Protein 5BTO (pdb70)

Solvent-accessible surface area: 36472 Å² total; per-residue (Å²): 232,133,112,118,50,52,178,51,69,98,58,2,3,43,41,2,43,21,140,84,69,80,144,84,115,14,137,24,32,6,0,2,0,15,36,64,114,24,114,76,25,50,60,53,148,79,0,41,71,112,36,7,38,28,54,116,99,121,65,45,0,47,41,36,48,102,112,34,76,87,7,50,68,121,142,38,30,49,42,0,83,9,0,0,65,4,0,18,58,28,0,88,95,120,43,133,22,91,79,2,103,10,26,0,0,0,22,26,38,9,0,10,88,0,0,4,5,5,20,16,26,124,70,47,4,14,1,0,0,0,2,30,50,25,2,0,0,0,7,10,0,75,97,37,13,69,67,71,97,127,114,77,45,95,108,66,110,142,79,45,82,120,123,116,52,44,52,70,100,68,30,72,0,1,21,67,36,0,43,47,51,0,23,39,86,61,53,169,94,93,38,164,140,10,28,7,46,98,42,13,13,0,0,0,56,24,15,23,20,167,8,97,2,0,1,1,4,56,5,23,2,0,100,53,136,82,128,31,3,17,31,0,5,8,8,49,25,6,66,38,80,101,58,104,41,38,38,44,68,13,10,65,92,10,1,67,3,9,0,40,1,61,14,0,12,4,108,54,0,3,3,0,12,18,19,84,57,5,61,20,133,83,58,88,109,23,101,10,134,66,0,40,109,88,3,136,109,32,98,61,64,80,24,26,31,56,4,52,10,72,4,0,37,46,0,3,9,2,0,0,83,8,0,34,120,46,3,70,70,132,50,66,76,67,0,23,14,0,24,1,52,34,104,83,125,52,0,17,3,77,36,5,135,53,132,53,18,46,80,0,20,100,28,29,2,1,18,76,127,1,39,133,40,12,135,84,85,160,98,90,18,59,52,153,27,111,82,174,28,126,31,35,5,0,2,0,12,38,63,101,23,108,67,32,50,65,52,67,19,0,42,33,83,34,9,29,28,38,72,17,46,122,74,97,42,92,11,72,30,44,0,48,41,34,50,107,110,29,65,74,6,51,64,97,135,33,32,40,32,0,79,8,0,0,63,4,0,20,56,28,0,90,96,119,42,144,22,96,84,3,94,7,22,0,0,0,21,18,37,9,0,11,96,0,0,7,4,24,46,29,40,120,62,47,5,19,1,0,0,0,2,29,50,21,2,0,0,0,3,10,12,52,104,47,25,62,60,65,79,134,116,90,49,82,120,81,98,160,74,57,71,110,127,132,43,58,64,46,52,64,34,76,0,0,19,69,5,0,47,24,12,0,12,5,48,4,57,156,56,12,19,13,135,104,59,18,76,110,27,36,148,136,79,6,23,9,34,93,40,8,11,0,0,0,56,29,38,40,80,174,10,79,3,0,2,0,3,64,2,28,0,0,103,64,119,36,16,125,108,51,134,85,11,6,21,25,0,0,8,5,55,25,5,78,33,60,124,56,130,39,62,61,79,79,11,30,119,96,5,2,80,4,10,0,40,0,90,17,0,16,2,118,53,0,2,6,0,16,22,28,81,59,4,60,0,104,76,32,85,72,25,98,10,126,58,0,40,126,80,18,179,100,177,39,69,16,79,32,0,50,98,2,3,9,11,0,1,84,25,0,30,115,52,2,65,70,127,50,70,75,70,0,26,18,0,23,1,53,39,102,87,117,56,0,13,4,78,88,8,119,55,119,55,17,52,108,4,22,104,29,17,1,1,17,57,122,1,39,105,38,14,129,81,91

B-factor: mean 31.32, std 12.81, range [10.34, 83.29]

Foldseek 3Di:
DDDPDDPQKDFDDLQFFADADDFKAKDFQAKKKQDPVLRIGQDRVCLQAFQFKEFADLDFLLPLVVQEAEDDVLSVFDALVSVLVNQLVSCVPPVVLAHDPFAEEEALLLLLCLLLCLQVLQDKHKWKWAADPLHIYIGHDSVVVVVVVVVVLVVDVVPDDPVVNVVVSSQVSSQQSCLVVGIDSHPPVPRCHTYDSIWMKTWIWIAADVGIYIYIYTFSHFHHDESNLARTEAEEEAADDPDLVRVVVVLSVLLSVLSSCSVNVRFKYKYFHAYPSRDGDDIDMDGSVCSQVVQVPDPDWGVHIRDHSSRSSRSSSSVVVVVVVPHDNPDLQWMWMWIQDSVVRITMIGIDDRVVSCVCCDPRNNDPVSVVSNVVD/DDFDDLQFFADKDFQAKKKFDPVRHIGQDRVCLQQFQFWEFADDPVQLAQPQFLLPQVVLEAEDDVLSVFDAQAVVLVNQLCSCVPPVVLDHDPFAEEEALLLLLCLLLCVVPLQDKHKWKWAADPLHIYIGHDSVVVVVVVVVVLVVCVVVDDPVVNVLVSSLVSSQQLCLQLRTFRDPPVPDDPCRNPCSSVDHTYDRIWMKTWMWDADDPGIYIYIYTFRHFHHDQDPVRGPRQARTEAEEEDADDDDPVSVLVVLSVLSSVLSSCVVSVRFKYKYFHAHSSRGGNDMDMDTSVCSQVVRPVRDDSVRSSRSSNSVVVCCVVPHDNPDLQWMWMFIQDSVVRITDIGTDDSVVSVVCCDPRNHDPVSVVSSVVD

Nearest PDB structures (foldseek):
  5bto-assembly1_A  TM=1.003E+00  e=3.105E-80  Scheffersomyces stipitis CBS 6054
  8yfq-assembly1_S  TM=8.710E-01  e=1.818E-34  Komagataella phaffii
  6wui-assembly1_A  TM=8.558E-01  e=8.814E-24  Schizosaccharomyces pombe
  6dkn-assembly2_B  TM=8.044E-01  e=2.115E-21  Arabidopsis thaliana
  6dkn-assembly1_A  TM=8.034E-01  e=6.257E-21  Arabidopsis thaliana

InterPro domains:
  IPR013961 RAI1-like [PF08652] (17-387)
  IPR039039 RAI1-like family [PTHR12395] (15-391)

Structure (mmCIF, N/CA/C/O backbone):
data_5BTO
#
_entry.id   5BTO
#
_cell.length_a   52.913
_cell.length_b   104.515
_cell.length_c   78.705
_cell.angle_alpha   90.00
_cell.angle_beta   98.10
_cell.angle_gamma   90.00
#
_symmetry.space_group_name_H-M   'P 1 21 1'
#
loop_
_entity.id
_entity.type
_entity.pdbx_description
1 polymer SsRai1
2 water water
#
loop_
_atom_site.group_PDB
_atom_site.id
_atom_site.type_symbol
_atom_site.label_atom_id
_atom_site.label_alt_id
_atom_site.label_comp_id
_atom_site.label_asym_id
_atom_site.label_entity_id
_atom_site.label_seq_id
_atom_site.pdbx_PDB_ins_code
_atom_site.Cartn_x
_atom_site.Cartn_y
_atom_site.Cartn_z
_atom_site.occupancy
_atom_site.B_iso_or_equiv
_atom_site.auth_seq_id
_atom_site.auth_comp_id
_atom_site.auth_asym_id
_atom_site.auth_atom_id
_atom_site.pdbx_PDB_model_num
ATOM 1 N N . LEU A 1 1 ? -38.981 47.482 46.865 1.00 24.67 -6 LEU A N 1
ATOM 2 C CA . LEU A 1 1 ? -39.634 46.242 46.434 1.00 21.33 -6 LEU A CA 1
ATOM 3 C C . LEU A 1 1 ? -38.695 45.272 45.734 1.00 23.63 -6 LEU A C 1
ATOM 4 O O . LEU A 1 1 ? -39.139 44.267 45.168 1.00 22.01 -6 LEU A O 1
ATOM 9 N N . VAL A 1 2 ? -37.403 45.565 45.769 1.00 26.52 -5 VAL A N 1
ATOM 10 C CA . VAL A 1 2 ? -36.416 44.564 45.380 1.00 29.29 -5 VAL A CA 1
ATOM 11 C C . VAL A 1 2 ? -35.558 44.185 46.585 1.00 27.62 -5 VAL A C 1
ATOM 12 O O . VAL A 1 2 ? -35.213 45.038 47.402 1.00 29.39 -5 VAL A O 1
ATOM 16 N N . PRO A 1 3 ? -35.235 42.892 46.713 1.00 26.49 -4 PRO A N 1
ATOM 17 C CA . PRO A 1 3 ? -34.428 42.412 47.836 1.00 27.52 -4 PRO A CA 1
ATOM 18 C C . PRO A 1 3 ? -33.075 43.103 47.845 1.00 31.02 -4 PRO A C 1
ATOM 19 O O . PRO A 1 3 ? -32.527 43.384 46.775 1.00 32.51 -4 PRO A O 1
ATOM 23 N N . ALA A 1 4 ? -32.549 43.376 49.036 1.00 32.62 -3 ALA A N 1
ATOM 24 C CA . ALA A 1 4 ? -31.254 44.037 49.171 1.00 33.73 -3 ALA A CA 1
ATOM 25 C C . ALA A 1 4 ? -30.148 43.115 48.677 1.00 34.26 -3 ALA A C 1
ATOM 26 O O . ALA A 1 4 ? -29.090 43.563 48.222 1.00 35.01 -3 ALA A O 1
ATOM 28 N N . GLY A 1 5 ? -30.406 41.817 48.765 1.00 33.00 -2 GLY A N 1
ATOM 29 C CA . GLY A 1 5 ? -29.469 40.815 48.299 1.00 33.21 -2 GLY A CA 1
ATOM 30 C C . GLY A 1 5 ? -30.248 39.557 47.990 1.00 31.91 -2 GLY A C 1
ATOM 31 O O . GLY A 1 5 ? -31.358 39.371 48.504 1.00 33.52 -2 GLY A O 1
ATOM 32 N N . SER A 1 6 ? -29.690 38.703 47.139 1.00 28.88 -1 SER A N 1
ATOM 33 C CA . SER A 1 6 ? -30.333 37.435 46.814 1.00 26.19 -1 SER A CA 1
ATOM 34 C C . SER A 1 6 ? -30.293 36.488 48.006 1.00 25.11 -1 SER A C 1
ATOM 35 O O . SER A 1 6 ? -29.301 36.439 48.729 1.00 24.26 -1 SER A O 1
ATOM 38 N N . HIS A 1 7 ? -31.368 35.728 48.202 1.00 23.78 0 HIS A N 1
ATOM 39 C CA . HIS A 1 7 ? -31.420 34.755 49.291 1.00 22.25 0 HIS A CA 1
ATOM 40 C C . HIS A 1 7 ? -30.521 33.566 49.002 1.00 22.41 0 HIS A C 1
ATOM 41 O O . HIS A 1 7 ? -30.303 32.697 49.860 1.00 24.32 0 HIS A O 1
ATOM 48 N N . MET A 1 8 ? -29.988 33.530 47.790 1.00 20.72 1 MET A N 1
ATOM 49 C CA . MET A 1 8 ? -29.069 32.458 47.433 1.00 23.72 1 MET A CA 1
ATOM 50 C C . MET A 1 8 ? -27.621 32.898 47.451 1.00 23.11 1 MET A C 1
ATOM 51 O O . MET A 1 8 ? -26.781 32.226 46.868 1.00 22.82 1 MET A O 1
ATOM 56 N N . MET A 1 9 ? -27.337 34.004 48.146 1.00 22.67 2 MET A N 1
ATOM 57 C CA . MET A 1 9 ? -25.975 34.558 48.234 1.00 24.03 2 MET A CA 1
ATOM 58 C C . MET A 1 9 ? -25.559 34.886 49.679 1.00 23.66 2 MET A C 1
ATOM 59 O O . MET A 1 9 ? -26.384 35.347 50.474 1.00 27.04 2 MET A O 1
ATOM 64 N N . LYS A 1 10 ? -24.292 34.620 50.011 1.00 20.59 3 LYS A N 1
ATOM 65 C CA . LYS A 1 10 ? -23.680 34.946 51.309 1.00 20.60 3 LYS A CA 1
ATOM 66 C C . LYS A 1 10 ? -22.481 35.880 51.100 1.00 20.45 3 LYS A C 1
ATOM 67 O O . LYS A 1 10 ? -21.844 35.835 50.065 1.00 18.93 3 LYS A O 1
ATOM 73 N N . THR A 1 11 ? -22.157 36.698 52.095 1.00 19.63 4 THR A N 1
ATOM 74 C CA . THR A 1 11 ? -21.095 37.700 51.947 1.00 19.95 4 THR A CA 1
ATOM 75 C C . THR A 1 11 ? -20.011 37.522 52.995 1.00 18.99 4 THR A C 1
ATOM 76 O O . THR A 1 11 ? -20.295 37.265 54.158 1.00 20.58 4 THR A O 1
ATOM 80 N N . LEU A 1 12 ? -18.753 37.643 52.566 1.00 17.26 5 LEU A N 1
ATOM 81 C CA . LEU A 1 12 ? -17.621 37.615 53.478 1.00 16.18 5 LEU A CA 1
ATOM 82 C C . LEU A 1 12 ? -17.014 39.014 53.559 1.00 16.20 5 LEU A C 1
ATOM 83 O O . LEU A 1 12 ? -16.713 39.613 52.533 1.00 16.89 5 LEU A O 1
ATOM 88 N N . SER A 1 13 ? -16.853 39.534 54.774 1.00 15.78 6 SER A N 1
ATOM 89 C CA . SER A 1 13 ? -16.219 40.840 54.973 1.00 16.58 6 SER A CA 1
ATOM 90 C C . SER A 1 13 ? -14.800 40.849 54.429 1.00 16.81 6 SER A C 1
ATOM 91 O O . SER A 1 13 ? -14.037 39.923 54.686 1.00 16.52 6 SER A O 1
ATOM 94 N N . LEU A 1 14 ? -14.443 41.908 53.712 1.00 15.33 7 LEU A N 1
ATOM 95 C CA . LEU A 1 14 ? -13.062 42.059 53.249 1.00 16.80 7 LEU A CA 1
ATOM 96 C C . LEU A 1 14 ? -12.104 42.192 54.429 1.00 17.69 7 LEU A C 1
ATOM 97 O O . LEU A 1 14 ? -10.886 42.043 54.272 1.00 17.75 7 LEU A O 1
ATOM 102 N N . GLN A 1 15 ? -12.650 42.510 55.602 1.00 17.38 8 GLN A N 1
ATOM 103 C CA . GLN A 1 15 ? -11.852 42.659 56.814 1.00 15.62 8 GLN A CA 1
ATOM 104 C C . GLN A 1 15 ? -11.588 41.331 57.527 1.00 15.93 8 GLN A C 1
ATOM 105 O O . GLN A 1 15 ? -10.911 41.307 58.543 1.00 18.42 8 GLN A O 1
ATOM 111 N N . SER A 1 16 ? -12.129 40.233 57.006 1.00 16.66 9 SER A N 1
ATOM 112 C CA . SER A 1 16 ? -12.031 38.954 57.716 1.00 16.08 9 SER A CA 1
ATOM 113 C C . SER A 1 16 ? -10.574 38.489 57.752 1.00 16.14 9 SER A C 1
ATOM 114 O O . SER A 1 16 ? -9.872 38.581 56.751 1.00 16.34 9 SER A O 1
ATOM 117 N N . ARG A 1 17 ? -10.126 37.995 58.904 1.00 15.11 10 ARG A N 1
ATOM 118 C CA . ARG A 1 17 ? -8.732 37.571 59.057 1.00 16.52 10 ARG A CA 1
ATOM 119 C C . ARG A 1 17 ? -8.649 36.315 59.907 1.00 18.35 10 ARG A C 1
ATOM 120 O O . ARG A 1 17 ? -9.190 36.275 61.020 1.00 22.41 10 ARG A O 1
ATOM 128 N N . ALA A 1 18 ? -7.971 35.292 59.392 1.00 16.08 11 ALA A N 1
ATOM 129 C CA . ALA A 1 18 ? -7.693 34.106 60.187 1.00 20.04 11 ALA A CA 1
ATOM 130 C C . ALA A 1 18 ? -6.512 34.363 61.117 1.00 23.51 11 ALA A C 1
ATOM 131 O O . ALA A 1 18 ? -5.703 35.267 60.884 1.00 25.82 11 ALA A O 1
ATOM 133 N N . LYS A 1 19 ? -6.417 33.579 62.181 1.00 27.20 12 LYS A N 1
ATOM 134 C CA . LYS A 1 19 ? -5.232 33.624 63.022 1.00 31.24 12 LYS A CA 1
ATOM 135 C C . LYS A 1 19 ? -4.069 33.070 62.203 1.00 28.70 12 LYS A C 1
ATOM 136 O O . LYS A 1 19 ? -4.265 32.205 61.348 1.00 28.32 12 LYS A O 1
ATOM 142 N N . THR A 1 20 ? -2.865 33.574 62.442 1.00 27.99 13 THR A N 1
ATOM 143 C CA . THR A 1 20 ? -1.697 33.038 61.758 1.00 31.90 13 THR A CA 1
ATOM 144 C C . THR A 1 20 ? -1.488 31.602 62.214 1.00 32.08 13 THR A C 1
ATOM 145 O O . THR A 1 20 ? -1.541 31.311 63.404 1.00 33.26 13 THR A O 1
ATOM 149 N N . THR A 1 21 ? -1.276 30.703 61.260 1.00 32.81 14 THR A N 1
ATOM 150 C CA . THR A 1 21 ? -1.119 29.290 61.572 1.00 36.43 14 THR A CA 1
ATOM 151 C C . THR A 1 21 ? 0.212 28.770 61.051 1.00 37.11 14 THR A C 1
ATOM 152 O O . THR A 1 21 ? 0.847 29.406 60.216 1.00 37.63 14 THR A O 1
ATOM 156 N N . ALA A 1 22 ? 0.614 27.605 61.549 1.00 41.18 15 ALA A N 1
ATOM 157 C CA . ALA A 1 22 ? 1.878 26.979 61.183 1.00 45.00 15 ALA A CA 1
ATOM 158 C C . ALA A 1 22 ? 2.088 26.909 59.671 1.00 44.50 15 ALA A C 1
ATOM 159 O O . ALA A 1 22 ? 1.173 26.568 58.924 1.00 45.43 15 ALA A O 1
ATOM 161 N N . LEU A 1 23 ? 3.301 27.230 59.230 1.00 42.24 16 LEU A N 1
ATOM 162 C CA . LEU A 1 23 ? 3.650 27.118 57.818 1.00 43.20 16 LEU A CA 1
ATOM 163 C C . LEU A 1 23 ? 3.541 25.671 57.343 1.00 41.86 16 LEU A C 1
ATOM 164 O O . LEU A 1 23 ? 4.078 24.754 57.974 1.00 41.07 16 LEU A O 1
ATOM 169 N N . LYS A 1 24 ? 2.838 25.478 56.231 1.00 38.45 17 LYS A N 1
ATOM 170 C CA . LYS A 1 24 ? 2.722 24.167 55.604 1.00 38.10 17 LYS A CA 1
ATOM 171 C C . LYS A 1 24 ? 3.819 24.020 54.561 1.00 38.00 17 LYS A C 1
ATOM 172 O O . LYS A 1 24 ? 4.091 24.955 53.815 1.00 40.97 17 LYS A O 1
ATOM 178 N N . GLN A 1 25 ? 4.446 22.851 54.500 1.00 35.18 18 GLN A N 1
ATOM 179 C CA . GLN A 1 25 ? 5.467 22.605 53.485 1.00 34.92 18 GLN A CA 1
ATOM 180 C C . GLN A 1 25 ? 4.879 21.876 52.286 1.00 29.35 18 GLN A C 1
ATOM 181 O O . GLN A 1 25 ? 4.504 20.708 52.385 1.00 31.51 18 GLN A O 1
ATOM 187 N N . PRO A 1 26 ? 4.804 22.563 51.141 1.00 22.78 19 PRO A N 1
ATOM 188 C CA . PRO A 1 26 ? 4.252 21.926 49.943 1.00 19.46 19 PRO A CA 1
ATOM 189 C C . PRO A 1 26 ? 5.145 20.786 49.454 1.00 17.50 19 PRO A C 1
ATOM 190 O O . PRO A 1 26 ? 6.372 20.773 49.684 1.00 18.46 19 PRO A O 1
ATOM 194 N N . LYS A 1 27 ? 4.525 19.840 48.759 1.00 18.51 20 LYS A N 1
ATOM 195 C CA . LYS A 1 27 ? 5.245 18.707 48.193 1.00 19.96 20 LYS A CA 1
ATOM 196 C C . LYS A 1 27 ? 4.655 18.343 46.834 1.00 17.07 20 LYS A C 1
ATOM 197 O O . LYS A 1 27 ? 3.440 18.175 46.705 1.00 17.25 20 LYS A O 1
ATOM 203 N N . GLU A 1 28 ? 5.500 18.233 45.814 1.00 16.86 21 GLU A N 1
ATOM 204 C CA . GLU A 1 28 ? 5.009 17.814 44.506 1.00 17.57 21 GLU A CA 1
ATOM 205 C C . GLU A 1 28 ? 4.601 16.347 44.547 1.00 16.30 21 GLU A C 1
ATOM 206 O O . GLU A 1 28 ? 5.340 15.497 45.089 1.00 19.23 21 GLU A O 1
ATOM 212 N N . ILE A 1 29 ? 3.456 16.035 43.952 1.00 15.17 22 ILE A N 1
ATOM 213 C CA . ILE A 1 29 ? 3.049 14.629 43.840 1.00 16.76 22 ILE A CA 1
ATOM 214 C C . ILE A 1 29 ? 2.991 14.122 42.397 1.00 17.84 22 ILE A C 1
ATOM 215 O O . ILE A 1 29 ? 3.140 12.927 42.155 1.00 19.32 22 ILE A O 1
ATOM 220 N N . PHE A 1 30 ? 2.776 15.024 41.442 1.00 17.16 23 PHE A N 1
ATOM 221 C CA . PHE A 1 30 ? 2.872 14.666 40.023 1.00 16.27 23 PHE A CA 1
ATOM 222 C C . PHE A 1 30 ? 3.042 15.910 39.164 1.00 16.41 23 PHE A C 1
ATOM 223 O O . PHE A 1 30 ? 2.923 17.025 39.659 1.00 16.46 23 PHE A O 1
ATOM 231 N N . ALA A 1 31 ? 3.328 15.718 37.883 1.00 16.18 24 ALA A N 1
ATOM 232 C CA . ALA A 1 31 ? 3.443 16.840 36.967 1.00 17.92 24 ALA A CA 1
ATOM 233 C C . ALA A 1 31 ? 2.812 16.473 35.644 1.00 17.91 24 ALA A C 1
ATOM 234 O O . ALA A 1 31 ? 2.579 15.301 35.365 1.00 19.32 24 ALA A O 1
ATOM 236 N N . PHE A 1 32 ? 2.494 17.482 34.842 1.00 18.25 25 PHE A N 1
ATOM 237 C CA . PHE A 1 32 ? 2.133 17.254 33.450 1.00 17.92 25 PHE A CA 1
ATOM 238 C C . PHE A 1 32 ? 2.611 18.430 32.613 1.00 18.19 25 PHE A C 1
ATOM 239 O O . PHE A 1 32 ? 3.111 19.412 33.161 1.00 18.57 25 PHE A O 1
ATOM 247 N N . ALA A 1 33 ? 2.512 18.322 31.295 1.00 18.16 26 ALA A N 1
ATOM 248 C CA . ALA A 1 33 ? 3.010 19.396 30.447 1.00 18.08 26 ALA A CA 1
ATOM 249 C C . ALA A 1 33 ? 2.136 19.615 29.224 1.00 20.29 26 ALA A C 1
ATOM 250 O O . ALA A 1 33 ? 1.344 18.757 28.849 1.00 22.95 26 ALA A O 1
ATOM 252 N N . ARG A 1 34 ? 2.266 20.789 28.621 1.00 22.71 27 ARG A N 1
ATOM 253 C CA . ARG A 1 34 ? 1.700 21.033 27.305 1.00 23.42 27 ARG A CA 1
ATOM 254 C C . ARG A 1 34 ? 2.891 21.210 26.364 1.00 24.12 27 ARG A C 1
ATOM 255 O O . ARG A 1 34 ? 3.813 21.964 26.672 1.00 23.69 27 ARG A O 1
ATOM 263 N N . ASP A 1 35 ? 2.899 20.493 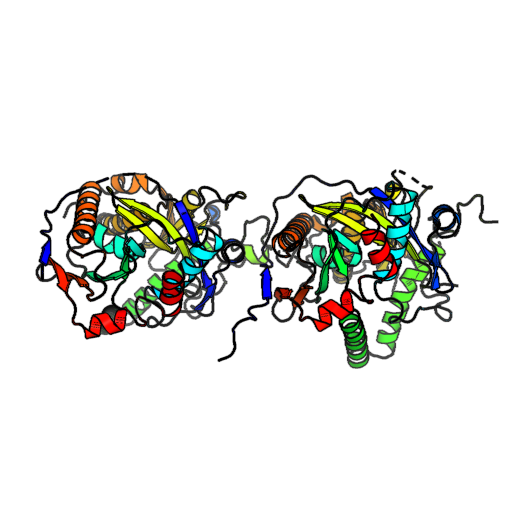25.244 1.00 27.53 28 ASP A N 1
ATOM 264 C CA . ASP A 1 35 ? 4.054 20.549 24.350 1.00 32.13 28 ASP A CA 1
ATOM 265 C C . ASP A 1 35 ? 3.946 21.669 23.322 1.00 35.42 28 ASP A C 1
ATOM 266 O O . ASP A 1 35 ? 2.994 22.453 23.339 1.00 34.54 28 ASP A O 1
ATOM 271 N N . ILE A 1 36 ? 4.941 21.740 22.444 1.00 38.03 29 ILE A N 1
ATOM 272 C CA . ILE A 1 36 ? 5.033 22.798 21.447 1.00 41.41 29 ILE A CA 1
ATOM 273 C C . ILE A 1 36 ? 3.842 22.779 20.495 1.00 44.09 29 ILE A C 1
ATOM 274 O O . ILE A 1 36 ? 3.447 23.818 19.966 1.00 45.35 29 ILE A O 1
ATOM 279 N N . ASP A 1 37 ? 3.274 21.595 20.283 1.00 44.98 30 ASP A N 1
ATOM 280 C CA . ASP A 1 37 ? 2.115 21.447 19.412 1.00 47.16 30 ASP A CA 1
ATOM 281 C C . ASP A 1 37 ? 0.802 21.664 20.162 1.00 45.76 30 ASP A C 1
ATOM 282 O O . ASP A 1 37 ? -0.273 21.589 19.575 1.00 46.97 30 ASP A O 1
ATOM 287 N N . GLY A 1 38 ? 0.897 21.939 21.458 1.00 43.55 31 GLY A N 1
ATOM 288 C CA . GLY A 1 38 ? -0.278 22.222 22.264 1.00 39.59 31 GLY A CA 1
ATOM 289 C C . GLY A 1 38 ? -0.947 20.975 22.810 1.00 37.79 31 GLY A C 1
ATOM 290 O O . GLY A 1 38 ? -2.047 21.038 23.361 1.00 36.98 31 GLY A O 1
ATOM 291 N N . GLU A 1 39 ? -0.282 19.836 22.654 1.00 37.35 32 GLU A N 1
ATOM 292 C CA . GLU A 1 39 ? -0.795 18.571 23.170 1.00 36.52 32 GLU A CA 1
ATOM 293 C C . GLU A 1 39 ? -0.329 18.349 24.608 1.00 32.92 32 GLU A C 1
ATOM 294 O O . GLU A 1 39 ? 0.753 18.793 24.995 1.00 32.99 32 GLU A O 1
ATOM 300 N N . PHE A 1 40 ? -1.142 17.658 25.400 1.00 28.55 33 PHE A N 1
ATOM 301 C CA . PHE A 1 40 ? -0.790 17.404 26.794 1.00 25.28 33 PHE A CA 1
ATOM 302 C C . PHE A 1 40 ? 0.006 16.115 26.982 1.00 25.69 33 PHE A C 1
ATOM 303 O O . PHE A 1 40 ? -0.235 15.116 26.293 1.00 28.03 33 PHE A O 1
ATOM 311 N N . VAL A 1 41 ? 0.965 16.165 27.907 1.00 25.10 34 VAL A N 1
ATOM 312 C CA . VAL A 1 41 ? 1.844 15.038 28.212 1.00 24.30 34 VAL A CA 1
ATOM 313 C C . VAL A 1 41 ? 1.663 14.653 29.676 1.00 22.36 34 VAL A C 1
ATOM 314 O O . VAL A 1 41 ? 1.750 15.510 30.555 1.00 21.61 34 VAL A O 1
ATOM 318 N N . TYR A 1 42 ? 1.416 13.369 29.938 1.00 21.92 35 TYR A N 1
ATOM 319 C CA . TYR A 1 42 ? 1.050 12.911 31.284 1.00 20.50 35 TYR A CA 1
ATOM 320 C C . TYR A 1 42 ? 2.008 11.903 31.914 1.00 21.37 35 TYR A C 1
ATOM 321 O O . TYR A 1 42 ? 2.000 11.722 33.134 1.00 20.64 35 TYR A O 1
ATOM 330 N N . ASP A 1 43 ? 2.820 11.241 31.086 1.00 21.26 36 ASP A N 1
ATOM 331 C CA . ASP A 1 43 ? 3.774 10.255 31.585 1.00 23.14 36 ASP A CA 1
ATOM 332 C C . ASP A 1 43 ? 4.868 10.951 32.371 1.00 22.57 36 ASP A C 1
ATOM 333 O O . ASP A 1 43 ? 5.495 11.886 31.867 1.00 24.17 36 ASP A O 1
ATOM 338 N N . GLN A 1 44 ? 5.096 10.505 33.606 1.00 22.19 37 GLN A N 1
ATOM 339 C CA . GLN A 1 44 ? 6.004 11.220 34.500 1.00 22.40 37 GLN A CA 1
ATOM 340 C C . GLN A 1 44 ? 7.439 11.239 33.985 1.00 24.61 37 GLN A C 1
ATOM 341 O O . GLN A 1 44 ? 8.118 12.265 34.062 1.00 25.55 37 GLN A O 1
ATOM 347 N N . LYS A 1 45 ? 7.905 10.109 33.468 1.00 26.67 38 LYS A N 1
ATOM 348 C CA . LYS A 1 45 ? 9.273 10.054 32.976 1.00 28.64 38 LYS A CA 1
ATOM 349 C C . LYS A 1 45 ? 9.475 10.997 31.798 1.00 30.05 38 LYS A C 1
ATOM 350 O O . LYS A 1 45 ? 10.438 11.766 31.767 1.00 30.12 38 LYS A O 1
ATOM 356 N N . ILE A 1 46 ? 8.563 10.938 30.832 1.00 30.05 39 ILE A N 1
ATOM 357 C CA . ILE A 1 46 ? 8.622 11.805 29.661 1.00 30.28 39 ILE A CA 1
ATOM 358 C C . ILE A 1 46 ? 8.521 13.290 30.025 1.00 28.66 39 ILE A C 1
ATOM 359 O O . ILE A 1 46 ? 9.268 14.117 29.498 1.00 29.94 39 ILE A O 1
ATOM 364 N N . VAL A 1 47 ? 7.597 13.633 30.920 1.00 25.87 40 VAL A N 1
ATOM 365 C CA . VAL A 1 47 ? 7.462 15.017 31.345 1.00 23.42 40 VAL A CA 1
ATOM 366 C C . VAL A 1 47 ? 8.766 15.530 31.945 1.00 22.50 40 VAL A C 1
ATOM 367 O O . VAL A 1 47 ? 9.230 16.619 31.607 1.00 23.89 40 VAL A O 1
ATOM 371 N N . LYS A 1 48 ? 9.351 14.740 32.836 1.00 21.84 41 LYS A N 1
ATOM 372 C CA . LYS A 1 48 ? 10.581 15.128 33.517 1.00 25.65 41 LYS A CA 1
ATOM 373 C C . LYS A 1 48 ? 11.794 15.153 32.582 1.00 28.59 41 LYS A C 1
ATOM 374 O O . LYS A 1 48 ? 12.661 16.013 32.718 1.00 29.73 41 LYS A O 1
ATOM 380 N N . ASP A 1 49 ? 11.844 14.221 31.633 1.00 28.23 42 ASP A N 1
ATOM 381 C CA . ASP A 1 49 ? 13.003 14.099 30.740 1.00 27.80 42 ASP A CA 1
ATOM 382 C C . ASP A 1 49 ? 12.983 15.060 29.553 1.00 27.72 42 ASP A C 1
ATOM 383 O O . ASP A 1 49 ? 14.040 15.395 29.003 1.00 28.83 42 ASP A O 1
ATOM 388 N N . GLU A 1 50 ? 11.796 15.493 29.144 1.00 27.10 43 GLU A N 1
ATOM 389 C CA . GLU A 1 50 ? 11.659 16.182 27.864 1.00 28.66 43 GLU A CA 1
ATOM 390 C C . GLU A 1 50 ? 10.975 17.537 27.937 1.00 26.17 43 GLU A C 1
ATOM 391 O O . GLU A 1 50 ? 11.037 18.316 26.984 1.00 30.14 43 GLU A O 1
ATOM 397 N N . ASN A 1 51 ? 10.310 17.817 29.052 1.00 23.59 44 ASN A N 1
ATOM 398 C CA . ASN A 1 51 ? 9.475 19.012 29.123 1.00 22.61 44 ASN A CA 1
ATOM 399 C C . ASN A 1 51 ? 9.855 19.999 30.225 1.00 23.19 44 ASN A C 1
ATOM 400 O O . ASN A 1 51 ? 9.043 20.849 30.602 1.00 25.45 44 ASN A O 1
ATOM 405 N N . VAL A 1 52 ? 11.086 19.890 30.719 1.00 22.09 45 VAL A N 1
ATOM 406 C CA . VAL A 1 52 ? 11.599 20.724 31.803 1.00 24.34 45 VAL A CA 1
ATOM 407 C C . VAL A 1 52 ? 12.781 21.553 31.305 1.00 23.40 45 VAL A C 1
ATOM 408 O O . VAL A 1 52 ? 13.694 21.007 30.686 1.00 26.33 45 VAL A O 1
ATOM 412 N N . SER A 1 53 ?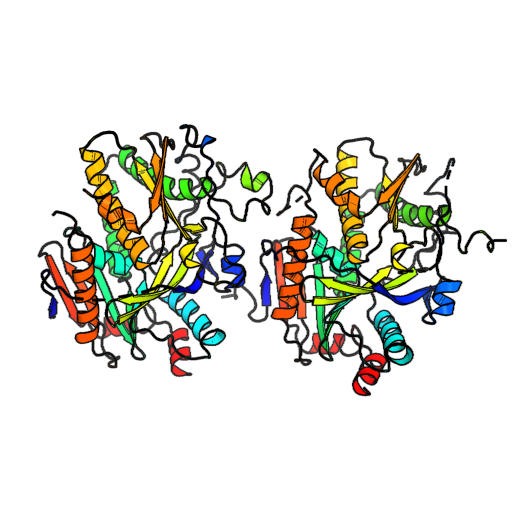 12.770 22.855 31.576 1.00 22.21 46 SER A N 1
ATOM 413 C CA . SER A 1 53 ? 13.899 23.736 31.243 1.00 21.95 46 SER A CA 1
ATOM 414 C C . SER A 1 53 ? 14.865 23.909 32.418 1.00 19.91 46 SER A C 1
ATOM 415 O O . SER A 1 53 ? 14.477 23.757 33.582 1.00 19.05 46 SER A O 1
ATOM 418 N N . TYR A 1 54 ? 16.117 24.245 32.106 1.00 19.40 47 TYR A N 1
ATOM 419 C CA . TYR A 1 54 ? 17.168 24.432 33.114 1.00 20.45 47 TYR A CA 1
ATOM 420 C C . TYR A 1 54 ? 17.813 25.810 33.009 1.00 20.46 47 TYR A C 1
ATOM 421 O O . TYR A 1 54 ? 18.265 26.209 31.936 1.00 24.19 47 TYR A O 1
ATOM 430 N N . TYR A 1 55 ? 17.879 26.527 34.126 1.00 18.94 48 TYR A N 1
ATOM 431 C CA . TYR A 1 55 ? 18.429 27.882 34.129 1.00 17.07 48 TYR A CA 1
ATOM 432 C C . TYR A 1 55 ? 19.855 27.919 33.601 1.00 19.18 48 TYR A C 1
ATOM 433 O O . TYR A 1 55 ? 20.676 27.079 33.951 1.00 22.34 48 TYR A O 1
ATOM 442 N N . TYR A 1 56 ? 20.154 28.905 32.767 1.00 21.35 49 TYR A N 1
ATOM 443 C CA . TYR A 1 56 ? 21.528 29.117 32.345 1.00 25.09 49 TYR A CA 1
ATOM 444 C C . TYR A 1 56 ? 21.718 30.531 31.816 1.00 26.43 49 TYR A C 1
ATOM 445 O O . TYR A 1 56 ? 21.276 30.851 30.715 1.00 29.23 49 TYR A O 1
ATOM 454 N N . LEU A 1 57 ? 22.374 31.374 32.609 1.00 27.98 50 LEU A N 1
ATOM 455 C CA . LEU A 1 57 ? 22.637 32.749 32.191 1.00 30.14 50 LEU A CA 1
ATOM 456 C C . LEU A 1 57 ? 23.857 33.335 32.896 1.00 30.77 50 LEU A C 1
ATOM 457 O O . LEU A 1 57 ? 23.794 33.724 34.064 1.00 29.20 50 LEU A O 1
ATOM 462 N N . SER A 1 65 ? 23.712 44.441 23.497 1.00 48.78 58 SER A N 1
ATOM 463 C CA . SER A 1 65 ? 23.816 43.277 24.374 1.00 47.38 58 SER A CA 1
ATOM 464 C C . SER A 1 65 ? 22.713 42.261 24.092 1.00 43.35 58 SER A C 1
ATOM 465 O O . SER A 1 65 ? 22.624 41.725 22.989 1.00 44.25 58 SER A O 1
ATOM 468 N N . ILE A 1 66 ? 21.883 41.987 25.095 1.00 38.68 59 ILE A N 1
ATOM 469 C CA . ILE A 1 66 ? 20.769 41.059 24.930 1.00 36.73 59 ILE A CA 1
ATOM 470 C C . ILE A 1 66 ? 19.452 41.804 24.743 1.00 35.46 59 ILE A C 1
ATOM 471 O O . ILE A 1 66 ? 18.989 42.508 25.640 1.00 34.19 59 ILE A O 1
ATOM 476 N N . ASP A 1 67 ? 18.854 41.626 23.572 1.00 34.91 60 ASP A N 1
ATOM 477 C CA . ASP A 1 67 ? 17.663 42.369 23.173 1.00 34.26 60 ASP A CA 1
ATOM 478 C C . ASP A 1 67 ? 16.430 41.490 23.363 1.00 33.43 60 ASP A C 1
ATOM 479 O O . ASP A 1 67 ? 16.221 40.526 22.625 1.00 34.81 60 ASP A O 1
ATOM 484 N N . LEU A 1 68 ? 15.613 41.825 24.356 1.00 31.21 61 LEU A N 1
ATOM 485 C CA . LEU A 1 68 ? 14.471 40.983 24.709 1.00 32.13 61 LEU A CA 1
ATOM 486 C C . LEU A 1 68 ? 13.252 41.167 23.809 1.00 35.07 61 LEU A C 1
ATOM 487 O O . LEU A 1 68 ? 12.259 40.467 23.968 1.00 35.19 61 LEU A O 1
ATOM 492 N N . GLN A 1 69 ? 13.310 42.104 22.870 1.00 37.57 62 GLN A N 1
ATOM 493 C CA . GLN A 1 69 ? 12.247 42.183 21.874 1.00 39.91 62 GLN A CA 1
ATOM 494 C C . GLN A 1 69 ? 12.695 41.563 20.553 1.00 41.63 62 GLN A C 1
ATOM 495 O O . GLN A 1 69 ? 11.947 41.560 19.577 1.00 42.39 62 GLN A O 1
ATOM 501 N N . ALA A 1 70 ? 13.913 41.028 20.529 1.00 42.32 63 ALA A N 1
ATOM 502 C CA . ALA A 1 70 ? 14.444 40.421 19.311 1.00 43.00 63 ALA A CA 1
ATOM 503 C C . ALA A 1 70 ? 13.724 39.115 18.985 1.00 43.58 63 ALA A C 1
ATOM 504 O O . ALA A 1 70 ? 13.428 38.314 19.875 1.00 40.75 63 ALA A O 1
ATOM 506 N N . GLY A 1 71 ? 13.448 38.904 17.703 1.00 46.35 64 GLY A N 1
ATOM 507 C CA . GLY A 1 71 ? 12.740 37.716 17.267 1.00 46.49 64 GLY A CA 1
ATOM 508 C C . GLY A 1 71 ? 11.240 37.825 17.462 1.00 45.96 64 GLY A C 1
ATOM 509 O O . GLY A 1 71 ? 10.506 36.862 17.245 1.00 47.02 64 GLY A O 1
ATOM 510 N N . TYR A 1 72 ? 10.779 39.003 17.868 1.00 45.23 65 TYR A N 1
ATOM 511 C CA . TYR A 1 72 ? 9.364 39.207 18.158 1.00 45.08 65 TYR A CA 1
ATOM 512 C C . TYR A 1 72 ? 8.468 38.797 16.995 1.00 49.27 65 TYR A C 1
ATOM 513 O O . TYR A 1 72 ? 7.365 38.285 17.196 1.00 48.25 65 TYR A O 1
ATOM 522 N N . ALA A 1 73 ? 8.960 39.020 15.782 1.00 52.58 66 ALA A N 1
ATOM 523 C CA . ALA A 1 73 ? 8.200 38.765 14.564 1.00 55.53 66 ALA A CA 1
ATOM 524 C C . ALA A 1 73 ? 7.706 37.325 14.449 1.00 56.87 66 ALA A C 1
ATOM 525 O O . ALA A 1 73 ? 6.699 37.059 13.790 1.00 57.87 66 ALA A O 1
ATOM 527 N N . LYS A 1 74 ? 8.415 36.399 15.088 1.00 55.30 67 LYS A N 1
ATOM 528 C CA . LYS A 1 74 ? 8.115 34.981 14.932 1.00 53.84 67 LYS A CA 1
ATOM 529 C C . LYS A 1 74 ? 7.451 34.384 16.168 1.00 51.48 67 LYS A C 1
ATOM 530 O O . LYS A 1 74 ? 7.271 33.170 16.248 1.00 51.69 67 LYS A O 1
ATOM 536 N N . PHE A 1 75 ? 7.091 35.230 17.129 1.00 48.45 68 PHE A N 1
ATOM 537 C CA . PHE A 1 75 ? 6.467 34.747 18.360 1.00 46.05 68 PHE A CA 1
ATOM 538 C C . PHE A 1 75 ? 5.295 33.833 18.032 1.00 46.44 68 PHE A C 1
ATOM 539 O O . PHE A 1 75 ? 4.349 34.240 17.358 1.00 47.56 68 PHE A O 1
ATOM 547 N N . LYS A 1 76 ? 5.373 32.590 18.493 1.00 46.47 69 LYS A N 1
ATOM 548 C CA . LYS A 1 76 ? 4.285 31.639 18.302 1.00 46.52 69 LYS A CA 1
ATOM 549 C C . LYS A 1 76 ? 3.366 31.684 19.515 1.00 47.49 69 LYS A C 1
ATOM 550 O O . LYS A 1 76 ? 3.618 31.033 20.530 1.00 47.10 69 LYS A O 1
ATOM 556 N N . LYS A 1 77 ? 2.304 32.473 19.398 1.00 48.16 70 LYS A N 1
ATOM 557 C CA . LYS A 1 77 ? 1.428 32.781 20.520 1.00 49.92 70 LYS A CA 1
ATOM 558 C C . LYS A 1 77 ? 0.136 31.983 20.429 1.00 50.91 70 LYS A C 1
ATOM 559 O O . LYS A 1 77 ? -0.599 32.078 19.450 1.00 53.31 70 LYS A O 1
ATOM 565 N N . ILE A 1 78 ? -0.131 31.188 21.455 1.00 49.80 71 ILE A N 1
ATOM 566 C CA . ILE A 1 78 ? -1.336 30.376 21.499 1.00 49.89 71 ILE A CA 1
ATOM 567 C C . ILE A 1 78 ? -2.555 31.279 21.688 1.00 49.57 71 ILE A C 1
ATOM 568 O O . ILE A 1 78 ? -2.517 32.215 22.488 1.00 48.07 71 ILE A O 1
ATOM 573 N N . PRO A 1 79 ? -3.637 31.013 20.937 1.00 51.25 72 PRO A N 1
ATOM 574 C CA . PRO A 1 79 ? -4.854 31.831 21.026 1.00 52.45 72 PRO A CA 1
ATOM 575 C C . PRO A 1 79 ? -5.395 31.845 22.452 1.00 54.05 72 PRO A C 1
ATOM 576 O O . PRO A 1 79 ? -5.598 30.784 23.040 1.00 54.07 72 PRO A O 1
ATOM 580 N N . GLU A 1 80 ? -5.623 33.035 22.998 1.00 55.70 73 GLU A N 1
ATOM 581 C CA . GLU A 1 80 ? -5.961 33.178 24.413 1.00 57.16 73 GLU A CA 1
ATOM 582 C C . GLU A 1 80 ? -7.226 32.412 24.815 1.00 56.92 73 GLU A C 1
ATOM 583 O O . GLU A 1 80 ? -7.422 32.099 25.990 1.00 56.89 73 GLU A O 1
ATOM 589 N N . GLU A 1 81 ? -8.074 32.103 23.839 1.00 57.34 74 GLU A N 1
ATOM 590 C CA . GLU A 1 81 ? -9.270 31.308 24.096 1.00 57.87 74 GLU A CA 1
ATOM 591 C C . GLU A 1 81 ? -8.960 29.813 24.059 1.00 56.68 74 GLU A C 1
ATOM 592 O O . GLU A 1 81 ? -9.841 28.974 24.249 1.00 56.45 74 GLU A O 1
ATOM 598 N N . LYS A 1 82 ? -7.695 29.494 23.809 1.00 55.15 75 LYS A N 1
ATOM 599 C CA . LYS A 1 82 ? -7.217 28.123 23.884 1.00 54.36 75 LYS A CA 1
ATOM 600 C C . LYS A 1 82 ? -6.239 28.009 25.049 1.00 51.77 75 LYS A C 1
ATOM 601 O O . LYS A 1 82 ? -5.496 27.034 25.164 1.00 52.36 75 LYS A O 1
ATOM 607 N N . ASN A 1 83 ? -6.252 29.014 25.920 1.00 48.68 76 ASN A N 1
ATOM 608 C CA . ASN A 1 83 ? -5.260 29.104 26.983 1.00 45.38 76 ASN A CA 1
ATOM 609 C C . ASN A 1 83 ? -5.868 29.407 28.353 1.00 43.57 76 ASN A C 1
ATOM 610 O O . ASN A 1 83 ? -5.167 29.828 29.275 1.00 42.50 76 ASN A O 1
ATOM 615 N N . MET A 1 84 ? -7.175 29.194 28.480 1.00 46.08 77 MET A N 1
ATOM 616 C CA . MET A 1 84 ? -7.841 29.347 29.768 1.00 46.76 77 MET A CA 1
ATOM 617 C C . MET A 1 84 ? -7.556 28.138 30.657 1.00 43.70 77 MET A C 1
ATOM 618 O O . MET A 1 84 ? -7.450 27.011 30.166 1.00 45.13 77 MET A O 1
ATOM 623 N N . SER A 1 85 ? -7.418 28.383 31.959 1.00 40.69 78 SER A N 1
ATOM 624 C CA . SER A 1 85 ? -7.176 27.316 32.925 1.00 39.39 78 SER A CA 1
ATOM 625 C C . SER A 1 85 ? -8.193 26.205 32.742 1.00 38.62 78 SER A C 1
ATOM 626 O O . SER A 1 85 ? -9.401 26.455 32.710 1.00 37.23 78 SER A O 1
ATOM 629 N N . ASP A 1 86 ? -7.695 24.977 32.655 1.00 37.58 79 ASP A N 1
ATOM 630 C CA . ASP A 1 86 ? -8.497 23.842 32.234 1.00 35.92 79 ASP A CA 1
ATOM 631 C C . ASP A 1 86 ? -8.516 22.738 33.290 1.00 30.32 79 ASP A C 1
ATOM 632 O O . ASP A 1 86 ? -7.510 22.063 33.518 1.00 30.21 79 ASP A O 1
ATOM 637 N N . MET A 1 87 ? -9.663 22.544 33.931 1.00 26.97 80 MET A N 1
ATOM 638 C CA . MET A 1 87 ? -9.769 21.504 34.938 1.00 25.29 80 MET A CA 1
ATOM 639 C C . MET A 1 87 ? -9.654 20.114 34.296 1.00 24.73 80 MET A C 1
ATOM 640 O O . MET A 1 87 ? -9.262 19.157 34.954 1.00 25.65 80 MET A O 1
ATOM 645 N N . LYS A 1 88 ? -9.977 20.012 33.008 1.00 24.97 81 LYS A N 1
ATOM 646 C CA . LYS A 1 88 ? -9.993 18.720 32.326 1.00 26.94 81 LYS A CA 1
ATOM 647 C C . LYS A 1 88 ? -8.621 18.050 32.333 1.00 25.39 81 LYS A C 1
ATOM 648 O O . LYS A 1 88 ? -8.490 16.868 32.676 1.00 25.78 81 LYS A O 1
ATOM 654 N N . CYS A 1 89 ? -7.596 18.797 31.939 1.00 24.20 82 CYS A N 1
ATOM 655 C CA . CYS A 1 89 ? -6.247 18.236 31.916 1.00 24.03 82 CYS A CA 1
ATOM 656 C C . CYS A 1 89 ? -5.738 17.933 33.329 1.00 21.47 82 CYS A C 1
ATOM 657 O O . CYS A 1 89 ? -5.091 16.910 33.554 1.00 21.46 82 CYS A O 1
ATOM 660 N N . LEU A 1 90 ? -6.034 18.814 34.278 1.00 19.64 83 LEU A N 1
ATOM 661 C CA . LEU A 1 90 ? -5.693 18.557 35.672 1.00 17.66 83 LEU A CA 1
ATOM 662 C C . LEU A 1 90 ? -6.335 17.248 36.148 1.00 19.31 83 LEU A C 1
ATOM 663 O O . LEU A 1 90 ? -5.680 16.416 36.783 1.00 19.98 83 LEU A O 1
ATOM 668 N N . LEU A 1 91 ? -7.614 17.061 35.847 1.00 19.88 84 LEU A N 1
ATOM 669 C CA . LEU A 1 91 ? -8.285 15.829 36.263 1.00 19.54 84 LEU A CA 1
ATOM 670 C C . LEU A 1 91 ? -7.730 14.603 35.555 1.00 21.66 84 LEU A C 1
ATOM 671 O O . LEU A 1 91 ? -7.678 13.521 36.135 1.00 21.80 84 LEU A O 1
ATOM 676 N N . THR A 1 92 ? -7.329 14.764 34.301 1.00 21.31 85 THR A N 1
ATOM 677 C CA . THR A 1 92 ? -6.702 13.653 33.585 1.00 22.49 85 THR A CA 1
ATOM 678 C C . THR A 1 92 ? -5.410 13.237 34.296 1.00 22.63 85 THR A C 1
ATOM 679 O O . THR A 1 92 ? -5.170 12.054 34.537 1.00 22.19 85 THR A O 1
ATOM 683 N N . ALA A 1 93 ? -4.594 14.218 34.664 1.00 20.61 86 ALA A N 1
ATOM 684 C CA . ALA A 1 93 ? -3.342 13.930 35.354 1.00 20.22 86 ALA A CA 1
ATOM 685 C C . ALA A 1 93 ? -3.596 13.356 36.749 1.00 20.76 86 ALA A C 1
ATOM 686 O O . ALA A 1 93 ? -2.892 12.458 37.192 1.00 21.67 86 ALA A O 1
ATOM 688 N N . LEU A 1 94 ? -4.606 13.882 37.443 1.00 21.48 87 LEU A N 1
ATOM 689 C CA . LEU A 1 94 ? -4.922 13.423 38.795 1.00 21.20 87 LEU A CA 1
ATOM 690 C C . LEU A 1 94 ? -5.409 11.976 38.790 1.00 21.68 87 LEU A C 1
ATOM 691 O O . LEU A 1 94 ? -5.056 11.179 39.664 1.00 22.64 87 LEU A O 1
ATOM 696 N N . THR A 1 95 ? -6.217 11.639 37.797 1.00 21.19 88 THR A N 1
ATOM 697 C CA . THR A 1 95 ? -6.722 10.276 37.668 1.00 23.32 88 THR A CA 1
ATOM 698 C C . THR A 1 95 ? -5.551 9.303 37.529 1.00 23.13 88 THR A C 1
ATOM 699 O O . THR A 1 95 ? -5.513 8.260 38.179 1.00 22.92 88 THR A O 1
ATOM 703 N N . LYS A 1 96 ? -4.602 9.665 36.683 1.00 22.27 89 LYS A N 1
ATOM 704 C CA . LYS A 1 96 ? -3.433 8.815 36.453 1.00 20.88 89 LYS A CA 1
ATOM 705 C C . LYS A 1 96 ? -2.651 8.641 37.746 1.00 21.43 89 LYS A C 1
ATOM 706 O O . LYS A 1 96 ? -2.216 7.540 38.088 1.00 23.02 89 LYS A O 1
ATOM 712 N N . TYR A 1 97 ? -2.469 9.736 38.476 1.00 20.72 90 TYR A N 1
ATOM 713 C CA . TYR A 1 97 ? -1.790 9.662 39.761 1.00 22.54 90 TYR A CA 1
ATOM 714 C C . TYR A 1 97 ? -2.511 8.744 40.761 1.00 22.25 90 TYR A C 1
ATOM 715 O O . TYR A 1 97 ? -1.881 7.911 41.426 1.00 23.08 90 TYR A O 1
ATOM 724 N N . GLU A 1 98 ? -3.828 8.884 40.872 1.00 22.28 91 GLU A N 1
ATOM 725 C CA . GLU A 1 98 ? -4.567 8.090 41.839 1.00 21.86 91 GLU A CA 1
ATOM 726 C C . GLU A 1 98 ? -4.481 6.600 41.512 1.00 22.93 91 GLU A C 1
ATOM 727 O O . GLU A 1 98 ? -4.268 5.771 42.396 1.00 23.55 91 GLU A O 1
ATOM 733 N N . GLN A 1 99 ? -4.612 6.285 40.231 1.00 23.29 92 GLN A N 1
ATOM 734 C CA . GLN A 1 99 ? -4.507 4.899 39.749 1.00 24.26 92 GLN A CA 1
ATOM 735 C C . GLN A 1 99 ? -3.124 4.283 39.958 1.00 26.01 92 GLN A C 1
ATOM 736 O O . GLN A 1 99 ? -3.003 3.113 40.335 1.00 26.32 92 GLN A O 1
ATOM 742 N N . GLU A 1 100 ? -2.081 5.061 39.689 1.00 25.14 93 GLU A N 1
ATOM 743 C CA . GLU A 1 100 ? -0.735 4.487 39.588 1.00 26.49 93 GLU A CA 1
ATOM 744 C C . GLU A 1 100 ? 0.163 4.679 40.807 1.00 27.74 93 GLU A C 1
ATOM 745 O O . GLU A 1 100 ? 1.098 3.895 41.023 1.00 28.38 93 GLU A O 1
ATOM 751 N N . HIS A 1 101 ? -0.118 5.703 41.607 1.00 27.03 94 HIS A N 1
ATOM 752 C CA . HIS A 1 101 ? 0.758 6.022 42.723 1.00 28.03 94 HIS A CA 1
ATOM 753 C C . HIS A 1 101 ? 0.048 6.174 44.060 1.00 28.96 94 HIS A C 1
ATOM 754 O O . HIS A 1 101 ? 0.698 6.239 45.104 1.00 33.76 94 HIS A O 1
ATOM 761 N N . ASN A 1 102 ? -1.277 6.225 44.050 1.00 27.35 95 ASN A N 1
ATOM 762 C CA . ASN A 1 102 ? -1.977 6.372 45.311 1.00 28.05 95 ASN A CA 1
ATOM 763 C C . ASN A 1 102 ? -2.800 5.144 45.662 1.00 29.30 95 ASN A C 1
ATOM 764 O O . ASN A 1 102 ? -3.785 5.240 46.380 1.00 31.44 95 ASN A O 1
ATOM 769 N N . ASN A 1 103 ? -2.391 3.992 45.141 1.00 31.29 96 ASN A N 1
ATOM 770 C CA . ASN A 1 103 ? -3.031 2.723 45.465 1.00 31.94 96 ASN A CA 1
ATOM 771 C C . ASN A 1 103 ? -4.522 2.705 45.155 1.00 30.05 96 ASN A C 1
ATOM 772 O O . ASN A 1 103 ? -5.304 2.038 45.841 1.00 29.67 96 ASN A O 1
ATOM 777 N N . GLY A 1 104 ? -4.905 3.435 44.112 1.00 29.03 97 GLY A N 1
ATOM 778 C CA . GLY A 1 104 ? -6.273 3.435 43.629 1.00 28.98 97 GLY A CA 1
ATOM 779 C C . GLY A 1 104 ? -7.246 4.150 44.543 1.00 29.39 97 GLY A C 1
ATOM 780 O O . GLY A 1 104 ? -8.446 3.889 44.502 1.00 29.73 97 GLY A O 1
ATOM 781 N N . GLU A 1 105 ? -6.730 5.049 45.375 1.00 29.60 98 GLU A N 1
ATOM 782 C CA . GLU A 1 105 ? -7.585 5.859 46.236 1.00 31.97 98 GLU A CA 1
ATOM 783 C C . GLU A 1 105 ? -7.511 7.329 45.819 1.00 31.16 98 GLU A C 1
ATOM 784 O O . GLU A 1 105 ? -6.534 7.769 45.203 1.00 29.43 98 GLU A O 1
ATOM 790 N N . LYS A 1 106 ? -8.550 8.085 46.150 1.00 28.45 99 LYS A N 1
ATOM 791 C CA . LYS A 1 106 ? -8.577 9.507 45.819 1.00 25.89 99 LYS A CA 1
ATOM 792 C C . LYS A 1 106 ? -7.518 10.249 46.623 1.00 24.88 99 LYS A C 1
ATOM 793 O O . LYS A 1 106 ? -7.206 9.862 47.749 1.00 25.18 99 LYS A O 1
ATOM 799 N N . VAL A 1 107 ? -6.966 11.312 46.040 1.00 23.71 100 VAL A N 1
ATOM 800 C CA . VAL A 1 107 ? -5.965 12.119 46.722 1.00 24.48 100 VAL A CA 1
ATOM 801 C C . VAL A 1 107 ? -6.567 12.699 48.001 1.00 24.69 100 VAL A C 1
ATOM 802 O O . VAL A 1 107 ? -7.744 13.090 48.034 1.00 23.64 100 VAL A O 1
ATOM 806 N N . ASN A 1 108 ? -5.754 12.758 49.051 1.00 23.73 101 ASN A N 1
ATOM 807 C CA . ASN A 1 108 ? -6.233 13.159 50.364 1.00 23.85 101 ASN A CA 1
ATOM 808 C C . ASN A 1 108 ? -6.171 14.666 50.576 1.00 20.66 101 ASN A C 1
ATOM 809 O O . ASN A 1 108 ? -5.327 15.155 51.319 1.00 23.56 101 ASN A O 1
ATOM 814 N N . VAL A 1 109 ? -7.070 15.389 49.911 1.00 20.18 102 VAL A N 1
ATOM 815 C CA . VAL A 1 109 ? -7.192 16.840 50.083 1.00 17.41 102 VAL A CA 1
ATOM 816 C C . VAL A 1 109 ? -8.651 17.265 50.134 1.00 17.74 102 VAL A C 1
ATOM 817 O O . VAL A 1 109 ? -9.551 16.487 49.792 1.00 19.52 102 VAL A O 1
ATOM 821 N N . ASP A 1 110 ? -8.871 18.508 50.561 1.00 17.46 103 ASP A N 1
ATOM 822 C CA . ASP A 1 110 ? -10.207 19.086 50.633 1.00 17.76 103 ASP A CA 1
ATOM 823 C C . ASP A 1 110 ? -10.544 19.882 49.383 1.00 16.83 103 ASP A C 1
ATOM 824 O O . ASP A 1 110 ? -11.710 19.971 48.992 1.00 17.49 103 ASP A O 1
ATOM 829 N N . ILE A 1 111 ? -9.523 20.485 48.773 1.00 15.68 104 ILE A N 1
ATOM 830 C CA . ILE A 1 111 ? -9.726 21.381 47.639 1.00 14.51 104 ILE A CA 1
ATOM 831 C C . ILE A 1 111 ? -8.745 21.058 46.512 1.00 14.00 104 ILE A C 1
ATOM 832 O O . ILE A 1 111 ? -7.576 20.797 46.765 1.00 15.51 104 ILE A O 1
ATOM 837 N N . ILE A 1 112 ? -9.235 21.081 45.277 1.00 14.41 105 ILE A N 1
ATOM 838 C CA . ILE A 1 112 ? -8.409 20.814 44.096 1.00 15.20 105 ILE A CA 1
ATOM 839 C C . ILE A 1 112 ? -8.553 22.009 43.155 1.00 15.36 105 ILE A C 1
ATOM 840 O O . ILE A 1 112 ? -9.660 22.336 42.742 1.00 15.70 105 ILE A O 1
ATOM 845 N N . THR A 1 113 ? -7.446 22.680 42.827 1.00 13.47 106 THR A N 1
ATOM 846 C CA . THR A 1 113 ? -7.551 23.897 42.040 1.00 12.84 106 THR A CA 1
ATOM 847 C C . THR A 1 113 ? -6.215 24.296 41.439 1.00 12.82 106 THR A C 1
ATOM 848 O O . THR A 1 113 ? -5.243 23.536 41.513 1.00 14.59 106 THR A O 1
ATOM 852 N N . TYR A 1 114 ? -6.181 25.473 40.825 1.00 14.32 107 TYR A N 1
ATOM 853 C CA . TYR A 1 114 ? -4.960 26.012 40.226 1.00 13.12 107 TYR A CA 1
ATOM 854 C C . TYR A 1 114 ? -4.348 27.121 41.086 1.00 13.21 107 TYR A C 1
ATOM 855 O O . TYR A 1 114 ? -5.049 27.951 41.670 1.00 13.91 107 TYR A O 1
ATOM 864 N N . ARG A 1 115 ? -3.018 27.167 41.105 1.00 14.28 108 ARG A N 1
ATOM 865 C CA . ARG A 1 115 ? -2.284 28.163 41.871 1.00 17.34 108 ARG A CA 1
ATOM 866 C C . ARG A 1 115 ? -2.684 29.582 41.528 1.00 16.00 108 ARG A C 1
ATOM 867 O O . ARG A 1 115 ? -2.783 30.421 42.411 1.00 16.94 108 ARG A O 1
ATOM 875 N N . GLY A 1 116 ? -2.889 29.853 40.240 1.00 14.64 109 GLY A N 1
ATOM 876 C CA . GLY A 1 116 ? -3.181 31.206 39.799 1.00 15.94 109 GLY A CA 1
ATOM 877 C C . GLY A 1 116 ? -4.481 31.719 40.397 1.00 15.11 109 GLY A C 1
ATOM 878 O O . GLY A 1 116 ? -4.614 32.905 40.687 1.00 15.54 109 GLY A O 1
ATOM 879 N N . LEU A 1 117 ? -5.438 30.821 40.592 1.00 14.07 110 LEU A N 1
ATOM 880 C CA . LEU A 1 117 ? -6.723 31.234 41.139 1.00 13.55 110 LEU A CA 1
ATOM 881 C C . LEU A 1 117 ? -6.570 31.570 42.621 1.00 13.72 110 LEU A C 1
ATOM 882 O O . LEU A 1 117 ? -7.192 32.509 43.123 1.00 14.55 110 LEU A O 1
ATOM 887 N N . MET A 1 118 ? -5.743 30.803 43.325 1.00 13.10 111 MET A N 1
ATOM 888 C CA . MET A 1 118 ? -5.509 31.061 44.741 1.00 11.65 111 MET A CA 1
ATOM 889 C C . MET A 1 118 ? -4.675 32.327 44.931 1.00 12.40 111 MET A C 1
ATOM 890 O O . MET A 1 118 ? -4.879 33.079 45.876 1.00 13.82 111 MET A O 1
ATOM 895 N N . THR A 1 119 ? -3.742 32.561 44.011 1.00 13.05 112 THR A N 1
ATOM 896 C CA . THR A 1 119 ? -2.992 33.810 44.019 1.00 13.31 112 THR A CA 1
ATOM 897 C C . THR A 1 119 ? -3.905 35.037 43.918 1.00 14.79 112 THR A C 1
ATOM 898 O O . THR A 1 119 ? -3.681 36.057 44.585 1.00 15.39 112 THR A O 1
ATOM 902 N N . LYS A 1 120 ? -4.934 34.952 43.086 1.00 13.26 113 LYS A N 1
ATOM 903 C CA . LYS A 1 120 ? -5.896 36.050 42.988 1.00 15.64 113 LYS A CA 1
ATOM 904 C C . LYS A 1 120 ? -6.568 36.328 44.335 1.00 13.86 113 LYS A C 1
ATOM 905 O O . LYS A 1 120 ? -6.818 37.483 44.682 1.00 17.02 113 LYS A O 1
ATOM 911 N N . LEU A 1 121 ? -6.877 35.273 45.091 1.00 13.65 114 LEU A N 1
ATOM 912 C CA . LEU A 1 121 ? -7.483 35.454 46.404 1.00 13.58 114 LEU A CA 1
ATOM 913 C C . LEU A 1 121 ? -6.476 36.028 47.406 1.00 13.88 114 LEU A C 1
ATOM 914 O O . LEU A 1 121 ? -6.787 36.961 48.166 1.00 15.46 114 LEU A O 1
ATOM 919 N N . LEU A 1 122 ? -5.251 35.503 47.382 1.00 12.33 115 LEU A N 1
ATOM 920 C CA . LEU A 1 122 ? -4.235 35.923 48.328 1.00 13.11 115 LEU A CA 1
ATOM 921 C C . LEU A 1 122 ? -3.853 37.393 48.120 1.00 14.40 115 LEU A C 1
ATOM 922 O O . LEU A 1 122 ? -3.606 38.120 49.081 1.00 16.07 115 LEU A O 1
ATOM 927 N N . ALA A 1 123 ? -3.837 37.826 46.865 1.00 13.41 116 ALA A N 1
ATOM 928 C CA . ALA A 1 123 ? -3.358 39.167 46.527 1.00 13.50 116 ALA A CA 1
ATOM 929 C C . ALA A 1 123 ? -4.468 40.206 46.551 1.00 13.85 116 ALA A C 1
ATOM 930 O O . ALA A 1 123 ? -4.208 41.399 46.403 1.00 15.95 116 ALA A O 1
ATOM 932 N N . LEU A 1 124 ? -5.704 39.748 46.740 1.00 14.17 117 LEU A N 1
ATOM 933 C CA . LEU A 1 124 ? -6.887 40.619 46.653 1.00 13.23 117 LEU A CA 1
ATOM 934 C C . LEU A 1 124 ? -6.866 41.905 47.504 1.00 14.31 117 LEU A C 1
ATOM 935 O O . LEU A 1 124 ? -7.242 42.965 47.013 1.00 15.42 117 LEU A O 1
ATOM 940 N N . PRO A 1 125 ? -6.434 41.822 48.774 1.00 14.66 118 PRO A N 1
ATOM 941 C CA . PRO A 1 125 ? -6.491 43.026 49.618 1.00 16.22 118 PRO A CA 1
ATOM 942 C C . PRO A 1 125 ? -5.736 44.220 49.031 1.00 16.22 118 PRO A C 1
ATOM 943 O O . PRO A 1 125 ? -6.045 45.368 49.382 1.00 19.20 118 PRO A O 1
ATOM 947 N N . TYR A 1 126 ? -4.752 43.954 48.172 1.00 16.23 119 TYR A N 1
ATOM 948 C CA . TYR A 1 126 ? -3.907 45.025 47.633 1.00 16.64 119 TYR A CA 1
ATOM 949 C C . TYR A 1 126 ? -4.135 45.203 46.136 1.00 17.09 119 TYR A C 1
ATOM 950 O O . TYR A 1 126 ? -3.381 45.899 45.446 1.00 17.96 119 TYR A O 1
ATOM 959 N N . ASN A 1 127 ? -5.219 44.602 45.660 1.00 16.19 120 ASN A N 1
ATOM 960 C CA . ASN A 1 127 ? -5.617 44.681 44.261 1.00 16.72 120 ASN A CA 1
ATOM 961 C C . ASN A 1 127 ? -7.128 44.820 44.141 1.00 17.07 120 ASN A C 1
ATOM 962 O O . ASN A 1 127 ? -7.792 44.021 43.474 1.00 19.08 120 ASN A O 1
ATOM 967 N N . LEU A 1 128 ? -7.666 45.849 44.783 1.00 17.72 121 LEU A N 1
ATOM 968 C CA . LEU A 1 128 ? -9.116 45.946 44.954 1.00 17.60 121 LEU A CA 1
ATOM 969 C C . LEU A 1 128 ? -9.873 46.343 43.688 1.00 19.42 121 LEU A C 1
ATOM 970 O O . LEU A 1 128 ? -11.102 46.382 43.683 1.00 21.74 121 LEU A O 1
ATOM 975 N N . ASN A 1 129 ? -9.150 46.638 42.615 1.00 19.11 122 ASN A N 1
ATOM 976 C CA . ASN A 1 129 ? -9.798 46.975 41.354 1.00 24.33 122 ASN A CA 1
ATOM 977 C C . ASN A 1 129 ? -9.922 45.782 40.414 1.00 23.79 122 ASN A C 1
ATOM 978 O O . ASN A 1 129 ? -10.518 45.901 39.346 1.00 26.02 122 ASN A O 1
ATOM 983 N N . ASP A 1 130 ? -9.360 44.640 40.812 1.00 22.33 123 ASP A N 1
ATOM 984 C CA . ASP A 1 130 ? -9.362 43.449 39.965 1.00 23.14 123 ASP A CA 1
ATOM 985 C C . ASP A 1 130 ? -10.500 42.512 40.353 1.00 20.51 123 ASP A C 1
ATOM 986 O O . ASP A 1 130 ? -10.579 42.075 41.500 1.00 20.72 123 ASP A O 1
ATOM 991 N N . PRO A 1 131 ? -11.388 42.204 39.400 1.00 21.84 124 PRO A N 1
ATOM 992 C CA . PRO A 1 131 ? -12.477 41.262 39.684 1.00 20.89 124 PRO A CA 1
ATOM 993 C C . PRO A 1 131 ? -11.979 39.833 39.855 1.00 20.24 124 PRO A C 1
ATOM 994 O O . PRO A 1 131 ? -10.932 39.463 39.316 1.00 21.96 124 PRO A O 1
ATOM 998 N N . VAL A 1 132 ? -12.722 39.046 40.626 1.00 16.84 125 VAL A N 1
ATOM 999 C CA . VAL A 1 132 ? -12.464 37.618 40.765 1.00 17.36 125 VAL A CA 1
ATOM 1000 C C . VAL A 1 132 ? -13.778 36.879 40.584 1.00 17.81 125 VAL A C 1
ATOM 1001 O O . VAL A 1 132 ? -14.798 37.253 41.168 1.00 19.29 125 VAL A O 1
ATOM 1005 N N . ASP A 1 133 ? -13.770 35.840 39.758 1.00 17.27 126 ASP A N 1
ATOM 1006 C CA . ASP A 1 133 ? -14.948 34.986 39.616 1.00 18.15 126 ASP A CA 1
ATOM 1007 C C . ASP A 1 133 ? -14.526 33.526 39.528 1.00 18.19 126 ASP A C 1
ATOM 1008 O O . ASP A 1 133 ? -13.803 33.135 38.610 1.00 21.48 126 ASP A O 1
ATOM 1013 N N . LEU A 1 134 ? -14.961 32.731 40.499 1.00 15.84 127 LEU A N 1
ATOM 1014 C CA . LEU A 1 134 ? -14.591 31.324 40.546 1.00 14.93 127 LEU A CA 1
ATOM 1015 C C . LEU A 1 134 ? -15.810 30.436 40.662 1.00 15.47 127 LEU A C 1
ATOM 1016 O O . LEU A 1 134 ? -16.766 30.769 41.361 1.00 18.51 127 LEU A O 1
ATOM 1021 N N . ASN A 1 135 ? -15.778 29.304 39.967 1.00 15.75 128 ASN A N 1
ATOM 1022 C CA . ASN A 1 135 ? -16.808 28.282 40.127 1.00 15.96 128 ASN A CA 1
ATOM 1023 C C . ASN A 1 135 ? -16.308 27.259 41.133 1.00 18.06 128 ASN A C 1
ATOM 1024 O O . ASN A 1 135 ? -15.137 26.878 41.102 1.00 18.79 128 ASN A O 1
ATOM 1029 N N . VAL A 1 136 ? -17.184 26.827 42.033 1.00 17.33 129 VAL A N 1
ATOM 1030 C CA . VAL A 1 136 ? -16.809 25.870 43.056 1.00 18.40 129 VAL A CA 1
ATOM 1031 C C . VAL A 1 136 ? -17.870 24.799 43.140 1.00 19.83 129 VAL A C 1
ATOM 1032 O O . VAL A 1 136 ? -19.061 25.095 43.146 1.00 20.64 129 VAL A O 1
ATOM 1036 N N . LEU A 1 137 ? -17.461 23.543 43.218 1.00 18.76 130 LEU A N 1
ATOM 1037 C CA . LEU A 1 137 ? -18.476 22.524 43.453 1.00 21.52 130 LEU A CA 1
ATOM 1038 C C . LEU A 1 137 ? -17.938 21.359 44.251 1.00 21.12 130 LEU A C 1
ATOM 1039 O O . LEU A 1 137 ? -16.738 21.038 44.194 1.00 21.29 130 LEU A O 1
ATOM 1044 N N . ALA A 1 138 ? -18.839 20.742 45.006 1.00 18.15 131 ALA A N 1
ATOM 1045 C CA . ALA A 1 138 ? -18.498 19.606 45.837 1.00 18.25 131 ALA A CA 1
ATOM 1046 C C . ALA A 1 138 ? -18.721 18.324 45.062 1.00 17.18 131 ALA A C 1
ATOM 1047 O O . ALA A 1 138 ? -19.762 18.135 44.431 1.00 19.27 131 ALA A O 1
ATOM 1049 N N . TYR A 1 139 ? -17.734 17.443 45.112 1.00 18.00 132 TYR A N 1
ATOM 1050 C CA . TYR A 1 139 ? -17.854 16.139 44.499 1.00 21.04 132 TYR A CA 1
ATOM 1051 C C . TYR A 1 139 ? -16.925 15.176 45.226 1.00 21.48 132 TYR A C 1
ATOM 1052 O O . TYR A 1 139 ? -15.782 15.516 45.538 1.00 21.57 132 TYR A O 1
ATOM 1061 N N . ASP A 1 140 ? -17.427 13.982 45.521 1.00 21.82 133 ASP A N 1
ATOM 1062 C CA . ASP A 1 140 ? -16.643 12.979 46.230 1.00 24.13 133 ASP A CA 1
ATOM 1063 C C . ASP A 1 140 ? -15.957 13.551 47.471 1.00 23.80 133 ASP A C 1
ATOM 1064 O O . ASP A 1 140 ? -14.805 13.236 47.752 1.00 24.54 133 ASP A O 1
ATOM 1069 N N . GLY A 1 141 ? -16.672 14.391 48.213 1.00 22.49 134 GLY A N 1
ATOM 1070 C CA . GLY A 1 141 ? -16.164 14.920 49.465 1.00 22.16 134 GLY A CA 1
ATOM 1071 C C . GLY A 1 141 ? -15.081 15.976 49.318 1.00 21.10 134 GLY A C 1
ATOM 1072 O O . GLY A 1 141 ? -14.389 16.288 50.282 1.00 22.87 134 GLY A O 1
ATOM 1073 N N . GLN A 1 142 ? -14.950 16.530 48.118 1.00 19.43 135 GLN A N 1
ATOM 1074 C CA . GLN A 1 142 ? -13.883 17.491 47.820 1.00 18.42 135 GLN A CA 1
ATOM 1075 C C . GLN A 1 142 ? -14.435 18.692 47.061 1.00 18.31 135 GLN A C 1
ATOM 1076 O O . GLN A 1 142 ? -15.449 18.580 46.367 1.00 19.14 135 GLN A O 1
ATOM 1082 N N . LEU A 1 143 ? -13.789 19.848 47.206 1.00 17.66 136 LEU A N 1
ATOM 1083 C CA . LEU A 1 143 ? -14.182 21.024 46.432 1.00 17.53 136 LEU A CA 1
ATOM 1084 C C . LEU A 1 143 ? -13.275 21.211 45.223 1.00 17.72 136 LEU A C 1
ATOM 1085 O O . LEU A 1 143 ? -12.057 21.188 45.347 1.00 19.12 136 LEU A O 1
ATOM 1090 N N . PHE A 1 144 ? -13.882 21.392 44.058 1.00 15.26 137 PHE A N 1
ATOM 1091 C CA . PHE A 1 144 ? -13.147 21.664 42.827 1.00 16.28 137 PHE A CA 1
ATOM 1092 C C . PHE A 1 144 ? -13.387 23.114 42.442 1.00 15.47 137 PHE A C 1
ATOM 1093 O O . PHE A 1 144 ? -14.536 23.567 42.405 1.00 16.41 137 PHE A O 1
ATOM 1101 N N . ILE A 1 145 ? -12.307 23.858 42.203 1.00 13.25 138 ILE A N 1
ATOM 1102 C CA . ILE A 1 145 ? -12.420 25.299 41.952 1.00 14.27 138 ILE A CA 1
ATOM 1103 C C . ILE A 1 145 ? -11.726 25.673 40.652 1.00 16.86 138 ILE A C 1
ATOM 1104 O O . ILE A 1 145 ? -10.543 25.356 40.465 1.00 16.76 138 ILE A O 1
ATOM 1109 N N . ASN A 1 146 ? -12.452 26.330 39.749 1.00 17.58 139 ASN A N 1
ATOM 1110 C CA . ASN A 1 146 ? -11.842 26.860 38.529 1.00 18.54 139 ASN A CA 1
ATOM 1111 C C . ASN A 1 146 ? -12.418 28.214 38.177 1.00 18.36 139 ASN A C 1
ATOM 1112 O O . ASN A 1 146 ? -13.460 28.606 38.696 1.00 18.22 139 ASN A O 1
ATOM 1117 N N . SER A 1 147 ? -11.745 28.928 37.286 1.00 17.75 140 SER A N 1
ATOM 1118 C CA . SER A 1 147 ? -12.335 30.122 36.698 1.00 20.73 140 SER A CA 1
ATOM 1119 C C . SER A 1 147 ? -13.487 29.713 35.787 1.00 21.52 140 SER A C 1
ATOM 1120 O O . SER A 1 147 ? -13.590 28.554 35.368 1.00 22.04 140 SER A O 1
ATOM 1123 N N . ASP A 1 148 ? -14.355 30.668 35.475 1.00 23.27 141 ASP A N 1
ATOM 1124 C CA . ASP A 1 148 ? -15.470 30.395 34.585 1.00 25.30 141 ASP A CA 1
ATOM 1125 C C . ASP A 1 148 ? -15.119 30.739 33.139 1.00 28.76 141 ASP A C 1
ATOM 1126 O O . ASP A 1 148 ? -14.741 31.870 32.830 1.00 28.96 141 ASP A O 1
ATOM 1131 N N . GLU A 1 149 ? -15.260 29.757 32.256 1.00 30.72 142 GLU A N 1
ATOM 1132 C CA . GLU A 1 149 ? -14.844 29.904 30.865 1.00 35.37 142 GLU A CA 1
ATOM 1133 C C . GLU A 1 149 ? -15.466 31.117 30.176 1.00 36.24 142 GLU A C 1
ATOM 1134 O O . GLU A 1 149 ? -14.761 31.933 29.581 1.00 36.61 142 GLU A O 1
ATOM 1140 N N . GLU A 1 150 ? -16.785 31.235 30.261 1.00 36.12 143 GLU A N 1
ATOM 1141 C CA . GLU A 1 150 ? -17.491 32.311 29.572 1.00 38.73 143 GLU A CA 1
ATOM 1142 C C . GLU A 1 150 ? -17.089 33.678 30.132 1.00 34.86 143 GLU A C 1
ATOM 1143 O O . GLU A 1 150 ? -16.800 34.605 29.378 1.00 36.16 143 GLU A O 1
ATOM 1149 N N . ILE A 1 151 ? -17.052 33.795 31.455 1.00 30.09 144 ILE A N 1
ATOM 1150 C CA . ILE A 1 151 ? -16.693 35.061 32.085 1.00 29.02 144 ILE A CA 1
ATOM 1151 C C . ILE A 1 151 ? -15.273 35.467 31.707 1.00 30.01 144 ILE A C 1
ATOM 1152 O O . ILE A 1 151 ? -15.015 36.631 31.386 1.00 29.92 144 ILE A O 1
ATOM 1157 N N . GLU A 1 152 ? -14.360 34.500 31.717 1.00 29.56 145 GLU A N 1
ATOM 1158 C CA . GLU A 1 152 ? -12.973 34.768 31.336 1.00 31.32 145 GLU A CA 1
ATOM 1159 C C . GLU A 1 152 ? -12.859 35.235 29.894 1.00 37.33 145 GLU A C 1
ATOM 1160 O O . GLU A 1 152 ? -12.097 36.154 29.593 1.00 38.46 145 GLU A O 1
ATOM 1166 N N . LEU A 1 153 ? -13.609 34.592 29.005 1.00 40.02 146 LEU A N 1
ATOM 1167 C CA . LEU A 1 153 ? -13.592 34.955 27.592 1.00 42.28 146 LEU A CA 1
ATOM 1168 C C . LEU A 1 153 ? -14.069 36.386 27.403 1.00 41.96 146 LEU A C 1
ATOM 1169 O O . LEU A 1 153 ? -13.430 37.183 26.718 1.00 41.74 146 LEU A O 1
ATOM 1174 N N . ALA A 1 154 ? -15.198 36.706 28.023 1.00 40.88 147 ALA A N 1
ATOM 1175 C CA . ALA A 1 154 ? -15.782 38.032 27.898 1.00 41.59 147 ALA A CA 1
ATOM 1176 C C . ALA A 1 154 ? -14.873 39.095 28.501 1.00 41.82 147 ALA A C 1
ATOM 1177 O O . ALA A 1 154 ? -14.790 40.214 27.994 1.00 42.63 147 ALA A O 1
ATOM 1179 N N . ARG A 1 155 ? -14.186 38.733 29.580 1.00 41.10 148 ARG A N 1
ATOM 1180 C CA . ARG A 1 155 ? -13.381 39.683 30.337 1.00 42.42 148 ARG A CA 1
ATOM 1181 C C . ARG A 1 155 ? -12.124 40.123 29.585 1.00 45.98 148 ARG A C 1
ATOM 1182 O O . ARG A 1 155 ? -11.799 41.310 29.549 1.00 46.26 148 ARG A O 1
ATOM 1190 N N . ARG A 1 156 ? -11.422 39.172 28.980 1.00 48.76 149 ARG A N 1
ATOM 1191 C CA . ARG A 1 156 ? -10.205 39.503 28.244 1.00 52.19 149 ARG A CA 1
ATOM 1192 C C . ARG A 1 156 ? -10.514 40.347 27.008 1.00 53.01 149 ARG A C 1
ATOM 1193 O O . ARG A 1 156 ? -9.784 41.286 26.688 1.00 52.28 149 ARG A O 1
ATOM 1201 N N . LYS A 1 157 ? -11.601 40.012 26.320 1.00 53.62 150 LYS A N 1
ATOM 1202 C CA . LYS A 1 157 ? -12.030 40.776 25.156 1.00 56.18 150 LYS A CA 1
ATOM 1203 C C . LYS A 1 157 ? -12.458 42.178 25.572 1.00 55.54 150 LYS A C 1
ATOM 1204 O O . LYS A 1 157 ? -12.123 43.163 24.911 1.00 54.87 150 LYS A O 1
ATOM 1210 N N . GLU A 1 158 ? -13.201 42.260 26.673 1.00 55.17 151 GLU A N 1
ATOM 1211 C CA . GLU A 1 158 ? -13.600 43.543 27.237 1.00 56.26 151 GLU A CA 1
ATOM 1212 C C . GLU A 1 158 ? -12.368 44.403 27.502 1.00 56.40 151 GLU A C 1
ATOM 1213 O O . GLU A 1 158 ? -12.326 45.573 27.128 1.00 54.95 151 GLU A O 1
ATOM 1219 N N . GLU A 1 159 ? -11.363 43.813 28.143 1.00 57.02 152 GLU A N 1
ATOM 1220 C CA . GLU A 1 159 ? -10.131 44.531 28.453 1.00 59.11 152 GLU A CA 1
ATOM 1221 C C . GLU A 1 159 ? -9.362 44.946 27.198 1.00 59.87 152 GLU A C 1
ATOM 1222 O O . GLU A 1 159 ? -8.772 46.027 27.154 1.00 59.95 152 GLU A O 1
ATOM 1228 N N . ASP A 1 160 ? -9.372 44.093 26.180 1.00 61.11 153 ASP A N 1
ATOM 1229 C CA . ASP A 1 160 ? -8.663 44.397 24.943 1.00 63.00 153 ASP A CA 1
ATOM 1230 C C . ASP A 1 160 ? -9.323 45.556 24.202 1.00 63.08 153 ASP A C 1
ATOM 1231 O O . ASP A 1 160 ? -8.640 46.455 23.709 1.00 63.48 153 ASP A O 1
ATOM 1236 N N . GLU A 1 161 ? -10.650 45.528 24.118 1.00 61.76 154 GLU A N 1
ATOM 1237 C CA . GLU A 1 161 ? -11.389 46.630 23.520 1.00 61.82 154 GLU A CA 1
ATOM 1238 C C . GLU A 1 161 ? -11.070 47.909 24.277 1.00 61.47 154 GLU A C 1
ATOM 1239 O O . GLU A 1 161 ? -10.872 48.966 23.681 1.00 61.86 154 GLU A O 1
ATOM 1245 N N . HIS A 1 162 ? -11.021 47.800 25.600 1.00 61.20 155 HIS A N 1
ATOM 1246 C CA . HIS A 1 162 ? -10.730 48.943 26.451 1.00 63.16 155 HIS A CA 1
ATOM 1247 C C . HIS A 1 162 ? -9.361 49.521 26.119 1.00 64.68 155 HIS A C 1
ATOM 1248 O O . HIS A 1 162 ? -9.150 50.731 26.209 1.00 64.65 155 HIS A O 1
ATOM 1255 N N . LYS A 1 163 ? -8.434 48.651 25.731 1.00 65.76 156 LYS A N 1
ATOM 1256 C CA . LYS A 1 163 ? -7.086 49.079 25.373 1.00 66.31 156 LYS A CA 1
ATOM 1257 C C . LYS A 1 163 ? -7.050 49.796 24.027 1.00 66.11 156 LYS A C 1
ATOM 1258 O O . LYS A 1 163 ? -6.504 50.892 23.921 1.00 65.21 156 LYS A O 1
ATOM 1264 N N . GLN A 1 164 ? -7.626 49.176 23.002 1.00 66.91 157 GLN A N 1
ATOM 1265 C CA . GLN A 1 164 ? -7.723 49.813 21.696 1.00 67.68 157 GLN A CA 1
ATOM 1266 C C . GLN A 1 164 ? -8.340 51.189 21.874 1.00 66.07 157 GLN A C 1
ATOM 1267 O O . GLN A 1 164 ? -7.880 52.179 21.306 1.00 65.28 157 GLN A O 1
ATOM 1273 N N . GLN A 1 165 ? -9.388 51.230 22.684 1.00 65.61 158 GLN A N 1
ATOM 1274 C CA . GLN A 1 165 ? -10.163 52.438 22.906 1.00 65.84 158 GLN A CA 1
ATOM 1275 C C . GLN A 1 165 ? -9.368 53.512 23.648 1.00 63.66 158 GLN A C 1
ATOM 1276 O O . GLN A 1 165 ? -9.674 54.698 23.540 1.00 63.44 158 GLN A O 1
ATOM 1282 N N . SER A 1 166 ? -8.343 53.104 24.392 1.00 62.89 159 SER A N 1
ATOM 1283 C CA . SER A 1 166 ? -7.608 54.043 25.239 1.00 62.87 159 SER A CA 1
ATOM 1284 C C . SER A 1 166 ? -6.136 54.207 24.863 1.00 62.36 159 SER A C 1
ATOM 1285 O O . SER A 1 166 ? -5.458 55.095 25.379 1.00 63.04 159 SER A O 1
ATOM 1288 N N . MET A 1 167 ? -5.639 53.356 23.973 1.00 60.46 160 MET A N 1
ATOM 1289 C CA . MET A 1 167 ? -4.227 53.388 23.612 1.00 58.08 160 MET A CA 1
ATOM 1290 C C . MET A 1 167 ? -3.978 53.749 22.158 1.00 57.48 160 MET A C 1
ATOM 1291 O O . MET A 1 167 ? -4.776 53.428 21.278 1.00 55.77 160 MET A O 1
ATOM 1296 N N . THR A 1 168 ? -2.850 54.404 21.915 1.00 58.34 161 THR A N 1
ATOM 1297 C CA . THR A 1 168 ? -2.382 54.635 20.558 1.00 58.99 161 THR A CA 1
ATOM 1298 C C . THR A 1 168 ? -1.963 53.300 19.964 1.00 57.32 161 THR A C 1
ATOM 1299 O O . THR A 1 168 ? -1.725 52.342 20.699 1.00 54.93 161 THR A O 1
ATOM 1303 N N . PRO A 1 169 ? -1.875 53.226 18.630 1.00 58.88 162 PRO A N 1
ATOM 1304 C CA . PRO A 1 169 ? -1.420 51.990 17.987 1.00 59.66 162 PRO A CA 1
ATOM 1305 C C . PRO A 1 169 ? -0.025 51.607 18.472 1.00 59.39 162 PRO A C 1
ATOM 1306 O O . PRO A 1 169 ? 0.288 50.422 18.593 1.00 58.59 162 PRO A O 1
ATOM 1310 N N . GLU A 1 170 ? 0.794 52.613 18.761 1.00 59.51 163 GLU A N 1
ATOM 1311 C CA . GLU A 1 170 ? 2.168 52.394 19.191 1.00 59.66 163 GLU A CA 1
ATOM 1312 C C . GLU A 1 170 ? 2.263 51.867 20.622 1.00 57.81 163 GLU A C 1
ATOM 1313 O O . GLU A 1 170 ? 3.036 50.949 20.897 1.00 57.34 163 GLU A O 1
ATOM 1319 N N . LYS A 1 171 ? 1.486 52.450 21.531 1.00 56.42 164 LYS A N 1
ATOM 1320 C CA . LYS A 1 171 ? 1.503 52.013 22.926 1.00 54.83 164 LYS A CA 1
ATOM 1321 C C . LYS A 1 171 ? 0.794 50.670 23.080 1.00 52.64 164 LYS A C 1
ATOM 1322 O O . LYS A 1 171 ? 1.143 49.862 23.942 1.00 51.34 164 LYS A O 1
ATOM 1328 N N . TYR A 1 172 ? -0.207 50.440 22.237 1.00 52.07 165 TYR A N 1
ATOM 1329 C CA . TYR A 1 172 ? -0.868 49.147 22.191 1.00 51.73 165 TYR A CA 1
ATOM 1330 C C . TYR A 1 172 ? 0.160 48.110 21.756 1.00 50.95 165 TYR A C 1
ATOM 1331 O O . TYR A 1 172 ? 0.224 47.008 22.305 1.00 51.37 165 TYR A O 1
ATOM 1340 N N . ASP A 1 173 ? 0.975 48.487 20.774 1.00 49.66 166 ASP A N 1
ATOM 1341 C CA . ASP A 1 173 ? 2.041 47.632 20.264 1.00 48.54 166 ASP A CA 1
ATOM 1342 C C . ASP A 1 173 ? 3.111 47.416 21.330 1.00 48.43 166 ASP A C 1
ATOM 1343 O O . ASP A 1 173 ? 3.630 46.307 21.497 1.00 48.94 166 ASP A O 1
ATOM 1348 N N . HIS A 1 174 ? 3.433 48.480 22.057 1.00 47.36 167 HIS A N 1
ATOM 1349 C CA . HIS A 1 174 ? 4.414 48.403 23.131 1.00 46.82 167 HIS A CA 1
ATOM 1350 C C . HIS A 1 174 ? 3.999 47.377 24.179 1.00 46.33 167 HIS A C 1
ATOM 1351 O O . HIS A 1 174 ? 4.839 46.656 24.716 1.00 44.21 167 HIS A O 1
ATOM 1358 N N . MET A 1 175 ? 2.703 47.314 24.467 1.00 47.91 168 MET A N 1
ATOM 1359 C CA . MET A 1 175 ? 2.200 46.376 25.467 1.00 50.80 168 MET A CA 1
ATOM 1360 C C . MET A 1 175 ? 2.369 44.928 25.013 1.00 49.08 168 MET A C 1
ATOM 1361 O O . MET A 1 175 ? 2.650 44.046 25.824 1.00 47.82 168 MET A O 1
ATOM 1366 N N . LYS A 1 176 ? 2.211 44.685 23.715 1.00 48.46 169 LYS A N 1
ATOM 1367 C CA . LYS A 1 176 ? 2.368 43.334 23.181 1.00 48.02 169 LYS A CA 1
ATOM 1368 C C . LYS A 1 176 ? 3.831 42.892 23.218 1.00 44.29 169 LYS A C 1
ATOM 1369 O O . LYS A 1 176 ? 4.131 41.731 23.501 1.00 43.56 169 LYS A O 1
ATOM 1375 N N . ARG A 1 177 ? 4.742 43.824 22.954 1.00 41.28 170 ARG A N 1
ATOM 1376 C CA . ARG A 1 177 ? 6.168 43.526 23.036 1.00 40.43 170 ARG A CA 1
ATOM 1377 C C . ARG A 1 177 ? 6.631 43.260 24.470 1.00 38.63 170 ARG A C 1
ATOM 1378 O O . ARG A 1 177 ? 7.493 42.411 24.704 1.00 38.40 170 ARG A O 1
ATOM 1386 N N . CYS A 1 178 ? 6.050 43.975 25.430 1.00 38.65 171 CYS A N 1
ATOM 1387 C CA . CYS A 1 178 ? 6.326 43.708 26.841 1.00 36.98 171 CYS A CA 1
ATOM 1388 C C . CYS A 1 178 ? 5.953 42.271 27.212 1.00 36.84 171 CYS A C 1
ATOM 1389 O O . CYS A 1 178 ? 6.671 41.605 27.958 1.00 35.33 171 CYS A O 1
ATOM 1392 N N . GLU A 1 179 ? 4.829 41.792 26.689 1.00 37.29 172 GLU A N 1
ATOM 1393 C CA . GLU A 1 179 ? 4.401 40.420 26.961 1.00 38.47 172 GLU A CA 1
ATOM 1394 C C . GLU A 1 179 ? 5.396 39.435 26.360 1.00 35.92 172 GLU A C 1
ATOM 1395 O O . GLU A 1 179 ? 5.769 38.445 26.987 1.00 34.90 172 GLU A O 1
ATOM 1401 N N . PHE A 1 180 ? 5.818 39.713 25.132 1.00 35.86 173 PHE A N 1
ATOM 1402 C CA . PHE A 1 180 ? 6.781 38.864 24.446 1.00 34.15 173 PHE A CA 1
ATOM 1403 C C . PHE A 1 180 ? 8.096 38.782 25.210 1.00 32.82 173 PHE A C 1
ATOM 1404 O O . PHE A 1 180 ? 8.678 37.704 25.344 1.00 34.08 173 PHE A O 1
ATOM 1412 N N . SER A 1 181 ? 8.556 39.927 25.708 1.00 28.63 174 SER A N 1
ATOM 1413 C CA . SER A 1 181 ? 9.843 40.018 26.391 1.00 29.45 174 SER A CA 1
ATOM 1414 C C . SER A 1 181 ? 9.993 39.033 27.554 1.00 28.46 174 SER A C 1
ATOM 1415 O O . SER A 1 181 ? 11.096 38.575 27.836 1.00 28.69 174 SER A O 1
ATOM 1418 N N . GLY A 1 182 ? 8.891 38.708 28.224 1.00 29.39 175 GLY A N 1
ATOM 1419 C CA . GLY A 1 182 ? 8.928 37.761 29.326 1.00 30.41 175 GLY A CA 1
ATOM 1420 C C . GLY A 1 182 ? 9.249 36.361 28.831 1.00 31.16 175 GLY A C 1
ATOM 1421 O O . GLY A 1 182 ? 10.095 35.663 29.398 1.00 30.49 175 GLY A O 1
ATOM 1422 N N . TYR A 1 183 ? 8.571 35.952 27.763 1.00 32.03 176 TYR A N 1
ATOM 1423 C CA . TYR A 1 183 ? 8.843 34.667 27.134 1.00 33.05 176 TYR A CA 1
ATOM 1424 C C . TYR A 1 183 ? 10.239 34.631 26.514 1.00 30.20 176 TYR A C 1
ATOM 1425 O O . TYR A 1 183 ? 10.910 33.600 26.551 1.00 30.33 176 TYR A O 1
ATOM 1434 N N . LYS A 1 184 ? 10.677 35.754 25.948 1.00 29.44 177 LYS A N 1
ATOM 1435 C CA . LYS A 1 184 ? 12.014 35.833 25.365 1.00 27.33 177 LYS A CA 1
ATOM 1436 C C . LYS A 1 184 ? 13.069 35.650 26.450 1.00 28.27 177 LYS A C 1
ATOM 1437 O O . LYS A 1 184 ? 14.056 34.941 26.257 1.00 29.10 177 LYS A O 1
ATOM 1443 N N . PHE A 1 185 ? 12.852 36.286 27.598 1.00 27.00 178 PHE A N 1
ATOM 1444 C CA . PHE A 1 185 ? 13.780 36.161 28.703 1.00 26.95 178 PHE A CA 1
ATOM 1445 C C . PHE A 1 185 ? 13.905 34.698 29.110 1.00 28.17 178 PHE A C 1
ATOM 1446 O O . PHE A 1 185 ? 15.007 34.199 29.315 1.00 30.12 178 PHE A O 1
ATOM 1454 N N . GLU A 1 186 ? 12.780 34.002 29.216 1.00 29.04 179 GLU A N 1
ATOM 1455 C CA . GLU A 1 186 ? 12.831 32.591 29.584 1.00 31.27 179 GLU A CA 1
ATOM 1456 C C . GLU A 1 186 ? 13.670 31.820 28.576 1.00 30.67 179 GLU A C 1
ATOM 1457 O O . GLU A 1 186 ? 14.496 30.985 28.947 1.00 31.28 179 GLU A O 1
ATOM 1463 N N . ALA A 1 187 ? 13.461 32.117 27.299 1.00 30.38 180 ALA A N 1
ATOM 1464 C CA . ALA A 1 187 ? 14.148 31.411 26.225 1.00 30.30 180 ALA A CA 1
ATOM 1465 C C . ALA A 1 187 ? 15.663 31.599 26.277 1.00 33.04 180 ALA A C 1
ATOM 1466 O O . ALA A 1 187 ? 16.416 30.639 26.123 1.00 35.25 180 ALA A O 1
ATOM 1468 N N . ILE A 1 188 ? 16.109 32.833 26.491 1.00 32.10 181 ILE A N 1
ATOM 1469 C CA . ILE A 1 188 ? 17.538 33.117 26.477 1.00 31.49 181 ILE A CA 1
ATOM 1470 C C . ILE A 1 188 ? 18.216 32.786 27.802 1.00 30.94 181 ILE A C 1
ATOM 1471 O O . ILE A 1 188 ? 19.442 32.713 27.872 1.00 34.66 181 ILE A O 1
ATOM 1476 N N . ALA A 1 189 ? 17.417 32.564 28.845 1.00 26.80 182 ALA A N 1
ATOM 1477 C CA . ALA A 1 189 ? 17.954 32.320 30.182 1.00 26.05 182 ALA A CA 1
ATOM 1478 C C . ALA A 1 189 ? 17.879 30.856 30.605 1.00 24.32 182 ALA A C 1
ATOM 1479 O O . ALA A 1 189 ? 18.177 30.528 31.757 1.00 24.59 182 ALA A O 1
ATOM 1481 N N . THR A 1 190 ? 17.476 29.981 29.686 1.00 23.86 183 THR A N 1
ATOM 1482 C CA . THR A 1 190 ? 17.406 28.548 29.987 1.00 25.22 183 THR A CA 1
ATOM 1483 C C . THR A 1 190 ? 17.955 27.657 28.876 1.00 27.23 183 THR A C 1
ATOM 1484 O O . THR A 1 190 ? 18.168 28.097 27.746 1.00 29.23 183 THR A O 1
ATOM 1488 N N . LEU A 1 191 ? 18.166 26.392 29.222 1.00 27.82 184 LEU A N 1
ATOM 1489 C CA . LEU A 1 191 ? 18.494 25.344 28.260 1.00 27.23 184 LEU A CA 1
ATOM 1490 C C . LEU A 1 191 ? 17.416 24.273 28.334 1.00 27.11 184 LEU A C 1
ATOM 1491 O O . LEU A 1 191 ? 16.803 24.090 29.382 1.00 24.71 184 LEU A O 1
ATOM 1496 N N . PRO A 1 192 ? 17.178 23.561 27.221 1.00 30.15 185 PRO A N 1
ATOM 1497 C CA . PRO A 1 192 ? 16.106 22.559 27.155 1.00 32.79 185 PRO A CA 1
ATOM 1498 C C . PRO A 1 192 ? 16.451 21.272 27.905 1.00 32.78 185 PRO A C 1
ATOM 1499 O O . PRO A 1 192 ? 15.564 20.463 28.191 1.00 33.09 185 PRO A O 1
ATOM 1503 N N . LYS A 1 193 ? 17.732 21.094 28.211 1.00 32.95 186 LYS A N 1
ATOM 1504 C CA . LYS A 1 193 ? 18.213 19.932 28.941 1.00 33.53 186 LYS A CA 1
ATOM 1505 C C . LYS A 1 193 ? 19.361 20.360 29.845 1.00 32.49 186 LYS A C 1
ATOM 1506 O O . LYS A 1 193 ? 19.908 21.450 29.682 1.00 29.25 186 LYS A O 1
ATOM 1512 N N . PRO A 1 194 ? 19.747 19.500 30.795 1.00 34.77 187 PRO A N 1
ATOM 1513 C CA . PRO A 1 194 ? 20.956 19.816 31.557 1.00 35.95 187 PRO A CA 1
ATOM 1514 C C . PRO A 1 194 ? 22.125 20.015 30.594 1.00 37.42 187 PRO A C 1
ATOM 1515 O O . PRO A 1 194 ? 22.157 19.392 29.527 1.00 35.86 187 PRO A O 1
ATOM 1519 N N . TRP A 1 195 ? 23.061 20.883 30.969 1.00 37.02 188 TRP A N 1
ATOM 1520 C CA . TRP A 1 195 ? 24.187 21.261 30.115 1.00 37.62 188 TRP A CA 1
ATOM 1521 C C . TRP A 1 195 ? 24.832 20.094 29.372 1.00 40.14 188 TRP A C 1
ATOM 1522 O O . TRP A 1 195 ? 25.060 20.158 28.157 1.00 40.53 188 TRP A O 1
ATOM 1533 N N . ALA A 1 196 ? 25.136 19.031 30.105 1.00 39.84 189 ALA A N 1
ATOM 1534 C CA . ALA A 1 196 ? 25.886 17.911 29.543 1.00 44.30 189 ALA A CA 1
ATOM 1535 C C . ALA A 1 196 ? 25.186 17.262 28.351 1.00 46.95 189 ALA A C 1
ATOM 1536 O O . ALA A 1 196 ? 25.813 16.523 27.585 1.00 47.05 189 ALA A O 1
ATOM 1538 N N . ASP A 1 197 ? 23.895 17.540 28.185 1.00 47.01 190 ASP A N 1
ATOM 1539 C CA . ASP A 1 197 ? 23.102 16.862 27.162 1.00 49.42 190 ASP A CA 1
ATOM 1540 C C . ASP A 1 197 ? 22.633 17.769 26.023 1.00 49.74 190 ASP A C 1
ATOM 1541 O O . ASP A 1 197 ? 21.769 17.376 25.239 1.00 52.44 190 ASP A O 1
ATOM 1546 N N . CYS A 1 198 ? 23.196 18.968 25.918 1.00 46.40 191 CYS A N 1
ATOM 1547 C CA . CYS A 1 198 ? 22.694 19.938 24.942 1.00 47.47 191 CYS A CA 1
ATOM 1548 C C . CYS A 1 198 ? 23.407 20.021 23.586 1.00 52.53 191 CYS A C 1
ATOM 1549 O O . CYS A 1 198 ? 23.108 20.907 22.784 1.00 55.07 191 CYS A O 1
ATOM 1552 N N . SER A 1 199 ? 24.338 19.114 23.326 1.00 54.60 192 SER A N 1
ATOM 1553 C CA . SER A 1 199 ? 24.989 19.060 22.016 1.00 55.22 192 SER A CA 1
ATOM 1554 C C . SER A 1 199 ? 25.335 20.450 21.475 1.00 56.51 192 SER A C 1
ATOM 1555 O O . SER A 1 199 ? 26.187 21.155 22.019 1.00 57.47 192 SER A O 1
ATOM 1558 N N . MET A 1 210 ? 13.550 30.396 18.294 1.00 47.23 203 MET A N 1
ATOM 1559 C CA . MET A 1 210 ? 12.162 30.842 18.236 1.00 46.46 203 MET A CA 1
ATOM 1560 C C . MET A 1 210 ? 11.511 30.781 19.613 1.00 44.99 203 MET A C 1
ATOM 1561 O O . MET A 1 210 ? 11.809 29.892 20.409 1.00 47.36 203 MET A O 1
ATOM 1566 N N . VAL A 1 211 ? 10.622 31.732 19.886 1.00 41.42 204 VAL A N 1
ATOM 1567 C CA . VAL A 1 211 ? 9.947 31.820 21.180 1.00 38.36 204 VAL A CA 1
ATOM 1568 C C . VAL A 1 211 ? 8.466 31.488 21.044 1.00 38.68 204 VAL A C 1
ATOM 1569 O O . VAL A 1 211 ? 7.817 31.891 20.073 1.00 39.05 204 VAL A O 1
ATOM 1573 N N . ASN A 1 212 ? 7.936 30.757 22.023 1.00 37.41 205 ASN A N 1
ATOM 1574 C CA . ASN A 1 212 ? 6.537 30.349 22.011 1.00 36.67 205 ASN A CA 1
ATOM 1575 C C . ASN A 1 212 ? 5.946 30.305 23.417 1.00 34.89 205 ASN A C 1
ATOM 1576 O O . ASN A 1 212 ? 6.677 30.243 24.413 1.00 33.55 205 ASN A O 1
ATOM 1581 N N . ASN A 1 213 ? 4.621 30.336 23.504 1.00 35.03 206 ASN A N 1
ATOM 1582 C CA . ASN A 1 213 ? 3.968 30.181 24.801 1.00 35.87 206 ASN A CA 1
ATOM 1583 C C . ASN A 1 213 ? 3.050 28.961 24.848 1.00 34.95 206 ASN A C 1
ATOM 1584 O O . ASN A 1 213 ? 2.190 28.851 25.723 1.00 35.77 206 ASN A O 1
ATOM 1589 N N . TYR A 1 214 ? 3.246 28.046 23.902 1.00 34.72 207 TYR A N 1
ATOM 1590 C CA . TYR A 1 214 ? 2.553 26.763 23.919 1.00 33.36 207 TYR A CA 1
ATOM 1591 C C . TYR A 1 214 ? 3.106 25.866 25.015 1.00 30.85 207 TYR A C 1
ATOM 1592 O O . TYR A 1 214 ? 2.354 25.227 25.752 1.00 30.56 207 TYR A O 1
ATOM 1601 N N . GLU A 1 215 ? 4.430 25.824 25.117 1.00 27.63 208 GLU A N 1
ATOM 1602 C CA . GLU A 1 215 ? 5.088 24.905 26.036 1.00 27.57 208 GLU A CA 1
ATOM 1603 C C . GLU A 1 215 ? 4.905 25.327 27.484 1.00 24.78 208 GLU A C 1
ATOM 1604 O O . GLU A 1 215 ? 5.229 26.457 27.857 1.00 24.16 208 GLU A O 1
ATOM 1610 N N . GLN A 1 216 ? 4.378 24.407 28.289 1.00 23.70 209 GLN A N 1
ATOM 1611 C CA . GLN A 1 216 ? 4.169 24.632 29.714 1.00 23.81 209 GLN A CA 1
ATOM 1612 C C . GLN A 1 216 ? 4.540 23.393 30.506 1.00 22.53 209 GLN A C 1
ATOM 1613 O O . GLN A 1 216 ? 4.188 22.277 30.121 1.00 23.28 209 GLN A O 1
ATOM 1619 N N . TYR A 1 217 ? 5.231 23.596 31.624 1.00 20.33 210 TYR A N 1
ATOM 1620 C CA . TYR A 1 217 ? 5.531 22.519 32.562 1.00 17.53 210 TYR A CA 1
ATOM 1621 C C . TYR A 1 217 ? 4.737 22.789 33.835 1.00 17.83 210 TYR A C 1
ATOM 1622 O O . TYR A 1 217 ? 4.857 23.866 34.434 1.00 16.78 210 TYR A O 1
ATOM 1631 N N . ILE A 1 218 ? 3.894 21.840 34.229 1.00 16.27 211 ILE A N 1
ATOM 1632 C CA . ILE A 1 218 ? 2.962 22.084 35.332 1.00 15.08 211 ILE A CA 1
ATOM 1633 C C . ILE A 1 218 ? 3.248 21.140 36.485 1.00 16.37 211 ILE A C 1
ATOM 1634 O O . ILE A 1 218 ? 3.176 19.916 36.327 1.00 18.64 211 ILE A O 1
ATOM 1639 N N . SER A 1 219 ? 3.588 21.714 37.634 1.00 14.39 212 SER A N 1
ATOM 1640 C CA . SER A 1 219 ? 3.791 20.946 38.850 1.00 14.75 212 SER A CA 1
ATOM 1641 C C . SER A 1 219 ? 2.480 20.904 39.639 1.00 15.37 212 SER A C 1
ATOM 1642 O O . SER A 1 219 ? 1.784 21.911 39.769 1.00 16.47 212 SER A O 1
ATOM 1645 N N . VAL A 1 220 ? 2.140 19.736 40.161 1.00 14.02 213 VAL A N 1
ATOM 1646 C CA . VAL A 1 220 ? 0.958 19.618 41.009 1.00 13.60 213 VAL A CA 1
ATOM 1647 C C . VAL A 1 220 ? 1.381 19.176 42.400 1.00 15.03 213 VAL A C 1
ATOM 1648 O O . VAL A 1 220 ? 2.033 18.134 42.570 1.00 16.18 213 VAL A O 1
ATOM 1652 N N . ILE A 1 221 ? 1.002 19.975 43.391 1.00 15.04 214 ILE A N 1
ATOM 1653 C CA . ILE A 1 221 ? 1.519 19.826 44.740 1.00 14.36 214 ILE A CA 1
ATOM 1654 C C . ILE A 1 221 ? 0.405 19.599 45.736 1.00 14.21 214 ILE A C 1
ATOM 1655 O O . ILE A 1 221 ? -0.747 19.969 45.490 1.00 16.28 214 ILE A O 1
ATOM 1660 N N . LYS A 1 222 ? 0.755 18.961 46.849 1.00 14.52 215 LYS A N 1
ATOM 1661 C CA . LYS A 1 222 ? -0.128 18.907 48.007 1.00 16.54 215 LYS A CA 1
ATOM 1662 C C . LYS A 1 222 ? 0.367 19.945 48.993 1.00 16.66 215 LYS A C 1
ATOM 1663 O O . LYS A 1 222 ? 1.571 20.067 49.237 1.00 18.73 215 LYS A O 1
ATOM 1669 N N . THR A 1 223 ? -0.557 20.733 49.528 1.00 15.00 216 THR A N 1
ATOM 1670 C CA . THR A 1 223 ? -0.187 21.739 50.498 1.00 14.08 216 THR A CA 1
ATOM 1671 C C . THR A 1 223 ? -1.387 21.991 51.393 1.00 14.77 216 THR A C 1
ATOM 1672 O O . THR A 1 223 ? -2.311 21.185 51.437 1.00 15.78 216 THR A O 1
ATOM 1676 N N . GLY A 1 224 ? -1.381 23.095 52.113 1.00 16.53 217 GLY A N 1
ATOM 1677 C CA . GLY A 1 224 ? -2.493 23.376 52.996 1.00 17.45 217 GLY A CA 1
ATOM 1678 C C . GLY A 1 224 ? -2.432 24.780 53.521 1.00 16.96 217 GLY A C 1
ATOM 1679 O O . GLY A 1 224 ? -1.439 25.479 53.345 1.00 17.20 217 GLY A O 1
ATOM 1680 N N . ILE A 1 225 ? -3.519 25.193 54.156 1.00 16.53 218 ILE A N 1
ATOM 1681 C CA . ILE A 1 225 ? -3.559 26.452 54.875 1.00 16.90 218 ILE A CA 1
ATOM 1682 C C . ILE A 1 225 ? -4.542 26.222 56.011 1.00 17.56 218 ILE A C 1
ATOM 1683 O O . ILE A 1 225 ? -5.605 25.636 55.803 1.00 17.43 218 ILE A O 1
ATOM 1688 N N . GLY A 1 226 ? -4.167 26.634 57.214 1.00 17.80 219 GLY A N 1
ATOM 1689 C CA . GLY A 1 226 ? -4.951 26.301 58.392 1.00 18.78 219 GLY A CA 1
ATOM 1690 C C . GLY A 1 226 ? -5.214 24.806 58.458 1.00 20.60 219 GLY A C 1
ATOM 1691 O O . GLY A 1 226 ? -4.276 24.004 58.398 1.00 24.05 219 GLY A O 1
ATOM 1692 N N . GLU A 1 227 ? -6.486 24.430 58.577 1.00 17.42 220 GLU A N 1
ATOM 1693 C CA . GLU A 1 227 ? -6.870 23.020 58.646 1.00 19.84 220 GLU A CA 1
ATOM 1694 C C . GLU A 1 227 ? -7.167 22.416 57.278 1.00 18.03 220 GLU A C 1
ATOM 1695 O O . GLU A 1 227 ? -7.425 21.211 57.168 1.00 22.27 220 GLU A O 1
ATOM 1701 N N . ALA A 1 228 ? -7.140 23.250 56.241 1.00 15.77 221 ALA A N 1
ATOM 1702 C CA . ALA A 1 228 ? -7.498 22.815 54.892 1.00 15.23 221 ALA A CA 1
ATOM 1703 C C . ALA A 1 228 ? -6.319 22.157 54.178 1.00 13.80 221 ALA A C 1
ATOM 1704 O O . ALA A 1 228 ? -5.210 22.680 54.202 1.00 17.09 221 ALA A O 1
ATOM 1706 N N . LYS A 1 229 ? -6.575 21.024 53.533 1.00 15.27 222 LYS A N 1
ATOM 1707 C CA . LYS A 1 229 ? -5.595 20.376 52.671 1.00 15.42 222 LYS A CA 1
ATOM 1708 C C . LYS A 1 229 ? -5.950 20.693 51.221 1.00 15.12 222 LYS A C 1
ATOM 1709 O O . LYS A 1 229 ? -7.116 20.639 50.834 1.00 14.92 222 LYS A O 1
ATOM 1715 N N . MET A 1 230 ? -4.954 21.045 50.416 1.00 14.59 223 MET A N 1
ATOM 1716 C CA . MET A 1 230 ? -5.228 21.493 49.056 1.00 14.15 223 MET A CA 1
ATOM 1717 C C . MET A 1 230 ? -4.271 20.879 48.043 1.00 15.38 223 MET A C 1
ATOM 1718 O O . MET A 1 230 ? -3.102 20.643 48.342 1.00 16.49 223 MET A O 1
ATOM 1723 N N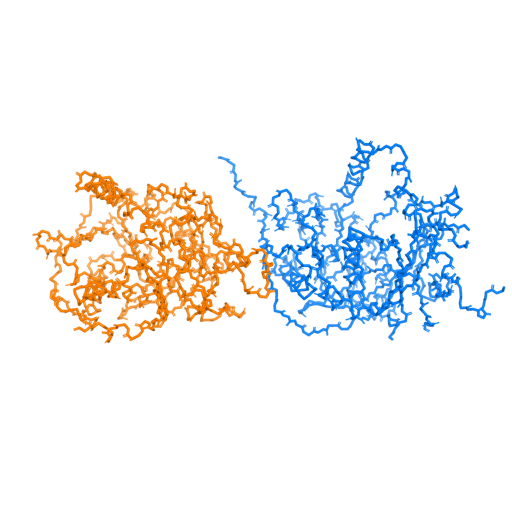 . LEU A 1 231 ? -4.792 20.610 46.853 1.00 13.12 224 LEU A N 1
ATOM 1724 C CA . LEU A 1 231 ? -3.976 20.201 45.718 1.00 13.64 224 LEU A CA 1
ATOM 1725 C C . LEU A 1 231 ? -3.923 21.420 44.805 1.00 15.26 224 LEU A C 1
ATOM 1726 O O . LEU A 1 231 ? -4.976 21.963 44.430 1.00 15.77 224 LEU A O 1
ATOM 1731 N N . LEU A 1 232 ? -2.718 21.896 44.495 1.00 13.24 225 LEU A N 1
ATOM 1732 C CA . LEU A 1 232 ? -2.577 23.063 43.620 1.00 13.18 225 LEU A CA 1
ATOM 1733 C C . LEU A 1 232 ? -1.735 22.737 42.397 1.00 13.33 225 LEU A C 1
ATOM 1734 O O . LEU A 1 232 ? -0.617 22.212 42.524 1.00 14.50 225 LEU A O 1
ATOM 1739 N N . ALA A 1 233 ? -2.240 23.082 41.221 1.00 14.15 226 ALA A N 1
ATOM 1740 C CA . ALA A 1 233 ? -1.469 22.924 39.986 1.00 13.35 226 ALA A CA 1
ATOM 1741 C C . ALA A 1 233 ? -0.901 24.287 39.572 1.00 13.88 226 ALA A C 1
ATOM 1742 O O . ALA A 1 233 ? -1.616 25.296 39.595 1.00 14.46 226 ALA A O 1
ATOM 1744 N N . GLY A 1 234 ? 0.376 24.321 39.197 1.00 14.10 227 GLY A N 1
ATOM 1745 C CA . GLY A 1 234 ? 0.994 25.569 38.804 1.00 14.63 227 GLY A CA 1
ATOM 1746 C C . GLY A 1 234 ? 2.123 25.411 37.807 1.00 14.51 227 GLY A C 1
ATOM 1747 O O . GLY A 1 234 ? 2.954 24.513 37.944 1.00 15.77 227 GLY A O 1
ATOM 1748 N N . GLU A 1 235 ? 2.165 26.292 36.812 1.00 15.69 228 GLU A N 1
ATOM 1749 C CA . GLU A 1 235 ? 3.298 26.314 35.883 1.00 15.94 228 GLU A CA 1
ATOM 1750 C C . GLU A 1 235 ? 4.590 26.675 36.599 1.00 15.96 228 GLU A C 1
ATOM 1751 O O . GLU A 1 235 ? 4.619 27.559 37.462 1.00 17.06 228 GLU A O 1
ATOM 1757 N N . VAL A 1 236 ? 5.662 25.987 36.212 1.00 14.77 229 VAL A N 1
ATOM 1758 C CA . VAL A 1 236 ? 6.989 26.200 36.769 1.00 15.46 229 VAL A CA 1
ATOM 1759 C C . VAL A 1 236 ? 7.921 26.527 35.615 1.00 15.97 229 VAL A C 1
ATOM 1760 O O . VAL A 1 236 ? 7.893 25.859 34.574 1.00 17.87 229 VAL A O 1
ATOM 1764 N N . ASP A 1 237 ? 8.737 27.564 35.783 1.00 15.27 230 ASP A N 1
ATOM 1765 C CA . ASP A 1 237 ? 9.516 28.076 34.661 1.00 16.98 230 ASP A CA 1
ATOM 1766 C C . ASP A 1 237 ? 10.760 27.242 34.358 1.00 18.23 230 ASP A C 1
ATOM 1767 O O . ASP A 1 237 ? 11.041 26.955 33.198 1.00 21.79 230 ASP A O 1
ATOM 1772 N N . CYS A 1 238 ? 11.491 26.846 35.393 1.00 17.66 231 CYS A N 1
ATOM 1773 C CA . CYS A 1 238 ? 12.715 26.080 35.177 1.00 17.12 231 CYS A CA 1
ATOM 1774 C C . CYS A 1 238 ? 13.223 25.417 36.448 1.00 17.80 231 CYS A C 1
ATOM 1775 O O . CYS A 1 238 ? 12.713 25.647 37.544 1.00 17.11 231 CYS A O 1
ATOM 1778 N N . VAL A 1 239 ? 14.236 24.573 36.276 1.00 17.44 232 VAL A N 1
ATOM 1779 C CA . VAL A 1 239 ? 14.989 23.998 37.375 1.00 18.81 232 VAL A CA 1
ATOM 1780 C C . VAL A 1 239 ? 16.284 24.794 37.495 1.00 19.42 232 VAL A C 1
ATOM 1781 O O . VAL A 1 239 ? 16.906 25.103 36.479 1.00 20.82 232 VAL A O 1
ATOM 1785 N N . TRP A 1 240 ? 16.684 25.153 38.713 1.00 19.10 233 TRP A N 1
ATOM 1786 C CA . TRP A 1 240 ? 17.931 25.911 38.860 1.00 21.97 233 TRP A CA 1
ATOM 1787 C C . TRP A 1 240 ? 19.173 25.040 38.948 1.00 23.57 233 TRP A C 1
ATOM 1788 O O . TRP A 1 240 ? 20.254 25.463 38.554 1.00 23.30 233 TRP A O 1
ATOM 1799 N N . ASP A 1 241 ? 19.034 23.822 39.449 1.00 23.12 234 ASP A N 1
ATOM 1800 C CA . ASP A 1 241 ? 20.197 22.939 39.486 1.00 23.77 234 ASP A CA 1
ATOM 1801 C C . ASP A 1 241 ? 19.951 21.579 38.838 1.00 26.06 234 ASP A C 1
ATOM 1802 O O . ASP A 1 241 ? 20.480 21.300 37.755 1.00 29.32 234 ASP A O 1
ATOM 1807 N N . TYR A 1 242 ? 19.149 20.740 39.484 1.00 25.30 235 TYR A N 1
ATOM 1808 C CA . TYR A 1 242 ? 18.882 19.403 38.973 1.00 24.60 235 TYR A CA 1
ATOM 1809 C C . TYR A 1 242 ? 17.579 18.875 39.557 1.00 24.27 235 TYR A C 1
ATOM 1810 O O . TYR A 1 242 ? 17.093 19.386 40.567 1.00 22.60 235 TYR A O 1
ATOM 1819 N N . ILE A 1 243 ? 17.009 17.860 38.915 1.00 25.36 236 ILE A N 1
ATOM 1820 C CA . ILE A 1 243 ? 15.820 17.197 39.448 1.00 28.93 236 ILE A CA 1
ATOM 1821 C C . ILE A 1 243 ? 16.216 16.050 40.382 1.00 29.98 236 ILE A C 1
ATOM 1822 O O . ILE A 1 243 ? 16.998 15.182 39.998 1.00 34.48 236 ILE A O 1
ATOM 1827 N N . ASP A 1 249 ? 12.083 16.032 47.417 1.00 33.01 242 ASP A N 1
ATOM 1828 C CA . ASP A 1 249 ? 11.979 17.469 47.633 1.00 30.97 242 ASP A CA 1
ATOM 1829 C C . ASP A 1 249 ? 12.240 18.219 46.334 1.00 25.34 242 ASP A C 1
ATOM 1830 O O . ASP A 1 249 ? 13.051 19.147 46.289 1.00 27.01 242 ASP A O 1
ATOM 1835 N N . VAL A 1 250 ? 11.553 17.821 45.269 1.00 22.41 243 VAL A N 1
ATOM 1836 C CA . VAL A 1 250 ? 11.798 18.444 43.976 1.00 22.06 243 VAL A CA 1
ATOM 1837 C C . VAL A 1 250 ? 11.448 19.936 43.934 1.00 19.94 243 VAL A C 1
ATOM 1838 O O . VAL A 1 250 ? 12.114 20.683 43.237 1.00 19.90 243 VAL A O 1
ATOM 1842 N N . LEU A 1 251 ? 10.426 20.374 44.672 1.00 19.24 244 LEU A N 1
ATOM 1843 C CA . LEU A 1 251 ? 10.035 21.798 44.617 1.00 16.42 244 LEU A CA 1
ATOM 1844 C C . LEU A 1 251 ? 11.192 22.752 44.896 1.00 18.07 244 LEU A C 1
ATOM 1845 O O . LEU A 1 251 ? 11.276 23.839 44.306 1.00 18.00 244 LEU A O 1
ATOM 1850 N N . SER A 1 252 ? 12.062 22.354 45.819 1.00 17.98 245 SER A N 1
ATOM 1851 C CA . SER A 1 252 ? 13.172 23.198 46.234 1.00 19.37 245 SER A CA 1
ATOM 1852 C C . SER A 1 252 ? 14.168 23.411 45.110 1.00 17.96 245 SER A C 1
ATOM 1853 O O . SER A 1 252 ? 15.058 24.240 45.235 1.00 19.66 245 SER A O 1
ATOM 1856 N N . HIS A 1 253 ? 14.006 22.668 44.013 1.00 17.19 246 HIS A N 1
ATOM 1857 C CA . HIS A 1 253 ? 14.912 22.765 42.861 1.00 15.82 246 HIS A CA 1
ATOM 1858 C C . HIS A 1 253 ? 14.356 23.599 41.706 1.00 14.83 246 HIS A C 1
ATOM 1859 O O . HIS A 1 253 ? 15.012 23.774 40.670 1.00 18.03 246 HIS A O 1
ATOM 1866 N N . TYR A 1 254 ? 13.153 24.132 41.894 1.00 13.47 247 TYR A N 1
ATOM 1867 C CA . TYR A 1 254 ? 12.490 24.935 40.869 1.00 13.41 247 TYR A CA 1
ATOM 1868 C C . TYR A 1 254 ? 12.765 26.426 41.061 1.00 13.63 247 TYR A C 1
ATOM 1869 O O . TYR A 1 254 ? 13.120 26.867 42.148 1.00 17.43 247 TYR A O 1
ATOM 1878 N N . MET A 1 255 ? 12.591 27.196 39.997 1.00 14.80 248 MET A N 1
ATOM 1879 C CA . MET A 1 255 ? 12.813 28.641 40.066 1.00 14.58 248 MET A CA 1
ATOM 1880 C C . MET A 1 255 ? 11.842 29.341 39.122 1.00 17.04 248 MET A C 1
ATOM 1881 O O . MET A 1 255 ? 11.479 28.803 38.075 1.00 20.65 248 MET A O 1
ATOM 1886 N N . GLU A 1 256 ? 11.397 30.531 39.514 1.00 16.26 249 GLU A N 1
ATOM 1887 C CA . GLU A 1 256 ? 10.548 31.361 38.679 1.00 15.90 249 GLU A CA 1
ATOM 1888 C C . GLU A 1 256 ? 11.398 32.380 37.922 1.00 16.07 249 GLU A C 1
ATOM 1889 O O . GLU A 1 256 ? 12.411 32.845 38.441 1.00 18.86 249 GLU A O 1
ATOM 1895 N N . LEU A 1 257 ? 10.984 32.726 36.708 1.00 15.88 250 LEU A N 1
ATOM 1896 C CA . LEU A 1 257 ? 11.683 33.736 35.897 1.00 16.66 250 LEU A CA 1
ATOM 1897 C C . LEU A 1 257 ? 10.715 34.843 35.485 1.00 17.05 250 LEU A C 1
ATOM 1898 O O . LEU A 1 257 ? 9.691 34.571 34.869 1.00 18.80 250 LEU A O 1
ATOM 1903 N N . LYS A 1 258 ? 11.057 36.092 35.801 1.00 16.05 251 LYS A N 1
ATOM 1904 C CA . LYS A 1 258 ? 10.180 37.222 35.509 1.00 18.27 251 LYS A CA 1
ATOM 1905 C C . LYS A 1 258 ? 10.983 38.370 34.930 1.00 20.38 251 LYS A C 1
ATOM 1906 O O . LYS A 1 258 ? 12.208 38.404 35.067 1.00 19.11 251 LYS A O 1
ATOM 1912 N N . THR A 1 259 ? 10.286 39.323 34.315 1.00 22.94 252 THR A N 1
ATOM 1913 C CA . THR A 1 259 ? 10.922 40.536 33.808 1.00 25.78 252 THR A CA 1
ATOM 1914 C C . THR A 1 259 ? 10.140 41.775 34.211 1.00 24.48 252 THR A C 1
ATOM 1915 O O . THR A 1 259 ? 8.940 41.707 34.487 1.00 25.75 252 THR A O 1
ATOM 1919 N N . THR A 1 260 ? 10.822 42.913 34.223 1.00 25.39 253 THR A N 1
ATOM 1920 C CA . THR A 1 260 ? 10.174 44.179 34.509 1.00 25.50 253 THR A CA 1
ATOM 1921 C C . THR A 1 260 ? 11.087 45.295 34.010 1.00 22.64 253 THR A C 1
ATOM 1922 O O . THR A 1 260 ? 12.246 45.045 33.679 1.00 22.67 253 THR A O 1
ATOM 1926 N N . ARG A 1 261 ? 10.569 46.518 33.938 1.00 23.78 254 ARG A N 1
ATOM 1927 C CA . ARG A 1 261 ? 11.378 47.643 33.487 1.00 24.92 254 ARG A CA 1
ATOM 1928 C C . ARG A 1 261 ? 12.390 48.029 34.563 1.00 23.79 254 ARG A C 1
ATOM 1929 O O . ARG A 1 261 ? 12.117 47.886 35.756 1.00 22.63 254 ARG A O 1
ATOM 1937 N N . ILE A 1 262 ? 13.562 48.499 34.141 1.00 22.80 255 ILE A N 1
ATOM 1938 C CA . ILE A 1 262 ? 14.553 49.022 35.077 1.00 23.28 255 ILE A CA 1
ATOM 1939 C C . ILE A 1 262 ? 13.940 50.069 35.997 1.00 23.65 255 ILE A C 1
ATOM 1940 O O . ILE A 1 262 ? 13.002 50.769 35.614 1.00 25.63 255 ILE A O 1
ATOM 1945 N N . LEU A 1 263 ? 14.478 50.155 37.211 1.00 21.37 256 LEU A N 1
ATOM 1946 C CA . LEU A 1 263 ? 13.923 50.998 38.261 1.00 23.29 256 LEU A CA 1
ATOM 1947 C C . LEU A 1 263 ? 14.528 52.395 38.204 1.00 23.88 256 LEU A C 1
ATOM 1948 O O . LEU A 1 263 ? 15.364 52.753 39.026 1.00 28.42 256 LEU A O 1
ATOM 1953 N N . GLU A 1 264 ? 14.081 53.196 37.246 1.00 23.20 257 GLU A N 1
ATOM 1954 C CA . GLU A 1 264 ? 14.694 54.505 37.024 1.00 26.98 257 GLU A CA 1
ATOM 1955 C C . GLU A 1 264 ? 13.931 55.674 37.648 1.00 25.18 257 GLU A C 1
ATOM 1956 O O . GLU A 1 264 ? 14.315 56.836 37.483 1.00 27.95 257 GLU A O 1
ATOM 1962 N N . SER A 1 265 ? 12.856 55.371 38.364 1.00 22.06 258 SER A N 1
ATOM 1963 C CA . SER A 1 265 ? 12.069 56.407 39.031 1.00 22.06 258 SER A CA 1
ATOM 1964 C C . SER A 1 265 ? 11.272 55.780 40.163 1.00 21.08 258 SER A C 1
ATOM 1965 O O . SER A 1 265 ? 11.121 54.562 40.213 1.00 20.62 258 SER A O 1
ATOM 1968 N N . ASN A 1 266 ? 10.768 56.614 41.070 1.00 21.80 259 ASN A N 1
ATOM 1969 C CA . ASN A 1 266 ? 9.920 56.121 42.154 1.00 24.54 259 ASN A CA 1
ATOM 1970 C C . ASN A 1 266 ? 8.700 55.408 41.596 1.00 24.38 259 ASN A C 1
ATOM 1971 O O . ASN A 1 266 ? 8.282 54.362 42.110 1.00 23.53 259 ASN A O 1
ATOM 1976 N N . GLY A 1 267 ? 8.135 55.967 40.530 1.00 24.42 260 GLY A N 1
ATOM 1977 C CA . GLY A 1 267 ? 6.996 55.360 39.867 1.00 26.24 260 GLY A CA 1
ATOM 1978 C C . GLY A 1 267 ? 7.251 53.940 39.394 1.00 26.84 260 GLY A C 1
ATOM 1979 O O . GLY A 1 267 ? 6.362 53.084 39.469 1.00 29.08 260 GLY A O 1
ATOM 1980 N N . GLN A 1 268 ? 8.463 53.680 38.909 1.00 24.63 261 GLN A N 1
ATOM 1981 C CA . GLN A 1 268 ? 8.800 52.347 38.435 1.00 22.74 261 GLN A CA 1
ATOM 1982 C C . GLN A 1 268 ? 8.977 51.414 39.629 1.00 19.91 261 GLN A C 1
ATOM 1983 O O . GLN A 1 268 ? 8.661 50.226 39.553 1.00 21.28 261 GLN A O 1
ATOM 1989 N N . VAL A 1 269 ? 9.466 51.948 40.744 1.00 17.10 262 VAL A N 1
ATOM 1990 C CA . VAL A 1 269 ? 9.565 51.145 41.962 1.00 18.38 262 VAL A CA 1
ATOM 1991 C C . VAL A 1 269 ? 8.161 50.734 42.401 1.00 18.84 262 VAL A C 1
ATOM 1992 O O . VAL A 1 269 ? 7.925 49.588 42.810 1.00 18.68 262 VAL A O 1
ATOM 1996 N N . VAL A 1 270 ? 7.225 51.671 42.291 1.00 21.66 263 VAL A N 1
ATOM 1997 C CA . VAL A 1 270 ? 5.818 51.364 42.574 1.00 25.88 263 VAL A CA 1
ATOM 1998 C C . VAL A 1 270 ? 5.303 50.214 41.720 1.00 25.20 263 VAL A C 1
ATOM 1999 O O . VAL A 1 270 ? 4.694 49.255 42.239 1.00 26.53 263 VAL A O 1
ATOM 2003 N N . ASN A 1 271 ? 5.535 50.316 40.413 1.00 25.48 264 ASN A N 1
ATOM 2004 C CA . ASN A 1 271 ? 5.092 49.295 39.475 1.00 27.46 264 ASN A CA 1
ATOM 2005 C C . ASN A 1 271 ? 5.715 47.965 39.855 1.00 25.22 264 ASN A C 1
ATOM 2006 O O . ASN A 1 271 ? 5.044 46.932 39.875 1.00 27.76 264 ASN A O 1
ATOM 2011 N N . PHE A 1 272 ? 7.007 47.992 40.165 1.00 19.71 265 PHE A N 1
ATOM 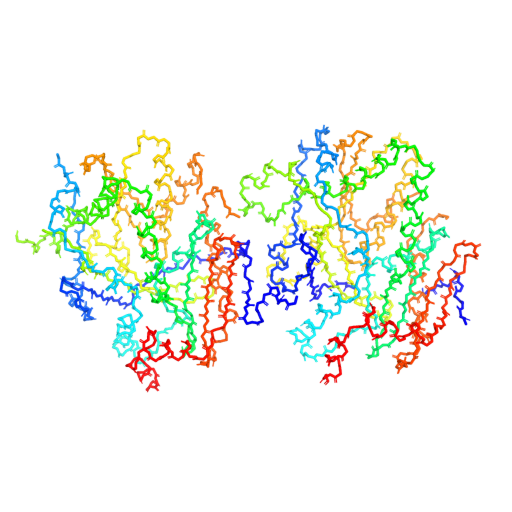2012 C CA . PHE A 1 272 ? 7.708 46.757 40.463 1.00 16.24 265 PHE A CA 1
ATOM 2013 C C . PHE A 1 272 ? 7.154 46.093 41.716 1.00 15.18 265 PHE A C 1
ATOM 2014 O O . PHE A 1 272 ? 6.994 44.863 41.769 1.00 17.15 265 PHE A O 1
ATOM 2022 N N . GLU A 1 273 ? 6.866 46.899 42.734 1.00 16.53 266 GLU A N 1
ATOM 2023 C CA . GLU A 1 273 ? 6.417 46.326 43.996 1.00 18.53 266 GLU A CA 1
ATOM 2024 C C . GLU A 1 273 ? 5.137 45.517 43.839 1.00 18.07 266 GLU A C 1
ATOM 2025 O O . GLU A 1 273 ? 4.999 44.453 44.452 1.00 18.04 266 GLU A O 1
ATOM 2031 N N . LYS A 1 274 ? 4.206 46.019 43.029 1.00 18.01 267 LYS A N 1
ATOM 2032 C CA . LYS A 1 274 ? 2.967 45.295 42.756 1.00 19.37 267 LYS A CA 1
ATOM 2033 C C . LYS A 1 274 ? 3.270 43.933 42.141 1.00 17.01 267 LYS A C 1
ATOM 2034 O O . LYS A 1 274 ? 2.656 42.926 42.506 1.00 16.26 267 LYS A O 1
ATOM 2040 N N . LYS A 1 275 ? 4.219 43.911 41.208 1.00 15.29 268 LYS A N 1
ATOM 2041 C CA . LYS A 1 275 ? 4.571 42.677 40.511 1.00 16.45 268 LYS A CA 1
ATOM 2042 C C . LYS A 1 275 ? 5.295 41.734 41.456 1.00 15.54 268 LYS A C 1
ATOM 2043 O O . LYS A 1 275 ? 5.056 40.524 41.456 1.00 15.73 268 LYS A O 1
ATOM 2049 N N . LEU A 1 276 ? 6.201 42.289 42.250 1.00 12.86 269 LEU A N 1
ATOM 2050 C CA . LEU A 1 276 ? 7.003 41.490 43.166 1.00 12.24 269 LEU A CA 1
ATOM 2051 C C . LEU A 1 276 ? 6.113 40.827 44.216 1.00 12.17 269 LEU A C 1
ATOM 2052 O O . LEU A 1 276 ? 6.333 39.668 44.579 1.00 12.61 269 LEU A O 1
ATOM 2057 N N . PHE A 1 277 ? 5.098 41.553 44.695 1.00 12.77 270 PHE A N 1
ATOM 2058 C CA . PHE A 1 277 ? 4.142 40.968 45.631 1.00 11.99 270 PHE A CA 1
ATOM 2059 C C . PHE A 1 277 ? 3.382 39.805 44.984 1.00 12.88 270 PHE A C 1
ATOM 2060 O O . PHE A 1 277 ? 3.223 38.750 45.595 1.00 11.78 270 PHE A O 1
ATOM 2068 N N . LYS A 1 278 ? 2.902 39.997 43.756 1.00 12.92 271 LYS A N 1
ATOM 2069 C CA . LYS A 1 278 ? 2.226 38.902 43.054 1.00 13.07 271 LYS A CA 1
ATOM 2070 C C . LYS A 1 278 ? 3.157 37.702 42.848 1.00 12.17 271 LYS A C 1
ATOM 2071 O O . LYS A 1 278 ? 2.747 36.558 42.990 1.00 12.95 271 LYS A O 1
ATOM 2077 N N . THR A 1 279 ? 4.413 37.972 42.506 1.00 12.48 272 THR A N 1
ATOM 2078 C CA . THR A 1 279 ? 5.380 36.897 42.360 1.00 13.11 272 THR A CA 1
ATOM 2079 C C . THR A 1 279 ? 5.605 36.167 43.687 1.00 12.73 272 THR A C 1
ATOM 2080 O O . THR A 1 279 ? 5.669 34.936 43.723 1.00 12.94 272 THR A O 1
ATOM 2084 N N . TRP A 1 280 ? 5.739 36.914 44.777 1.00 12.64 273 TRP A N 1
ATOM 2085 C CA . TRP A 1 280 ? 5.854 36.285 46.088 1.00 11.75 273 TRP A CA 1
ATOM 2086 C C . TRP A 1 280 ? 4.643 35.365 46.335 1.00 12.15 273 TRP A C 1
ATOM 2087 O O . TRP A 1 280 ? 4.780 34.217 46.781 1.00 13.66 273 TRP A O 1
ATOM 2098 N N . ALA A 1 281 ? 3.454 35.879 46.056 1.00 11.13 274 ALA A N 1
ATOM 2099 C CA . ALA A 1 281 ? 2.243 35.099 46.318 1.00 11.83 274 ALA A CA 1
ATOM 2100 C C . ALA A 1 281 ? 2.261 33.787 45.541 1.00 13.22 274 ALA A C 1
ATOM 2101 O O . ALA A 1 281 ? 1.979 32.729 46.105 1.00 12.85 274 ALA A O 1
ATOM 2103 N N . GLN A 1 282 ? 2.592 33.861 44.253 1.00 12.10 275 GLN A N 1
ATOM 2104 C CA . GLN A 1 282 ? 2.641 32.680 43.386 1.00 14.50 275 GLN A CA 1
ATOM 2105 C C . GLN A 1 282 ? 3.647 31.659 43.886 1.00 13.60 275 GLN A C 1
ATOM 2106 O O . GLN A 1 282 ? 3.365 30.457 43.956 1.00 16.14 275 GLN A O 1
ATOM 2112 N N . CYS A 1 283 ? 4.828 32.144 44.233 1.00 13.32 276 CYS A N 1
ATOM 2113 C CA . CYS A 1 283 ? 5.914 31.263 44.645 1.00 13.71 276 CYS A CA 1
ATOM 2114 C C . CYS A 1 283 ? 5.684 30.685 46.029 1.00 12.61 276 CYS A C 1
ATOM 2115 O O . CYS A 1 283 ? 5.949 29.503 46.265 1.00 14.02 276 CYS A O 1
ATOM 2118 N N . PHE A 1 284 ? 5.161 31.511 46.935 1.00 11.83 277 PHE A N 1
ATOM 2119 C CA . PHE A 1 284 ? 4.882 31.064 48.293 1.00 12.93 277 PHE A CA 1
ATOM 2120 C C . PHE A 1 284 ? 3.855 29.928 48.295 1.00 12.26 277 PHE A C 1
ATOM 2121 O O . PHE A 1 284 ? 4.034 28.913 48.980 1.00 15.09 277 PHE A O 1
ATOM 2129 N N . LEU A 1 285 ? 2.778 30.108 47.539 1.00 11.44 278 LEU A N 1
ATOM 2130 C CA . LEU A 1 285 ? 1.735 29.088 47.450 1.00 12.75 278 LEU A CA 1
ATOM 2131 C C . LEU A 1 285 ? 2.242 27.789 46.854 1.00 12.88 278 LEU A C 1
ATOM 2132 O O . LEU A 1 285 ? 1.803 26.704 47.262 1.00 16.03 278 LEU A O 1
ATOM 2137 N N . MET A 1 286 ? 3.162 27.886 45.894 1.00 13.73 279 MET A N 1
ATOM 2138 C CA . MET A 1 286 ? 3.662 26.693 45.217 1.00 14.90 279 MET A CA 1
ATOM 2139 C C . MET A 1 286 ? 4.889 26.077 45.880 1.00 15.04 279 MET A C 1
ATOM 2140 O O . MET A 1 286 ? 5.325 25.006 45.463 1.00 18.75 279 MET A O 1
ATOM 2145 N N . GLY A 1 287 ? 5.453 26.746 46.884 1.00 14.56 280 GLY A N 1
ATOM 2146 C CA . GLY A 1 287 ? 6.684 26.277 47.503 1.00 15.29 280 GLY A CA 1
ATOM 2147 C C . GLY A 1 287 ? 7.918 26.464 46.632 1.00 13.98 280 GLY A C 1
ATOM 2148 O O . GLY A 1 287 ? 8.900 25.735 46.785 1.00 16.32 280 GLY A O 1
ATOM 2149 N N . ILE A 1 288 ? 7.866 27.422 45.711 1.00 15.55 281 ILE A N 1
ATOM 2150 C CA . ILE A 1 288 ? 9.030 27.765 44.885 1.00 15.81 281 ILE A CA 1
ATOM 2151 C C . ILE A 1 288 ? 9.896 28.735 45.682 1.00 15.13 281 ILE A C 1
ATOM 2152 O O . ILE A 1 288 ? 9.405 29.758 46.146 1.00 15.55 281 ILE A O 1
ATOM 2157 N N . ARG A 1 289 ? 11.184 28.427 45.823 1.00 13.66 282 ARG A N 1
ATOM 2158 C CA . ARG A 1 289 ? 12.049 29.123 46.777 1.00 14.33 282 ARG A CA 1
ATOM 2159 C C . ARG A 1 289 ? 12.943 30.189 46.145 1.00 13.48 282 ARG A C 1
ATOM 2160 O O . ARG A 1 289 ? 13.567 30.965 46.856 1.00 16.22 282 ARG A O 1
ATOM 2168 N N . LYS A 1 290 ? 13.020 30.201 44.821 1.00 13.86 283 LYS A N 1
ATOM 2169 C CA . LYS A 1 290 ? 13.901 31.150 44.129 1.00 14.30 283 LYS A CA 1
ATOM 2170 C C . LYS A 1 290 ? 13.183 31.826 42.967 1.00 16.03 283 LYS A C 1
ATOM 2171 O O . LYS A 1 290 ? 12.405 31.194 42.253 1.00 15.11 283 LYS A O 1
ATOM 2177 N N . VAL A 1 291 ? 13.466 33.113 42.776 1.00 16.25 284 VAL A N 1
ATOM 2178 C CA . VAL A 1 291 ? 12.926 33.871 41.666 1.00 17.96 284 VAL A CA 1
ATOM 2179 C C . VAL A 1 291 ? 14.034 34.714 41.049 1.00 17.27 284 VAL A C 1
ATOM 2180 O O . VAL A 1 291 ? 14.787 35.372 41.773 1.00 19.16 284 VAL A O 1
ATOM 2184 N N . VAL A 1 292 ? 14.118 34.729 39.724 1.00 16.09 285 VAL A N 1
ATOM 2185 C CA . VAL A 1 292 ? 15.031 35.668 39.060 1.00 15.06 285 VAL A CA 1
ATOM 2186 C C . VAL A 1 292 ? 14.241 36.717 38.293 1.00 16.41 285 VAL A C 1
ATOM 2187 O O . VAL A 1 292 ? 13.383 36.380 37.479 1.00 17.22 285 VAL A O 1
ATOM 2191 N N . TYR A 1 293 ? 14.527 37.991 38.555 1.00 15.79 286 TYR A N 1
ATOM 2192 C CA . TYR A 1 293 ? 13.976 39.074 37.745 1.00 16.87 286 TYR A CA 1
ATOM 2193 C C . TYR A 1 293 ? 15.016 39.613 36.776 1.00 17.60 286 TYR A C 1
ATOM 2194 O O . TYR A 1 293 ? 16.142 39.926 37.169 1.00 18.42 286 TYR A O 1
ATOM 2203 N N . GLY A 1 294 ? 14.631 39.720 35.512 1.00 17.10 287 GLY A N 1
ATOM 2204 C CA . GLY A 1 294 ? 15.436 40.436 34.528 1.00 18.09 287 GLY A CA 1
ATOM 2205 C C . GLY A 1 294 ? 14.879 41.837 34.352 1.00 19.89 287 GLY A C 1
ATOM 2206 O O . GLY A 1 294 ? 13.670 42.017 34.202 1.00 22.49 287 GLY A O 1
ATOM 2207 N N . PHE A 1 295 ? 15.763 42.829 34.398 1.00 18.73 288 PHE A N 1
ATOM 2208 C CA . PHE A 1 295 ? 15.369 44.230 34.309 1.00 20.09 288 PHE A CA 1
ATOM 2209 C C . PHE A 1 295 ? 15.774 44.791 32.953 1.00 22.16 288 PHE A C 1
ATOM 2210 O O . PHE A 1 295 ? 16.937 44.703 32.565 1.00 22.48 288 PHE A O 1
ATOM 2218 N N . ARG A 1 296 ? 14.819 45.367 32.229 1.00 21.60 289 ARG A N 1
ATOM 2219 C CA . ARG A 1 296 ? 15.086 45.799 30.858 1.00 23.19 289 ARG A CA 1
ATOM 2220 C C . ARG A 1 296 ? 14.746 47.264 30.648 1.00 24.13 289 ARG A C 1
ATOM 2221 O O . ARG A 1 296 ? 13.907 47.813 31.355 1.00 25.28 289 ARG A O 1
ATOM 2229 N N . ASP A 1 297 ? 15.401 47.893 29.673 1.00 26.56 290 ASP A N 1
ATOM 2230 C CA . ASP A 1 297 ? 15.155 49.305 29.400 1.00 29.54 290 ASP A CA 1
ATOM 2231 C C . ASP A 1 297 ? 14.076 49.514 28.331 1.00 32.84 290 ASP A C 1
ATOM 2232 O O . ASP A 1 297 ? 13.419 48.563 27.911 1.00 31.33 290 ASP A O 1
ATOM 2237 N N . ASP A 1 298 ? 13.881 50.765 27.921 1.00 36.54 291 ASP A N 1
ATOM 2238 C CA . ASP A 1 298 ? 12.900 51.109 26.888 1.00 41.89 291 ASP A CA 1
ATOM 2239 C C . ASP A 1 298 ? 13.122 50.389 25.566 1.00 41.33 291 ASP A C 1
ATOM 2240 O O . ASP A 1 298 ? 12.171 50.108 24.835 1.00 43.57 291 ASP A O 1
ATOM 2245 N N . SER A 1 299 ? 14.381 50.124 25.239 1.00 38.34 292 SER A N 1
ATOM 2246 C CA . SER A 1 299 ? 14.699 49.441 23.993 1.00 37.59 292 SER A CA 1
ATOM 2247 C C . SER A 1 299 ? 14.684 47.936 24.200 1.00 35.26 292 SER A C 1
ATOM 2248 O O . SER A 1 299 ? 15.044 47.171 23.309 1.00 36.92 292 SER A O 1
ATOM 2251 N N . PHE A 1 300 ? 14.260 47.527 25.390 1.00 32.43 293 PHE A N 1
ATOM 2252 C CA . PHE A 1 300 ? 14.130 46.116 25.746 1.00 32.76 293 PHE A CA 1
ATOM 2253 C C . PHE A 1 300 ? 15.476 45.408 25.910 1.00 30.37 293 PHE A C 1
ATOM 2254 O O . PHE A 1 300 ? 15.539 44.177 25.896 1.00 29.84 293 PHE A O 1
ATOM 2262 N N . PHE A 1 301 ? 16.547 46.182 26.071 1.00 26.95 294 PHE A N 1
ATOM 2263 C CA . PHE A 1 301 ? 17.840 45.598 26.416 1.00 26.09 294 PHE A CA 1
ATOM 2264 C C . PHE A 1 301 ? 17.831 45.133 27.866 1.00 25.47 294 PHE A C 1
ATOM 2265 O O . PHE A 1 301 ? 17.388 45.854 28.761 1.00 25.26 294 PHE A O 1
ATOM 2273 N N . LEU A 1 302 ? 18.316 43.919 28.090 1.00 24.93 295 LEU A N 1
ATOM 2274 C CA . LEU A 1 302 ? 18.470 43.389 29.442 1.00 23.90 295 LEU A CA 1
ATOM 2275 C C . LEU A 1 302 ? 19.655 44.066 30.114 1.00 24.21 295 LEU A C 1
ATOM 2276 O O . LEU A 1 302 ? 20.794 43.926 29.660 1.00 25.00 295 LEU A O 1
ATOM 2281 N N . ARG A 1 303 ? 19.389 44.803 31.188 1.00 24.40 296 ARG A N 1
ATOM 2282 C CA . ARG A 1 303 ? 20.427 45.592 31.849 1.00 25.87 296 ARG A CA 1
ATOM 2283 C C . ARG A 1 303 ? 20.886 44.986 33.170 1.00 24.32 296 ARG A C 1
ATOM 2284 O O . ARG A 1 303 ? 22.041 45.135 33.563 1.00 28.10 296 ARG A O 1
ATOM 2292 N N . ASP A 1 304 ? 19.980 44.311 33.867 1.00 23.38 297 ASP A N 1
ATOM 2293 C CA . ASP A 1 304 ? 20.334 43.723 35.150 1.00 24.72 297 ASP A CA 1
ATOM 2294 C C . ASP A 1 304 ? 19.518 42.478 35.422 1.00 22.96 297 ASP A C 1
ATOM 2295 O O . ASP A 1 304 ? 18.414 42.331 34.905 1.00 22.08 297 ASP A O 1
ATOM 2300 N N . VAL A 1 305 ? 20.093 41.574 36.208 1.00 20.64 298 VAL A N 1
ATOM 2301 C CA . VAL A 1 305 ? 19.394 40.369 36.646 1.00 20.88 298 VAL A CA 1
ATOM 2302 C C . VAL A 1 305 ? 19.577 40.255 38.147 1.00 18.85 298 VAL A C 1
ATOM 2303 O O . VAL A 1 305 ? 20.701 40.409 38.652 1.00 23.61 298 VAL A O 1
ATOM 2307 N N . GLU A 1 306 ? 18.492 39.985 38.872 1.00 18.23 299 GLU A N 1
ATOM 2308 C CA . GLU A 1 306 ? 18.574 39.843 40.317 1.00 19.45 299 GLU A CA 1
ATOM 2309 C C . GLU A 1 306 ? 17.917 38.552 40.765 1.00 17.14 299 GLU A C 1
ATOM 2310 O O . GLU A 1 306 ? 16.792 38.242 40.354 1.00 17.62 299 GLU A O 1
ATOM 2316 N N . LEU A 1 307 ? 18.631 37.815 41.608 1.00 16.86 300 LEU A N 1
ATOM 2317 C CA . LEU A 1 307 ? 18.129 36.588 42.217 1.00 15.98 300 LEU A CA 1
ATOM 2318 C C . LEU A 1 307 ? 17.529 36.902 43.578 1.00 16.93 300 LEU A C 1
ATOM 2319 O O . LEU A 1 307 ? 18.168 37.562 44.406 1.00 19.19 300 LEU A O 1
ATOM 2324 N N . TYR A 1 308 ? 16.305 36.427 43.812 1.00 16.32 301 TYR A N 1
ATOM 2325 C CA . TYR A 1 308 ? 15.643 36.571 45.102 1.00 15.21 301 TYR A CA 1
ATOM 2326 C C . TYR A 1 308 ? 15.421 35.203 45.715 1.00 15.93 301 TYR A C 1
ATOM 2327 O O . TYR A 1 308 ? 15.170 34.244 44.995 1.00 18.26 301 TYR A O 1
ATOM 2336 N N . LYS A 1 309 ? 15.493 35.105 47.037 1.00 14.76 302 LYS A N 1
ATOM 2337 C CA . LYS A 1 309 ? 14.859 33.968 47.694 1.00 15.12 302 LYS A CA 1
ATOM 2338 C C . LYS A 1 309 ? 13.453 34.402 48.083 1.00 14.56 302 LYS A C 1
ATOM 2339 O O . LYS A 1 309 ? 13.253 35.500 48.590 1.00 15.44 302 LYS A O 1
ATOM 2345 N N . THR A 1 310 ? 12.476 33.547 47.811 1.00 12.58 303 THR A N 1
ATOM 2346 C CA . THR A 1 310 ? 11.083 33.892 48.062 1.00 14.32 303 THR A CA 1
ATOM 2347 C C . THR A 1 310 ? 10.875 34.413 49.482 1.00 14.60 303 THR A C 1
ATOM 2348 O O . THR A 1 310 ? 10.152 35.396 49.706 1.00 15.10 303 THR A O 1
ATOM 2352 N N . GLU A 1 311 ? 11.528 33.779 50.447 1.00 15.71 304 GLU A N 1
ATOM 2353 C CA . GLU A 1 311 ? 11.276 34.111 51.846 1.00 16.96 304 GLU A CA 1
ATOM 2354 C C . GLU A 1 311 ? 11.789 35.491 52.260 1.00 15.95 304 GLU A C 1
ATOM 2355 O O . GLU A 1 311 ? 11.424 35.981 53.326 1.00 16.91 304 GLU A O 1
ATOM 2361 N N . GLU A 1 312 ? 12.652 36.104 51.443 1.00 14.28 305 GLU A N 1
ATOM 2362 C CA . GLU A 1 312 ? 13.164 37.434 51.778 1.00 14.29 305 GLU A CA 1
ATOM 2363 C C . GLU A 1 312 ? 12.292 38.553 51.200 1.00 14.62 305 GLU A C 1
ATOM 2364 O O . GLU A 1 312 ? 12.467 39.719 51.551 1.00 15.17 305 GLU A O 1
ATOM 2370 N N . ILE A 1 313 ? 11.335 38.202 50.344 1.00 13.20 306 ILE A N 1
ATOM 2371 C CA . ILE A 1 313 ? 10.543 39.235 49.682 1.00 13.23 306 ILE A CA 1
ATOM 2372 C C . ILE A 1 313 ? 9.632 40.032 50.637 1.00 14.52 306 ILE A C 1
ATOM 2373 O O . ILE A 1 313 ? 9.540 41.253 50.526 1.00 13.27 306 ILE A O 1
ATOM 2378 N N . PRO A 1 314 ? 8.959 39.349 51.577 1.00 13.91 307 PRO A N 1
ATOM 2379 C CA . PRO A 1 314 ? 8.063 40.129 52.451 1.00 14.27 307 PRO A CA 1
ATOM 2380 C C . PRO A 1 314 ? 8.783 41.259 53.189 1.00 14.61 307 PRO A C 1
ATOM 2381 O O . PRO A 1 314 ? 8.216 42.345 53.332 1.00 14.92 307 PRO A O 1
ATOM 2385 N N . LEU A 1 315 ? 10.019 41.024 53.626 1.00 14.84 308 LEU A N 1
ATOM 2386 C CA . LEU A 1 315 ? 10.760 42.054 54.345 1.00 14.48 308 LEU A CA 1
ATOM 2387 C C . LEU A 1 315 ? 11.238 43.169 53.403 1.00 15.40 308 LEU A C 1
ATOM 2388 O O . LEU A 1 315 ? 11.245 44.349 53.774 1.00 14.99 308 LEU A O 1
ATOM 2393 N N . LEU A 1 316 ? 11.626 42.808 52.183 1.00 14.22 309 LEU A N 1
ATOM 2394 C CA . LEU A 1 316 ? 11.942 43.837 51.185 1.00 15.65 309 LEU A CA 1
ATOM 2395 C C . LEU A 1 316 ? 10.762 44.786 50.982 1.00 16.27 309 LEU A C 1
ATOM 2396 O O . LEU A 1 316 ? 10.926 46.007 50.930 1.00 17.57 309 LEU A O 1
ATOM 2401 N N . ILE A 1 317 ? 9.568 44.220 50.864 1.00 14.19 310 ILE A N 1
ATOM 2402 C CA . ILE A 1 317 ? 8.369 45.037 50.687 1.00 14.96 310 ILE A CA 1
ATOM 2403 C C . ILE A 1 317 ? 8.091 45.902 51.926 1.00 15.66 310 ILE A C 1
ATOM 2404 O O . ILE A 1 317 ? 7.815 47.109 51.819 1.00 17.25 310 ILE A O 1
ATOM 2409 N N . LYS A 1 318 ? 8.188 45.296 53.100 1.00 15.38 311 LYS A N 1
ATOM 2410 C CA . LYS A 1 318 ? 7.962 46.024 54.343 1.00 16.02 311 LYS A CA 1
ATOM 2411 C C . LYS A 1 318 ? 8.901 47.217 54.482 1.00 17.43 311 LYS A C 1
ATOM 2412 O O . LYS A 1 318 ? 8.486 48.295 54.922 1.00 19.79 311 LYS A O 1
ATOM 2418 N N . ASN A 1 319 ? 10.169 47.013 54.124 1.00 16.88 312 ASN A N 1
ATOM 2419 C CA . ASN A 1 319 ? 11.181 48.054 54.262 1.00 17.71 312 ASN A CA 1
ATOM 2420 C C . ASN A 1 319 ? 11.235 49.095 53.142 1.00 22.06 312 ASN A C 1
ATOM 2421 O O . ASN A 1 319 ? 12.082 50.003 53.172 1.00 26.05 312 ASN A O 1
ATOM 2426 N N . ASN A 1 320 ? 10.346 48.966 52.165 1.00 18.98 313 ASN A N 1
ATOM 2427 C CA . ASN A 1 320 ? 10.213 49.973 51.108 1.00 20.87 313 ASN A CA 1
ATOM 2428 C C . ASN A 1 320 ? 9.374 51.176 51.554 1.00 30.45 313 ASN A C 1
ATOM 2429 O O . ASN A 1 320 ? 8.172 51.055 51.755 1.00 33.88 313 ASN A O 1
ATOM 2434 N N . ALA A 1 321 ? 10.006 52.337 51.688 1.00 36.18 314 ALA A N 1
ATOM 2435 C CA . ALA A 1 321 ? 9.302 53.554 52.108 1.00 41.46 314 ALA A CA 1
ATOM 2436 C C . ALA A 1 321 ? 8.098 53.905 51.222 1.00 44.03 314 ALA A C 1
ATOM 2437 O O . ALA A 1 321 ? 7.032 54.272 51.729 1.00 46.43 314 ALA A O 1
ATOM 2439 N N . LEU A 1 322 ? 8.285 53.814 49.906 1.00 43.20 315 LEU A N 1
ATOM 2440 C CA . LEU A 1 322 ? 7.216 54.053 48.932 1.00 41.21 315 LEU A CA 1
ATOM 2441 C C . LEU A 1 322 ? 6.115 53.025 49.127 1.00 38.97 315 LEU A C 1
ATOM 2442 O O . LEU A 1 322 ? 6.396 51.915 49.557 1.00 40.05 315 LEU A O 1
ATOM 2447 N N . THR A 1 323 ? 4.874 53.372 48.781 1.00 39.91 316 THR A N 1
ATOM 2448 C CA . THR A 1 323 ? 3.727 52.597 49.276 1.00 42.65 316 THR A CA 1
ATOM 2449 C C . THR A 1 323 ? 2.629 52.175 48.276 1.00 43.05 316 THR A C 1
ATOM 2450 O O . THR A 1 323 ? 2.306 52.906 47.337 1.00 43.35 316 THR A O 1
ATOM 2454 N N . GLU A 1 324 ? 2.090 50.973 48.505 1.00 43.32 317 GLU A N 1
ATOM 2455 C CA . GLU A 1 324 ? 0.814 50.470 47.951 1.00 47.42 317 GLU A CA 1
ATOM 2456 C C . GLU A 1 324 ? 0.893 48.998 47.507 1.00 45.77 317 GLU A C 1
ATOM 2457 O O . GLU A 1 324 ? -0.089 48.411 47.017 1.00 43.07 317 GLU A O 1
ATOM 2463 N N . SER A 1 327 ? -7.835 46.838 54.893 1.00 47.39 320 SER A N 1
ATOM 2464 C CA . SER A 1 327 ? -6.499 46.719 54.320 1.00 44.70 320 SER A CA 1
ATOM 2465 C C . SER A 1 327 ? -6.508 46.978 52.826 1.00 45.62 320 SER A C 1
ATOM 2466 O O . SER A 1 327 ? -6.795 46.079 52.021 1.00 44.23 320 SER A O 1
ATOM 2469 N N . GLY A 1 328 ? -6.265 48.238 52.486 1.00 47.74 321 GLY A N 1
ATOM 2470 C CA . GLY A 1 328 ? -5.709 48.638 51.207 1.00 44.95 321 GLY A CA 1
ATOM 2471 C C . GLY A 1 328 ? -4.371 49.191 51.646 1.00 37.90 321 GLY A C 1
ATOM 2472 O O . GLY A 1 328 ? -3.860 48.736 52.659 1.00 38.47 321 GLY A O 1
ATOM 2473 N N . GLY A 1 329 ? -3.814 50.173 50.938 1.00 33.27 322 GLY A N 1
ATOM 2474 C CA . GLY A 1 329 ? -2.582 50.805 51.385 1.00 30.98 322 GLY A CA 1
ATOM 2475 C C . GLY A 1 329 ? -1.342 49.928 51.299 1.00 26.99 322 GLY A C 1
ATOM 2476 O O . GLY A 1 329 ? -1.236 49.087 50.417 1.00 28.27 322 GLY A O 1
ATOM 2477 N N . LYS A 1 330 ? -0.397 50.145 52.214 1.00 22.69 323 LYS A N 1
ATOM 2478 C CA . LYS A 1 330 ? 0.877 49.420 52.234 1.00 21.56 323 LYS A CA 1
ATOM 2479 C C . LYS A 1 330 ? 0.695 47.902 52.179 1.00 18.61 323 LYS A C 1
ATOM 2480 O O . LYS A 1 330 ? -0.019 47.325 53.007 1.00 20.46 323 LYS A O 1
ATOM 2486 N N . ILE A 1 331 ? 1.336 47.257 51.203 1.00 17.43 324 ILE A N 1
ATOM 2487 C CA . ILE A 1 331 ? 1.287 45.798 51.095 1.00 17.66 324 ILE A CA 1
ATOM 2488 C C . ILE A 1 331 ? 1.931 45.176 52.327 1.00 18.81 324 ILE A C 1
ATOM 2489 O O . ILE A 1 331 ? 2.999 45.599 52.764 1.00 20.14 324 ILE A O 1
ATOM 2494 N N . ASN A 1 332 ? 1.264 44.169 52.880 1.00 18.21 325 ASN A N 1
ATOM 2495 C CA . ASN A 1 332 ? 1.750 43.433 54.037 1.00 18.34 325 ASN A CA 1
ATOM 2496 C C . ASN A 1 332 ? 1.458 41.970 53.767 1.00 16.73 325 ASN A C 1
ATOM 2497 O O . ASN A 1 332 ? 0.298 41.580 53.669 1.00 17.83 325 ASN A O 1
ATOM 2502 N N . CYS A 1 333 ? 2.506 41.163 53.624 1.00 14.79 326 CYS A N 1
ATOM 2503 C CA . CYS A 1 333 ? 2.321 39.769 53.226 1.00 14.61 326 CYS A CA 1
ATOM 2504 C C . CYS A 1 333 ? 1.628 38.944 54.299 1.00 15.47 326 CYS A C 1
ATOM 2505 O O . CYS A 1 333 ? 0.887 38.017 53.991 1.00 15.92 326 CYS A O 1
ATOM 2508 N N . THR A 1 334 ? 1.869 39.279 55.562 1.00 16.70 327 THR A N 1
ATOM 2509 C CA . THR A 1 334 ? 1.217 38.565 56.664 1.00 18.17 327 THR A CA 1
ATOM 2510 C C . THR A 1 334 ? -0.292 38.792 56.657 1.00 17.62 327 THR A C 1
ATOM 2511 O O . THR A 1 334 ? -1.080 37.858 56.845 1.00 16.65 327 THR A O 1
ATOM 2515 N N . THR A 1 335 ? -0.691 40.038 56.441 1.00 17.76 328 THR A N 1
ATOM 2516 C CA . THR A 1 335 ? -2.109 40.372 56.366 1.00 18.71 328 THR A CA 1
ATOM 2517 C C . THR A 1 335 ? -2.767 39.632 55.202 1.00 15.75 328 THR A C 1
ATOM 2518 O O . THR A 1 335 ? -3.881 39.094 55.328 1.00 15.33 328 THR A O 1
ATOM 2522 N N . ALA A 1 336 ? -2.084 39.614 54.061 1.00 16.72 329 ALA A N 1
ATOM 2523 C CA . ALA A 1 336 ? -2.582 38.919 52.882 1.00 14.11 329 ALA A CA 1
ATOM 2524 C C . ALA A 1 336 ? -2.847 37.455 53.226 1.00 13.47 329 ALA A C 1
ATOM 2525 O O . ALA A 1 336 ? -3.906 36.905 52.892 1.00 13.59 329 ALA A O 1
ATOM 2527 N N . LEU A 1 337 ? -1.883 36.833 53.897 1.00 12.65 330 LEU A N 1
ATOM 2528 C CA . LEU A 1 337 ? -1.997 35.412 54.239 1.00 12.51 330 LEU A CA 1
ATOM 2529 C C . LEU A 1 337 ? -3.144 35.144 55.221 1.00 12.82 330 LEU A C 1
ATOM 2530 O O . LEU A 1 337 ? -3.829 34.122 55.119 1.00 14.03 330 LEU A O 1
ATOM 2535 N N . LYS A 1 338 ? -3.349 36.052 56.170 1.00 13.68 331 LYS A N 1
ATOM 2536 C CA . LYS A 1 338 ? -4.479 35.924 57.097 1.00 14.23 331 LYS A CA 1
ATOM 2537 C C . LYS A 1 338 ? -5.822 36.069 56.373 1.00 14.26 331 LYS A C 1
ATOM 2538 O O . LYS A 1 338 ? -6.790 35.367 56.699 1.00 14.78 331 LYS A O 1
ATOM 2544 N N . TRP A 1 339 ? -5.901 36.985 55.406 1.00 12.89 332 TRP A N 1
ATOM 2545 C CA . TRP A 1 339 ? -7.102 37.082 54.568 1.00 13.41 332 TRP A CA 1
ATOM 2546 C C . TRP A 1 339 ? -7.331 35.777 53.790 1.00 12.85 332 TRP A C 1
ATOM 2547 O O . TRP A 1 339 ? -8.436 35.236 53.731 1.00 13.12 332 TRP A O 1
ATOM 2558 N N . TYR A 1 340 ? -6.275 35.265 53.176 1.00 13.20 333 TYR A N 1
ATOM 2559 C CA . TYR A 1 340 ? -6.413 34.060 52.385 1.00 11.86 333 TYR A CA 1
ATOM 2560 C C . TYR A 1 340 ? -6.897 32.898 53.259 1.00 13.84 333 TYR A C 1
ATOM 2561 O O . TYR A 1 340 ? -7.768 32.120 52.856 1.00 13.84 333 TYR A O 1
ATOM 2570 N N . GLY A 1 341 ? -6.349 32.796 54.464 1.00 14.40 334 GLY A N 1
ATOM 2571 C CA . GLY A 1 341 ? -6.765 31.754 55.386 1.00 13.92 334 GLY A CA 1
ATOM 2572 C C . GLY A 1 341 ? -8.240 31.908 55.733 1.00 14.28 334 GLY A C 1
ATOM 2573 O O . GLY A 1 341 ? -8.966 30.920 55.863 1.00 14.68 334 GLY A O 1
ATOM 2574 N N . ALA A 1 342 ? -8.690 33.148 55.871 1.00 14.27 335 ALA A N 1
ATOM 2575 C CA . ALA A 1 342 ? -10.101 33.390 56.192 1.00 14.03 335 ALA A CA 1
ATOM 2576 C C . ALA A 1 342 ? -11.013 32.938 55.053 1.00 14.36 335 ALA A C 1
ATOM 2577 O O . ALA A 1 342 ? -12.078 32.343 55.283 1.00 15.49 335 ALA A O 1
ATOM 2579 N N . VAL A 1 343 ? -10.614 33.252 53.824 1.00 13.83 336 VAL A N 1
ATOM 2580 C CA . VAL A 1 343 ? -11.400 32.896 52.658 1.00 13.02 336 VAL A CA 1
ATOM 2581 C C . VAL A 1 343 ? -11.527 31.378 52.530 1.00 13.11 336 VAL A C 1
ATOM 2582 O O . VAL A 1 343 ? -12.627 30.851 52.344 1.00 14.44 336 VAL A O 1
ATOM 2586 N N . ILE A 1 344 ? -10.397 30.678 52.620 1.00 13.32 337 ILE A N 1
ATOM 2587 C CA . ILE A 1 344 ? -10.423 29.226 52.453 1.00 13.21 337 ILE A CA 1
ATOM 2588 C C . ILE A 1 344 ? -11.267 28.570 53.561 1.00 12.90 337 ILE A C 1
ATOM 2589 O O . ILE A 1 344 ? -12.084 27.682 53.298 1.00 14.21 337 ILE A O 1
ATOM 2594 N N . GLU A 1 345 ? -11.060 28.996 54.799 1.00 12.53 338 GLU A N 1
ATOM 2595 C CA . GLU A 1 345 ? -11.864 28.467 55.910 1.00 12.29 338 GLU A CA 1
ATOM 2596 C C . GLU A 1 345 ? -13.366 28.710 55.695 1.00 13.10 338 GLU A C 1
ATOM 2597 O O . GLU A 1 345 ? -14.193 27.829 55.944 1.00 15.40 338 GLU A O 1
ATOM 2603 N N . TRP A 1 346 ? -13.706 29.912 55.237 1.00 13.97 339 TRP A N 1
ATOM 2604 C CA . TRP A 1 346 ? -15.095 30.277 54.993 1.00 15.02 339 TRP A CA 1
ATOM 2605 C C . TRP A 1 346 ? -15.720 29.392 53.910 1.00 15.40 339 TRP A C 1
ATOM 2606 O O . TRP A 1 346 ? -16.827 28.879 54.079 1.00 15.86 339 TRP A O 1
ATOM 2617 N N . LEU A 1 347 ? -15.008 29.193 52.803 1.00 14.64 340 LEU A N 1
ATOM 2618 C CA . LEU A 1 347 ? -15.552 28.367 51.730 1.00 15.27 340 LEU A CA 1
ATOM 2619 C C . LEU A 1 347 ? -15.834 26.964 52.223 1.00 15.53 340 LEU A C 1
ATOM 2620 O O . LEU A 1 347 ? -16.884 26.397 51.920 1.00 17.53 340 LEU A O 1
ATOM 2625 N N . LEU A 1 348 ? -14.898 26.399 52.981 1.00 15.23 341 LEU A N 1
ATOM 2626 C CA . LEU A 1 348 ? -15.090 25.044 53.495 1.00 16.72 341 LEU A CA 1
ATOM 2627 C C . LEU A 1 348 ? -16.236 24.955 54.513 1.00 17.82 341 LEU A C 1
ATOM 2628 O O . LEU A 1 348 ? -16.897 23.927 54.608 1.00 20.45 341 LEU A O 1
ATOM 2633 N N . GLN A 1 349 ? -16.465 26.035 55.260 1.00 16.17 342 GLN A N 1
ATOM 2634 C CA . GLN A 1 349 ? -17.554 26.088 56.232 1.00 17.86 342 GLN A CA 1
ATOM 2635 C C . GLN A 1 349 ? -18.923 26.264 55.579 1.00 18.39 342 GLN A C 1
ATOM 2636 O O . GLN A 1 349 ? -19.928 25.723 56.062 1.00 22.30 342 GLN A O 1
ATOM 2642 N N . GLU A 1 350 ? -18.965 27.012 54.480 1.00 16.64 343 GLU A N 1
ATOM 2643 C CA . GLU A 1 350 ? -20.241 27.432 53.890 1.00 18.13 343 GLU A CA 1
ATOM 2644 C C . GLU A 1 350 ? -20.755 26.557 52.742 1.00 19.26 343 GLU A C 1
ATOM 2645 O O . GLU A 1 350 ? -21.941 26.604 52.410 1.00 23.35 343 GLU A O 1
ATOM 2651 N N . ILE A 1 351 ? -19.882 25.755 52.145 1.00 18.04 344 ILE A N 1
ATOM 2652 C CA . ILE A 1 351 ? -20.298 24.881 51.053 1.00 18.92 344 ILE A CA 1
ATOM 2653 C C . ILE A 1 351 ? -20.400 23.450 51.570 1.00 20.41 344 ILE A C 1
ATOM 2654 O O . ILE A 1 351 ? -19.394 22.853 51.901 1.00 22.22 344 ILE A O 1
ATOM 2659 N N . PRO A 1 352 ? -21.628 22.907 51.673 1.00 23.68 345 PRO A N 1
ATOM 2660 C CA . PRO A 1 352 ? -21.797 21.539 52.187 1.00 25.21 345 PRO A CA 1
ATOM 2661 C C . PRO A 1 352 ? -20.983 20.532 51.382 1.00 25.25 345 PRO A C 1
ATOM 2662 O O . PRO A 1 352 ? -21.129 20.457 50.165 1.00 26.62 345 PRO A O 1
ATOM 2666 N N . ARG A 1 353 ? -20.130 19.768 52.054 1.00 27.08 346 ARG A N 1
ATOM 2667 C CA . ARG A 1 353 ? -19.174 18.938 51.337 1.00 25.96 346 ARG A CA 1
ATOM 2668 C C . ARG A 1 353 ? -19.821 17.727 50.700 1.00 27.09 346 ARG A C 1
ATOM 2669 O O . ARG A 1 353 ? -19.325 17.212 49.700 1.00 28.63 346 ARG A O 1
ATOM 2677 N N . ASP A 1 354 ? -20.917 17.257 51.289 1.00 27.42 347 ASP A N 1
ATOM 2678 C CA . ASP A 1 354 ? -21.521 16.016 50.830 1.00 31.21 347 ASP A CA 1
ATOM 2679 C C . ASP A 1 354 ? -22.741 16.228 49.938 1.00 32.08 347 ASP A C 1
ATOM 2680 O O . ASP A 1 354 ? -23.437 15.271 49.601 1.00 33.14 347 ASP A O 1
ATOM 2685 N N . ASP A 1 355 ? -23.000 17.476 49.555 1.00 31.16 348 ASP A N 1
ATOM 2686 C CA . ASP A 1 355 ? -24.133 17.779 48.682 1.00 30.89 348 ASP A CA 1
ATOM 2687 C C . ASP A 1 355 ? -23.665 18.018 47.250 1.00 31.34 348 ASP A C 1
ATOM 2688 O O . ASP A 1 355 ? -23.101 19.075 46.932 1.00 30.60 348 ASP A O 1
ATOM 2693 N N . THR A 1 356 ? -23.897 17.029 46.393 1.00 31.12 349 THR A N 1
ATOM 2694 C CA . THR A 1 356 ? -23.466 17.103 45.005 1.00 31.67 349 THR A CA 1
ATOM 2695 C C . THR A 1 356 ? -24.574 17.598 44.089 1.00 31.60 349 THR A C 1
ATOM 2696 O O . THR A 1 356 ? -24.476 17.485 42.873 1.00 32.52 349 THR A O 1
ATOM 2700 N N . SER A 1 357 ? -25.631 18.154 44.671 1.00 31.73 350 SER A N 1
ATOM 2701 C CA . SER A 1 357 ? -26.745 18.630 43.861 1.00 31.19 350 SER A CA 1
ATOM 2702 C C . SER A 1 357 ? -26.590 20.091 43.456 1.00 29.98 350 SER A C 1
ATOM 2703 O O . SER A 1 357 ? -27.399 20.608 42.688 1.00 31.39 350 SER A O 1
ATOM 2706 N N . LYS A 1 358 ? -25.543 20.745 43.957 1.00 28.40 351 LYS A N 1
ATOM 2707 C CA . LYS A 1 358 ? -25.384 22.195 43.808 1.00 25.99 351 LYS A CA 1
ATOM 2708 C C . LYS A 1 358 ? -23.983 22.624 43.374 1.00 22.87 351 LYS A C 1
ATOM 2709 O O . LYS A 1 358 ? -23.018 21.919 43.596 1.00 22.62 351 LYS A O 1
ATOM 2715 N N . ALA A 1 359 ? -23.895 23.810 42.784 1.00 20.45 352 ALA A N 1
ATOM 2716 C CA . ALA A 1 359 ? -22.617 24.430 42.439 1.00 18.70 352 ALA A CA 1
ATOM 2717 C C . ALA A 1 359 ? -22.659 25.876 42.913 1.00 17.81 352 ALA A C 1
ATOM 2718 O O . ALA A 1 359 ? -23.746 26.440 43.094 1.00 19.59 352 ALA A O 1
ATOM 2720 N N . TYR A 1 360 ? -21.487 26.477 43.095 1.00 18.67 353 TYR A N 1
ATOM 2721 C CA . TYR A 1 360 ? -21.394 27.819 43.667 1.00 17.92 353 TYR A CA 1
ATOM 2722 C C . TYR A 1 360 ? -20.500 28.756 42.842 1.00 19.89 353 TYR A C 1
ATOM 2723 O O . TYR A 1 360 ? -19.606 28.313 42.105 1.00 20.31 353 TYR A O 1
ATOM 2732 N N . ARG A 1 361 ? -20.778 30.053 42.958 1.00 18.09 354 ARG A N 1
ATOM 2733 C CA . ARG A 1 361 ? -19.967 31.105 42.356 1.00 18.18 354 ARG A CA 1
ATOM 2734 C C . ARG A 1 361 ? -19.385 31.970 43.464 1.00 16.39 354 ARG A C 1
ATOM 2735 O O . ARG A 1 361 ? -20.121 32.535 44.276 1.00 17.95 354 ARG A O 1
ATOM 2743 N N . VAL A 1 362 ? -18.057 32.045 43.510 1.00 15.97 355 VAL A N 1
ATOM 2744 C CA . VAL A 1 362 ? -17.359 32.950 44.415 1.00 16.62 355 VAL A CA 1
ATOM 2745 C C . VAL A 1 362 ? -16.973 34.167 43.593 1.00 17.45 355 VAL A C 1
ATOM 2746 O O . VAL A 1 362 ? -16.354 34.035 42.538 1.00 19.17 355 VAL A O 1
ATOM 2750 N N . SER A 1 363 ? -17.354 35.356 44.055 1.00 15.72 356 SER A N 1
ATOM 2751 C CA . SER A 1 363 ? -17.121 36.551 43.258 1.00 18.12 356 SER A CA 1
ATOM 2752 C C . SER A 1 363 ? -16.650 37.718 44.106 1.00 17.03 356 SER A C 1
ATOM 2753 O O . SER A 1 363 ? -17.198 37.994 45.179 1.00 20.06 356 SER A O 1
ATOM 2756 N N . PHE A 1 364 ? -15.629 38.407 43.619 1.00 16.65 357 PHE A N 1
ATOM 2757 C CA . PHE A 1 364 ? -15.297 39.714 44.154 1.00 17.05 357 PHE A CA 1
ATOM 2758 C C . PHE A 1 364 ? -15.629 40.768 43.116 1.00 19.26 357 PHE A C 1
ATOM 2759 O O . PHE A 1 364 ? -15.143 40.714 41.983 1.00 21.46 357 PHE A O 1
ATOM 2767 N N . ASP A 1 365 ? -16.484 41.715 43.514 1.00 20.61 358 ASP A N 1
ATOM 2768 C CA . ASP A 1 365 ? -16.937 42.795 42.643 1.00 23.88 358 ASP A CA 1
ATOM 2769 C C . ASP A 1 365 ? -16.258 44.108 43.031 1.00 24.24 358 ASP A C 1
ATOM 2770 O O . ASP A 1 365 ? -16.540 44.672 44.084 1.00 24.53 358 ASP A O 1
ATOM 2775 N N . PRO A 1 366 ? -15.346 44.595 42.183 1.00 23.22 359 PRO A N 1
ATOM 2776 C CA . PRO A 1 366 ? -14.601 45.807 42.532 1.00 24.68 359 PRO A CA 1
ATOM 2777 C C . PRO A 1 366 ? -15.482 47.048 42.687 1.00 28.29 359 PRO A C 1
ATOM 2778 O O . PRO A 1 366 ? -15.157 47.928 43.487 1.00 29.10 359 PRO A O 1
ATOM 2782 N N . SER A 1 367 ? -16.570 47.129 41.928 1.00 29.89 360 SER A N 1
ATOM 2783 C CA . SER A 1 367 ? -17.397 48.332 41.952 1.00 33.69 360 SER A CA 1
ATOM 2784 C C . SER A 1 367 ? -18.061 48.518 43.312 1.00 33.57 360 SER A C 1
ATOM 2785 O O . SER A 1 367 ? -18.223 49.645 43.780 1.00 38.12 360 SER A O 1
ATOM 2788 N N . THR A 1 368 ? -18.434 47.410 43.947 1.00 30.66 361 THR A N 1
ATOM 2789 C CA . THR A 1 368 ? -19.087 47.458 45.254 1.00 30.66 361 THR A CA 1
ATOM 2790 C C . THR A 1 368 ? -18.158 47.011 46.376 1.00 30.45 361 THR A C 1
ATOM 2791 O O . THR A 1 368 ? -18.478 47.151 47.562 1.00 32.16 361 THR A O 1
ATOM 2795 N N . ARG A 1 369 ? -17.003 46.482 45.984 1.00 28.11 362 ARG A N 1
ATOM 2796 C CA . ARG A 1 369 ? -16.042 45.897 46.910 1.00 28.96 362 ARG A CA 1
ATOM 2797 C C . ARG A 1 369 ? -16.692 44.885 47.844 1.00 27.93 362 ARG A C 1
ATOM 2798 O O . ARG A 1 369 ? -16.537 44.945 49.063 1.00 29.68 362 ARG A O 1
ATOM 2806 N N . THR A 1 370 ? -17.421 43.947 47.251 1.00 25.80 363 THR A N 1
ATOM 2807 C CA . THR A 1 370 ? -18.058 42.897 48.025 1.00 25.04 363 THR A CA 1
ATOM 2808 C C . THR A 1 370 ? -17.529 41.545 47.571 1.00 20.87 363 THR A C 1
ATOM 2809 O O . THR A 1 370 ? -17.285 41.329 46.387 1.00 22.11 363 THR A O 1
ATOM 2813 N N . PHE A 1 371 ? -17.353 40.647 48.531 1.00 19.79 364 PHE A N 1
ATOM 2814 C CA . PHE A 1 371 ? -16.902 39.288 48.268 1.00 15.94 364 PHE A CA 1
ATOM 2815 C C . PHE A 1 371 ? -18.060 38.365 48.620 1.00 17.32 364 PHE A C 1
ATOM 2816 O O . PHE A 1 371 ? -18.504 38.336 49.769 1.00 18.30 364 PHE A O 1
ATOM 2824 N N . THR A 1 372 ? -18.558 37.622 47.637 1.00 15.69 365 THR A N 1
ATOM 2825 C CA . THR A 1 372 ? -19.780 36.857 47.844 1.00 15.49 365 THR A CA 1
ATOM 2826 C C . THR A 1 372 ? -19.667 35.412 47.391 1.00 15.59 365 THR A C 1
ATOM 2827 O O . THR A 1 372 ? -18.826 35.063 46.549 1.00 15.91 365 THR A O 1
ATOM 2831 N N . LEU A 1 373 ? -20.540 34.587 47.961 1.00 17.46 366 LEU A N 1
ATOM 2832 C CA . LEU A 1 373 ? -20.697 33.192 47.590 1.00 16.50 366 LEU A CA 1
ATOM 2833 C C . LEU A 1 373 ? -22.164 33.004 47.227 1.00 19.19 366 LEU A C 1
ATOM 2834 O O . LEU A 1 373 ? -23.041 33.261 48.047 1.00 22.39 366 LEU A O 1
ATOM 2839 N N . ARG A 1 374 ? -22.420 32.565 46.001 1.00 19.20 367 ARG A N 1
ATOM 2840 C CA . ARG A 1 374 ? -23.782 32.424 45.490 1.00 20.85 367 ARG A CA 1
ATOM 2841 C C . ARG A 1 374 ? -24.019 31.018 44.952 1.00 19.65 367 ARG A C 1
ATOM 2842 O O . ARG A 1 374 ? -23.165 30.459 44.267 1.00 21.17 367 ARG A O 1
ATOM 2850 N N . GLU A 1 375 ? -25.180 30.447 45.270 1.00 18.67 368 GLU A N 1
ATOM 2851 C CA . GLU A 1 375 ? -25.568 29.148 44.730 1.00 20.46 368 GLU A CA 1
ATOM 2852 C C . GLU A 1 375 ? -26.045 29.319 43.290 1.00 21.22 368 GLU A C 1
ATOM 2853 O O . GLU A 1 375 ? -26.918 30.144 43.013 1.00 24.35 368 GLU A O 1
ATOM 2859 N N . LEU A 1 376 ? -25.477 28.538 42.373 1.00 21.34 369 LEU A N 1
ATOM 2860 C CA . LEU A 1 376 ? -25.872 28.592 40.970 1.00 22.30 369 LEU A CA 1
ATOM 2861 C C . LEU A 1 376 ? -27.149 27.778 40.767 1.00 25.46 369 LEU A C 1
ATOM 2862 O O . LEU A 1 376 ? -27.488 26.931 41.594 1.00 27.81 369 LEU A O 1
ATOM 2867 N N . MET A 1 377 ? -27.852 28.034 39.670 1.00 27.50 370 MET A N 1
ATOM 2868 C CA . MET A 1 377 ? -29.049 27.273 39.339 1.00 29.58 370 MET A CA 1
ATOM 2869 C C . MET A 1 377 ? -28.664 25.926 38.717 1.00 26.94 370 MET A C 1
ATOM 2870 O O . MET A 1 377 ? -27.492 25.685 38.412 1.00 26.18 370 MET A O 1
ATOM 2875 N N . GLY A 1 378 ? -29.646 25.052 38.536 1.00 24.50 371 GLY A N 1
ATOM 2876 C CA . GLY A 1 378 ? -29.391 23.677 38.146 1.00 25.06 371 GLY A CA 1
ATOM 2877 C C . GLY A 1 378 ? -28.660 23.502 36.829 1.00 24.66 371 GLY A C 1
ATOM 2878 O O . GLY A 1 378 ? -27.826 22.610 36.690 1.00 23.75 371 GLY A O 1
ATOM 2879 N N . ASN A 1 379 ? -28.975 24.333 35.846 1.00 25.21 372 ASN A N 1
ATOM 2880 C CA . ASN A 1 379 ? -28.367 24.154 34.531 1.00 25.86 372 ASN A CA 1
ATOM 2881 C C . ASN A 1 379 ? -26.890 24.568 34.507 1.00 23.61 372 ASN A C 1
ATOM 2882 O O . ASN A 1 379 ? -26.093 24.006 33.751 1.00 24.94 372 ASN A O 1
ATOM 2887 N N . GLU A 1 380 ? -26.519 25.530 35.345 1.00 21.88 373 GLU A N 1
ATOM 2888 C CA . GLU A 1 380 ? -25.105 25.860 35.505 1.00 21.05 373 GLU A CA 1
ATOM 2889 C C . GLU A 1 380 ? -24.371 24.723 36.206 1.00 20.92 373 GLU A C 1
ATOM 2890 O O . GLU A 1 380 ? -23.273 24.336 35.803 1.00 22.17 373 GLU A O 1
ATOM 2896 N N . ASN A 1 381 ? -24.983 24.197 37.261 1.00 19.48 374 ASN A N 1
ATOM 2897 C CA . ASN A 1 381 ? -24.467 23.018 37.950 1.00 19.84 374 ASN A CA 1
ATOM 2898 C C . ASN A 1 381 ? -24.229 21.869 36.968 1.00 20.64 374 ASN A C 1
ATOM 2899 O O . ASN A 1 381 ? -23.147 21.256 36.937 1.00 20.17 374 ASN A O 1
ATOM 2904 N N . SER A 1 382 ? -25.236 21.600 36.146 1.00 23.42 375 SER A N 1
ATOM 2905 C CA . SER A 1 382 ? -25.162 20.530 35.161 1.00 24.40 375 SER A CA 1
ATOM 2906 C C . SER A 1 382 ? -24.026 20.768 34.164 1.00 23.88 375 SER A C 1
ATOM 2907 O O . SER A 1 382 ? -23.224 19.872 33.891 1.00 25.20 375 SER A O 1
ATOM 2910 N N . ARG A 1 383 ? -23.955 21.979 33.620 1.00 21.28 376 ARG A N 1
ATOM 2911 C CA . ARG A 1 383 ? -22.863 22.326 32.708 1.00 22.99 376 ARG A CA 1
ATOM 2912 C C . ARG A 1 383 ? -21.480 22.042 33.318 1.00 22.51 376 ARG A C 1
ATOM 2913 O O . ARG A 1 383 ? -20.593 21.486 32.658 1.00 24.19 376 ARG A O 1
ATOM 2921 N N . LEU A 1 384 ? -21.287 22.415 34.579 1.00 21.84 377 LEU A N 1
ATOM 2922 C CA . LEU A 1 384 ? -19.985 22.213 35.228 1.00 19.73 377 LEU A CA 1
ATOM 2923 C C . LEU A 1 384 ? -19.693 20.740 35.527 1.00 20.14 377 LEU A C 1
ATOM 2924 O O . LEU A 1 384 ? -18.579 20.267 35.306 1.00 21.12 377 LEU A O 1
ATOM 2929 N N . ARG A 1 385 ? -20.694 20.017 36.019 1.00 19.63 378 ARG A N 1
ATOM 2930 C CA . ARG A 1 385 ? -20.498 18.628 36.423 1.00 22.05 378 ARG A CA 1
ATOM 2931 C C . ARG A 1 385 ? -20.434 17.688 35.235 1.00 24.04 378 ARG A C 1
ATOM 2932 O O . ARG A 1 385 ? -19.952 16.559 35.357 1.00 26.19 378 ARG A O 1
ATOM 2940 N N . ASN A 1 386 ? -20.913 18.156 34.087 1.00 24.44 379 ASN A N 1
ATOM 2941 C CA . ASN A 1 386 ? -21.023 17.303 32.911 1.00 26.72 379 ASN A CA 1
ATOM 2942 C C . ASN A 1 386 ? -20.190 17.771 31.718 1.00 30.93 379 ASN A C 1
ATOM 2943 O O . ASN A 1 386 ? -20.637 17.701 30.571 1.00 32.70 379 ASN A O 1
ATOM 2948 N N . GLY A 1 387 ? -18.968 18.225 31.986 1.00 32.56 380 GLY A N 1
ATOM 2949 C CA . GLY A 1 387 ? -18.063 18.593 30.912 1.00 33.48 380 GLY A CA 1
ATOM 2950 C C . GLY A 1 387 ? -17.069 19.703 31.198 1.00 34.05 380 GLY A C 1
ATOM 2951 O O . GLY A 1 387 ? -15.869 19.521 30.994 1.00 33.88 380 GLY A O 1
ATOM 2952 N N . GLU A 1 388 ? -17.547 20.856 31.659 1.00 32.16 381 GLU A N 1
ATOM 2953 C CA . GLU A 1 388 ? -16.646 21.999 31.839 1.00 31.95 381 GLU A CA 1
ATOM 2954 C C . GLU A 1 388 ? -15.654 21.833 32.990 1.00 29.19 381 GLU A C 1
ATOM 2955 O O . GLU A 1 388 ? -14.466 22.114 32.826 1.00 31.12 381 GLU A O 1
ATOM 2961 N N . MET A 1 389 ? -16.133 21.377 34.143 1.00 25.29 382 MET A N 1
ATOM 2962 C CA . MET A 1 389 ? -15.269 21.159 35.306 1.00 24.58 382 MET A CA 1
ATOM 2963 C C . MET A 1 389 ? -14.926 19.676 35.478 1.00 23.59 382 MET A C 1
ATOM 2964 O O . MET A 1 389 ? -13.769 19.273 35.336 1.00 25.65 382 MET A O 1
ATOM 2969 N N . LEU A 1 390 ? -15.935 18.869 35.794 1.00 22.87 383 LEU A N 1
ATOM 2970 C CA . LEU A 1 390 ? -15.742 17.427 35.925 1.00 22.35 383 LEU A CA 1
ATOM 2971 C C . LEU A 1 390 ? -15.811 16.770 34.556 1.00 25.31 383 LEU A C 1
ATOM 2972 O O . LEU A 1 390 ? -16.615 17.171 33.702 1.00 27.61 383 LEU A O 1
ATOM 2977 N N . THR A 1 391 ? -14.971 15.760 34.343 1.00 25.96 384 THR A N 1
ATOM 2978 C CA . THR A 1 391 ? -14.996 15.008 33.095 1.00 26.75 384 THR A CA 1
ATOM 2979 C C . THR A 1 391 ? -15.647 13.652 33.332 1.00 27.84 384 THR A C 1
ATOM 2980 O O . THR A 1 391 ? -15.679 13.157 34.458 1.00 27.71 384 THR A O 1
ATOM 2984 N N . SER A 1 392 ? -16.165 13.044 32.275 1.00 29.42 385 SER A N 1
ATOM 2985 C CA . SER A 1 392 ? -16.783 11.728 32.415 1.00 32.52 385 SER A CA 1
ATOM 2986 C C . SER A 1 392 ? -15.755 10.693 32.867 1.00 30.76 385 SER A C 1
ATOM 2987 O O . SER A 1 392 ? -16.060 9.817 33.675 1.00 30.18 385 SER A O 1
ATOM 2990 N N . GLU A 1 393 ? -14.532 10.811 32.360 1.00 28.27 386 GLU A N 1
ATOM 2991 C CA . GLU A 1 393 ? -13.472 9.880 32.727 1.00 29.54 386 GLU A CA 1
ATOM 2992 C C . GLU A 1 393 ? -13.156 9.968 34.220 1.00 27.22 386 GLU A C 1
ATOM 2993 O O . GLU A 1 393 ? -12.977 8.955 34.891 1.00 27.92 386 GLU A O 1
ATOM 2999 N N . PHE A 1 394 ? -13.085 11.188 34.748 1.00 24.39 387 PHE A N 1
ATOM 3000 C CA . PHE A 1 394 ? -12.758 11.352 36.152 1.00 22.21 387 PHE A CA 1
ATOM 3001 C C . PHE A 1 394 ? -13.880 10.822 37.048 1.00 24.04 387 PHE A C 1
ATOM 3002 O O . PHE A 1 394 ? -13.624 10.141 38.038 1.00 24.30 387 PHE A O 1
ATOM 3010 N N . LYS A 1 395 ? -15.125 11.135 36.706 1.00 23.59 388 LYS A N 1
ATOM 3011 C CA . LYS A 1 395 ? -16.248 10.678 37.516 1.00 24.64 388 LYS A CA 1
ATOM 3012 C C . LYS A 1 395 ? -16.347 9.156 37.524 1.00 24.98 388 LYS A C 1
ATOM 3013 O O . LYS A 1 395 ? -16.574 8.545 38.566 1.00 26.46 388 LYS A O 1
ATOM 3019 N N . GLN A 1 396 ? -16.159 8.553 36.360 1.00 25.82 389 GLN A N 1
ATOM 3020 C CA . GLN A 1 396 ? -16.218 7.097 36.265 1.00 28.52 389 GLN A CA 1
ATOM 3021 C C . GLN A 1 396 ? -15.137 6.471 37.141 1.00 27.75 389 GLN A C 1
ATOM 3022 O O . GLN A 1 396 ? -15.382 5.495 37.856 1.00 27.82 389 GLN A O 1
ATOM 3028 N N . TRP A 1 397 ? -13.940 7.048 37.098 1.00 24.79 390 TRP A N 1
ATOM 3029 C CA . TRP A 1 397 ? -12.861 6.573 37.947 1.00 24.44 390 TRP A CA 1
ATOM 3030 C C . TRP A 1 397 ? -13.235 6.668 39.421 1.00 24.18 390 TRP A C 1
ATOM 3031 O O . TRP A 1 397 ? -13.140 5.691 40.148 1.00 25.52 390 TRP A O 1
ATOM 3042 N N . ARG A 1 398 ? -13.651 7.852 39.875 1.00 24.46 391 ARG A N 1
ATOM 3043 C CA . ARG A 1 398 ? -13.949 8.020 41.291 1.00 24.43 391 ARG A CA 1
ATOM 3044 C C . ARG A 1 398 ? -15.101 7.121 41.751 1.00 24.97 391 ARG A C 1
ATOM 3045 O O . ARG A 1 398 ? -15.089 6.610 42.865 1.00 25.45 391 ARG A O 1
ATOM 3053 N N . GLU A 1 399 ? -16.083 6.930 40.882 1.00 24.94 392 GLU A N 1
ATOM 3054 C CA . GLU A 1 399 ? -17.192 6.015 41.170 1.00 25.67 392 GLU A CA 1
ATOM 3055 C C . GLU A 1 399 ? -16.694 4.597 41.395 1.00 25.98 392 GLU A C 1
ATOM 3056 O O . GLU A 1 399 ? -17.209 3.872 42.245 1.00 27.29 392 GLU A O 1
ATOM 3062 N N . SER A 1 400 ? -15.691 4.204 40.627 1.00 23.00 393 SER A N 1
ATOM 3063 C CA . SER A 1 400 ? -15.240 2.809 40.633 1.00 24.41 393 SER A CA 1
ATOM 3064 C C . SER A 1 400 ? -14.471 2.453 41.902 1.00 26.32 393 SER A C 1
ATOM 3065 O O . SER A 1 400 ? -14.302 1.283 42.228 1.00 29.09 393 SER A O 1
ATOM 3068 N N . ILE A 1 401 ? -13.979 3.468 42.600 1.00 26.65 394 ILE A N 1
ATOM 3069 C CA . ILE A 1 401 ? -13.242 3.263 43.839 1.00 29.34 394 ILE A CA 1
ATOM 3070 C C . ILE A 1 401 ? -14.154 2.760 44.952 1.00 33.17 394 ILE A C 1
ATOM 3071 O O . ILE A 1 401 ? -13.716 2.034 45.850 1.00 35.22 394 ILE A O 1
ATOM 3076 N N . MET B 1 9 ? -56.236 48.465 86.924 1.00 49.09 2 MET B N 1
ATOM 3077 C CA . MET B 1 9 ? -54.896 48.981 87.180 1.00 50.12 2 MET B CA 1
ATOM 3078 C C . MET B 1 9 ? -54.355 48.468 88.513 1.00 46.01 2 MET B C 1
ATOM 3079 O O . MET B 1 9 ? -55.070 48.445 89.515 1.00 44.98 2 MET B O 1
ATOM 3084 N N . LYS B 1 10 ? -53.097 48.038 88.514 1.00 41.57 3 LYS B N 1
ATOM 3085 C CA . LYS B 1 10 ? -52.432 47.595 89.736 1.00 38.48 3 LYS B CA 1
ATOM 3086 C C . LYS B 1 10 ? -51.237 48.487 90.059 1.00 36.23 3 LYS B C 1
ATOM 3087 O O . LYS B 1 10 ? -50.626 49.082 89.164 1.00 38.29 3 LYS B O 1
ATOM 3093 N N . THR B 1 11 ? -50.897 48.563 91.340 1.00 36.22 4 THR B N 1
ATOM 3094 C CA . THR B 1 11 ? -49.872 49.492 91.809 1.00 34.04 4 THR B CA 1
ATOM 3095 C C . THR B 1 11 ? -48.802 48.793 92.629 1.00 33.78 4 THR B C 1
ATOM 3096 O O . THR B 1 11 ? -49.099 48.004 93.520 1.00 35.74 4 THR B O 1
ATOM 3100 N N . LEU B 1 12 ? -47.547 49.089 92.315 1.00 32.46 5 LEU B N 1
ATOM 3101 C CA . LEU B 1 12 ? -46.424 48.521 93.046 1.00 32.81 5 LEU B CA 1
ATOM 3102 C C . LEU B 1 12 ? -45.786 49.604 93.898 1.00 32.33 5 LEU B C 1
ATOM 3103 O O . LEU B 1 12 ? -45.235 50.560 93.372 1.00 33.87 5 LEU B O 1
ATOM 3108 N N . SER B 1 13 ? -45.884 49.462 95.217 1.00 31.82 6 SER B N 1
ATOM 3109 C CA . SER B 1 13 ? -45.268 50.424 96.127 1.00 30.91 6 SER B CA 1
ATOM 3110 C C . SER B 1 13 ? -43.790 50.612 95.822 1.00 30.30 6 SER B C 1
ATOM 3111 O O . SER B 1 13 ? -43.081 49.640 95.579 1.00 31.65 6 SER B O 1
ATOM 3114 N N . LEU B 1 14 ? -43.324 51.859 95.860 1.00 30.30 7 LEU B N 1
ATOM 3115 C CA . LEU B 1 14 ? -41.910 52.148 95.610 1.00 31.02 7 LEU B CA 1
ATOM 3116 C C . LEU B 1 14 ? -41.008 51.575 96.695 1.00 31.86 7 LEU B C 1
ATOM 3117 O O . LEU B 1 14 ? -39.785 51.523 96.532 1.00 30.11 7 LEU B O 1
ATOM 3122 N N . GLN B 1 15 ? -41.613 51.154 97.802 1.00 34.03 8 GLN B N 1
ATOM 3123 C CA . GLN B 1 15 ? -40.869 50.556 98.904 1.00 36.10 8 GLN B CA 1
ATOM 3124 C C . GLN B 1 15 ? -40.651 49.058 98.712 1.00 32.60 8 GLN B C 1
ATOM 3125 O O . GLN B 1 15 ? -40.033 48.402 99.552 1.00 30.94 8 GLN B O 1
ATOM 3131 N N . SER B 1 16 ? -41.169 48.514 97.616 1.00 29.96 9 SER B N 1
ATOM 3132 C CA . SER B 1 16 ? -41.029 47.087 97.349 1.00 28.57 9 SER B CA 1
ATOM 3133 C C . SER B 1 16 ? -39.569 46.658 97.161 1.00 31.81 9 SER B C 1
ATOM 3134 O O . SER B 1 16 ? -38.802 47.310 96.448 1.00 32.80 9 SER B O 1
ATOM 3137 N N . ARG B 1 17 ? -39.195 45.557 97.807 1.00 32.39 10 ARG B N 1
ATOM 3138 C CA . ARG B 1 17 ? -37.825 45.046 97.741 1.00 33.96 10 ARG B CA 1
ATOM 3139 C C . ARG B 1 17 ? -37.816 43.525 97.585 1.00 35.12 10 ARG B C 1
ATOM 3140 O O . ARG B 1 17 ? -38.549 42.817 98.284 1.00 35.36 10 ARG B O 1
ATOM 3148 N N . ALA B 1 18 ? -36.983 43.029 96.673 1.00 34.35 11 ALA B N 1
ATOM 3149 C CA . ALA B 1 18 ? -36.828 41.594 96.480 1.00 36.09 11 ALA B CA 1
ATOM 3150 C C . ALA B 1 18 ? -35.677 41.056 97.327 1.00 38.75 11 ALA B C 1
ATOM 3151 O O . ALA B 1 18 ? -34.722 41.778 97.620 1.00 41.52 11 ALA B O 1
ATOM 3153 N N . GLN B 1 25 ? -24.617 35.465 85.871 1.00 38.92 18 GLN B N 1
ATOM 3154 C CA . GLN B 1 25 ? -23.473 35.514 84.967 1.00 38.28 18 GLN B CA 1
ATOM 3155 C C . GLN B 1 25 ? -23.924 35.642 83.520 1.00 33.79 18 GLN B C 1
ATOM 3156 O O . GLN B 1 25 ? -24.289 34.653 82.885 1.00 35.06 18 GLN B O 1
ATOM 3162 N N . PRO B 1 26 ? -23.901 36.870 82.988 1.00 28.44 19 PRO B N 1
ATOM 3163 C CA . PRO B 1 26 ? -24.368 37.111 81.620 1.00 23.86 19 PRO B CA 1
ATOM 3164 C C . PRO B 1 26 ? -23.441 36.526 80.560 1.00 21.46 19 PRO B C 1
ATOM 3165 O O . PRO B 1 26 ? -22.220 36.452 80.764 1.00 22.23 19 PRO B O 1
ATOM 3169 N N . LYS B 1 27 ? -24.030 36.108 79.444 1.00 18.94 20 LYS B N 1
ATOM 3170 C CA . LYS B 1 27 ? -23.267 35.653 78.291 1.00 19.24 20 LYS B CA 1
ATOM 3171 C C . LYS B 1 27 ? -23.951 36.098 77.008 1.00 16.43 20 LYS B C 1
ATOM 3172 O O . LYS B 1 27 ? -25.178 36.024 76.882 1.00 16.38 20 LYS B O 1
ATOM 3178 N N . GLU B 1 28 ? -23.161 36.571 76.053 1.00 17.30 21 GLU B N 1
ATOM 3179 C CA . GLU B 1 28 ? -23.698 36.888 74.743 1.00 15.30 21 GLU B CA 1
ATOM 3180 C C . GLU B 1 28 ? -24.039 35.601 74.001 1.00 14.92 21 GLU B C 1
ATOM 3181 O O . GLU B 1 28 ? -23.237 34.639 73.990 1.00 18.22 21 GLU B O 1
ATOM 3187 N N . ILE B 1 29 ? -25.225 35.566 73.396 1.00 13.66 22 ILE B N 1
ATOM 3188 C CA . ILE B 1 29 ? -25.606 34.431 72.562 1.00 15.92 22 ILE B CA 1
ATOM 3189 C C . ILE B 1 29 ? -25.733 34.778 71.073 1.00 15.79 22 ILE B C 1
ATOM 3190 O O . ILE B 1 29 ? -25.607 33.907 70.225 1.00 18.41 22 ILE B O 1
ATOM 3195 N N . PHE B 1 30 ? -25.978 36.043 70.748 1.00 14.47 23 PHE B N 1
ATOM 3196 C CA . PHE B 1 30 ? -25.894 36.487 69.350 1.00 13.47 23 PHE B CA 1
ATOM 3197 C C . PHE B 1 30 ? -25.758 37.999 69.294 1.00 12.09 23 PHE B C 1
ATOM 3198 O O . PHE B 1 30 ? -25.867 38.653 70.322 1.00 13.60 23 PHE B O 1
ATOM 3206 N N . ALA B 1 31 ? -25.486 38.532 68.107 1.00 13.49 24 ALA B N 1
ATOM 3207 C CA . ALA B 1 31 ? -25.376 39.976 67.927 1.00 12.02 24 ALA B CA 1
ATOM 3208 C C . ALA B 1 31 ? -25.974 40.342 66.588 1.00 13.62 24 ALA B C 1
ATOM 3209 O O . ALA B 1 31 ? -26.185 39.488 65.741 1.00 15.42 24 ALA B O 1
ATOM 3211 N N . PHE B 1 32 ? -26.290 41.617 66.413 1.00 13.23 25 PHE B N 1
ATOM 3212 C CA . PHE B 1 32 ? -26.689 42.127 65.117 1.00 12.92 25 PHE B CA 1
ATOM 3213 C C . PHE B 1 32 ? -26.242 43.571 65.034 1.00 13.67 25 PHE B C 1
ATOM 3214 O O . PHE B 1 32 ? -25.753 44.126 66.016 1.00 14.47 25 PHE B O 1
ATOM 3222 N N . ALA B 1 33 ? -26.371 44.168 63.864 1.00 13.25 26 ALA B N 1
ATOM 3223 C CA . ALA B 1 33 ? -25.892 45.530 63.704 1.00 12.23 26 ALA B CA 1
ATOM 3224 C C . ALA B 1 33 ? -26.810 46.322 62.815 1.00 13.45 26 ALA B C 1
ATOM 3225 O O . ALA B 1 33 ? -27.583 45.767 62.033 1.00 14.93 26 ALA B O 1
ATOM 3227 N N . ARG B 1 34 ? -26.729 47.637 62.949 1.00 14.54 27 ARG B N 1
ATOM 3228 C CA . ARG B 1 34 ? -27.360 48.526 61.991 1.00 14.86 27 ARG B CA 1
ATOM 3229 C C . ARG B 1 34 ? -26.236 49.166 61.206 1.00 16.29 27 ARG B C 1
ATOM 3230 O O . ARG B 1 34 ? -25.249 49.619 61.802 1.00 16.68 27 ARG B O 1
ATOM 3238 N N . ASP B 1 35 ? -26.363 49.174 59.882 1.00 17.09 28 ASP B N 1
ATOM 3239 C CA . ASP B 1 35 ? -25.305 49.733 59.034 1.00 18.44 28 ASP B CA 1
ATOM 3240 C C . ASP B 1 35 ? -25.445 51.234 58.784 1.00 19.73 28 ASP B C 1
ATOM 3241 O O . ASP B 1 35 ? -26.352 51.881 59.309 1.00 20.92 28 ASP B O 1
ATOM 3246 N N . ILE B 1 36 ? -24.531 51.779 57.992 1.00 21.29 29 ILE B N 1
ATOM 3247 C CA . ILE B 1 36 ? -24.443 53.224 57.804 1.00 23.26 29 ILE B CA 1
ATOM 3248 C C . ILE B 1 36 ? -25.664 53.776 57.072 1.00 25.03 29 ILE B C 1
ATOM 3249 O O . ILE B 1 36 ? -25.955 54.972 57.138 1.00 26.04 29 ILE B O 1
ATOM 3254 N N . ASP B 1 37 ? -26.386 52.894 56.391 1.00 27.05 30 ASP B N 1
ATOM 3255 C CA . ASP B 1 37 ? -27.595 53.279 55.679 1.00 30.75 30 ASP B CA 1
ATOM 3256 C C . ASP B 1 37 ? -28.861 52.975 56.473 1.00 27.75 30 ASP B C 1
ATOM 3257 O O . ASP B 1 37 ? -29.971 53.177 55.979 1.00 29.92 30 ASP B O 1
ATOM 3262 N N . GLY B 1 38 ? -28.698 52.494 57.702 1.00 24.74 31 GLY B N 1
ATOM 3263 C CA . GLY B 1 38 ? -29.836 52.211 58.555 1.00 22.51 31 GLY B CA 1
ATOM 3264 C C . GLY B 1 38 ? -30.438 50.839 58.325 1.00 23.09 31 GLY B C 1
ATOM 3265 O O . GLY B 1 38 ? -31.499 50.528 58.866 1.00 25.41 31 GLY B O 1
ATOM 3266 N N . GLU B 1 39 ? -29.768 50.013 57.525 1.00 22.52 32 GLU B N 1
ATOM 3267 C CA . GLU B 1 39 ? -30.219 48.638 57.297 1.00 24.14 32 GLU B CA 1
ATOM 3268 C C . GLU B 1 39 ? -29.621 47.685 58.326 1.00 22.99 32 GLU B C 1
ATOM 3269 O O . GLU B 1 39 ? -28.526 47.913 58.839 1.00 24.10 32 GLU B O 1
ATOM 3275 N N . PHE B 1 40 ? -30.333 46.605 58.624 1.00 19.41 33 PHE B N 1
ATOM 3276 C CA . PHE B 1 40 ? -29.852 45.681 59.642 1.00 17.25 33 PHE B CA 1
ATOM 3277 C C . PHE B 1 40 ? -29.033 44.544 59.062 1.00 17.07 33 PHE B C 1
ATOM 3278 O O . PHE B 1 40 ? -29.281 44.090 57.948 1.00 20.38 33 PHE B O 1
ATOM 3286 N N . VAL B 1 41 ? -28.031 44.130 59.830 1.00 15.90 34 VAL B N 1
ATOM 3287 C CA . VAL B 1 41 ? -27.087 43.095 59.429 1.00 15.77 34 VAL B CA 1
ATOM 3288 C C . VAL B 1 41 ? -27.179 41.974 60.450 1.00 16.49 34 VAL B C 1
ATOM 3289 O O . VAL B 1 41 ? -26.981 42.200 61.644 1.00 16.18 34 VAL B O 1
ATOM 3293 N N . TYR B 1 42 ? -27.451 40.758 59.981 1.00 16.92 35 TYR B N 1
ATOM 3294 C CA . TYR B 1 42 ? -27.741 39.658 60.901 1.00 15.64 35 TYR B CA 1
ATOM 3295 C C . TYR B 1 42 ? -26.742 38.511 60.923 1.00 15.23 35 TYR B C 1
ATOM 3296 O O . TYR B 1 42 ? -26.749 37.715 61.851 1.00 16.10 35 TYR B O 1
ATOM 3305 N N . ASP B 1 43 ? -25.890 38.412 59.905 1.00 15.68 36 ASP B N 1
ATOM 3306 C CA . ASP B 1 43 ? -24.934 37.315 59.869 1.00 16.80 36 ASP B CA 1
ATOM 3307 C C . ASP B 1 43 ? -23.884 37.493 60.960 1.00 17.93 36 ASP B C 1
ATOM 3308 O O . ASP B 1 43 ? -23.260 38.542 61.044 1.00 18.72 36 ASP B O 1
ATOM 3313 N N . GLN B 1 44 ? -23.703 36.476 61.801 1.00 16.13 37 GLN B N 1
ATOM 3314 C CA . GLN B 1 44 ? -22.817 36.581 62.956 1.00 17.90 37 GLN B CA 1
ATOM 3315 C C . GLN B 1 44 ? -21.370 36.899 62.577 1.00 17.54 37 GLN B C 1
ATOM 3316 O O . GLN B 1 44 ? -20.712 37.706 63.226 1.00 18.53 37 GLN B O 1
ATOM 3322 N N . LYS B 1 45 ? -20.874 36.255 61.530 1.00 17.70 38 LYS B N 1
ATOM 3323 C CA . LYS B 1 45 ? -19.489 36.453 61.142 1.00 17.56 38 LYS B CA 1
ATOM 3324 C C . LYS B 1 45 ? -19.267 37.887 60.652 1.00 16.30 38 LYS B C 1
ATOM 3325 O O . LYS B 1 45 ? -18.307 38.538 61.052 1.00 18.30 38 LYS B O 1
ATOM 3331 N N . ILE B 1 46 ? -20.162 38.391 59.805 1.00 16.31 39 ILE B N 1
ATOM 3332 C CA . ILE B 1 46 ? -19.945 39.718 59.245 1.00 18.05 39 ILE B CA 1
ATOM 3333 C C . ILE B 1 46 ? -20.133 40.816 60.298 1.00 16.88 39 ILE B C 1
ATOM 3334 O O . ILE B 1 46 ? -19.465 41.847 60.255 1.00 18.56 39 ILE B O 1
ATOM 3339 N N . VAL B 1 47 ? -21.023 40.575 61.259 1.00 16.33 40 VAL B N 1
ATOM 3340 C CA . VAL B 1 47 ? -21.217 41.502 62.361 1.00 16.11 40 VAL B CA 1
ATOM 3341 C C . VAL B 1 47 ? -19.920 41.646 63.167 1.00 16.46 40 VAL B C 1
ATOM 3342 O O . VAL B 1 47 ? -19.493 42.756 63.494 1.00 16.41 40 VAL B O 1
ATOM 3346 N N . LYS B 1 48 ? -19.270 40.520 63.455 1.00 14.94 41 LYS B N 1
ATOM 3347 C CA . LYS B 1 48 ? -18.005 40.534 64.182 1.00 16.76 41 LYS B CA 1
ATOM 3348 C C . LYS B 1 48 ? -16.830 41.055 63.334 1.00 17.77 41 LYS B C 1
ATOM 3349 O O . LYS B 1 48 ? -15.942 41.726 63.854 1.00 20.64 41 LYS B O 1
ATOM 3355 N N . ASP B 1 49 ? -16.847 40.779 62.033 1.00 16.90 42 ASP B N 1
ATOM 3356 C CA . ASP B 1 49 ? -15.708 41.116 61.169 1.00 15.42 42 ASP B CA 1
ATOM 3357 C C . ASP B 1 49 ? -15.666 42.596 60.803 1.00 15.99 42 ASP B C 1
ATOM 3358 O O . ASP B 1 49 ? -14.585 43.156 60.598 1.00 16.77 42 ASP B O 1
ATOM 3363 N N . GLU B 1 50 ? -16.824 43.246 60.705 1.00 16.25 43 GLU B N 1
ATOM 3364 C CA . GLU B 1 50 ? -16.796 44.629 60.233 1.00 17.52 43 GLU B CA 1
ATOM 3365 C C . GLU B 1 50 ? -17.814 45.583 60.864 1.00 17.28 43 GLU B C 1
ATOM 3366 O O . GLU B 1 50 ? -17.975 46.699 60.384 1.00 19.33 43 GLU B O 1
ATOM 3372 N N . ASN B 1 51 ? -18.480 45.163 61.938 1.00 16.23 44 ASN B N 1
ATOM 3373 C CA . ASN B 1 51 ? -19.447 46.052 62.588 1.00 15.62 44 ASN B CA 1
ATOM 3374 C C . ASN B 1 51 ? -19.166 46.412 64.046 1.00 19.54 44 ASN B C 1
ATOM 3375 O O . ASN B 1 51 ? -20.022 46.976 64.722 1.00 20.47 44 ASN B O 1
ATOM 3380 N N . VAL B 1 52 ? -17.983 46.079 64.547 1.00 20.08 45 VAL B N 1
ATOM 3381 C CA . VAL B 1 52 ? -17.609 46.547 65.879 1.00 21.66 45 VAL B CA 1
ATOM 3382 C C . VAL B 1 52 ? -16.179 47.084 65.871 1.00 21.04 45 VAL B C 1
ATOM 3383 O O . VAL B 1 52 ? -15.297 46.520 65.241 1.00 24.00 45 VAL B O 1
ATOM 3387 N N . SER B 1 53 ? -15.957 48.194 66.556 1.00 20.70 46 SER B N 1
ATOM 3388 C CA . SER B 1 53 ? -14.636 48.813 66.531 1.00 21.59 46 SER B CA 1
ATOM 3389 C C . SER B 1 53 ? -13.774 48.433 67.733 1.00 22.54 46 SER B C 1
ATOM 3390 O O . SER B 1 53 ? -14.251 47.832 68.699 1.00 22.89 46 SER B O 1
ATOM 3393 N N . TYR B 1 54 ? -12.496 48.794 67.651 1.00 21.49 47 TYR B N 1
ATOM 3394 C CA . TYR B 1 54 ? -11.503 48.436 68.654 1.00 21.62 47 TYR B CA 1
ATOM 3395 C C . TYR B 1 54 ? -10.911 49.684 69.284 1.00 21.67 47 TYR B C 1
ATOM 3396 O O . TYR B 1 54 ? -10.553 50.621 68.579 1.00 24.49 47 TYR B O 1
ATOM 3405 N N . TYR B 1 55 ? -10.779 49.686 70.606 1.00 21.56 48 TYR B N 1
ATOM 3406 C CA . TYR B 1 55 ? -10.299 50.869 71.328 1.00 23.15 48 TYR B CA 1
ATOM 3407 C C . TYR B 1 55 ? -8.849 51.188 70.994 1.00 24.80 48 TYR B C 1
ATOM 3408 O O . TYR B 1 55 ? -7.992 50.299 70.951 1.00 25.43 48 TYR B O 1
ATOM 3417 N N . TYR B 1 56 ? -8.581 52.467 70.765 1.00 26.74 49 TYR B N 1
ATOM 3418 C CA . TYR B 1 56 ? -7.216 52.921 70.547 1.00 30.37 49 TYR B CA 1
ATOM 3419 C C . TYR B 1 56 ? -7.113 54.409 70.833 1.00 32.22 49 TYR B C 1
ATOM 3420 O O . TYR B 1 56 ? -7.533 55.234 70.027 1.00 33.51 49 TYR B O 1
ATOM 3429 N N . LEU B 1 57 ? -6.561 54.739 71.996 1.00 35.27 50 LEU B N 1
ATOM 3430 C CA . LEU B 1 57 ? -6.370 56.128 72.393 1.00 36.81 50 LEU B CA 1
ATOM 3431 C C . LEU B 1 57 ? -5.106 56.256 73.230 1.00 39.18 50 LEU B C 1
ATOM 3432 O O . LEU B 1 57 ? -5.154 56.177 74.456 1.00 38.76 50 LEU B O 1
ATOM 3437 N N . PRO B 1 58 ? -3.961 56.442 72.561 1.00 44.16 51 PRO B N 1
ATOM 3438 C CA . PRO B 1 58 ? -2.666 56.611 73.231 1.00 46.06 51 PRO B CA 1
ATOM 3439 C C . PRO B 1 58 ? -2.661 57.820 74.161 1.00 47.34 51 PRO B C 1
ATOM 3440 O O . PRO B 1 58 ? -3.349 58.807 73.902 1.00 47.25 51 PRO B O 1
ATOM 3444 N N . ASP B 1 59 ? -1.891 57.731 75.241 1.00 48.90 52 ASP B N 1
ATOM 3445 C CA . ASP B 1 59 ? -1.835 58.792 76.239 1.00 49.41 52 ASP B CA 1
ATOM 3446 C C . ASP B 1 59 ? -1.310 60.099 75.655 1.00 47.94 52 ASP B C 1
ATOM 3447 O O . ASP B 1 59 ? -1.658 61.183 76.127 1.00 45.53 52 ASP B O 1
ATOM 3452 N N . SER B 1 60 ? -0.481 59.994 74.623 1.00 48.57 53 SER B N 1
ATOM 3453 C CA . SER B 1 60 ? 0.146 61.171 74.027 1.00 50.73 53 SER B CA 1
ATOM 3454 C C . SER B 1 60 ? -0.874 62.117 73.394 1.00 52.33 53 SER B C 1
ATOM 3455 O O . SER B 1 60 ? -0.566 63.275 73.114 1.00 52.96 53 SER B O 1
ATOM 3458 N N . LYS B 1 61 ? -2.087 61.627 73.168 1.00 52.31 54 LYS B N 1
ATOM 3459 C CA . LYS B 1 61 ? -3.096 62.437 72.494 1.00 54.62 54 LYS B CA 1
ATOM 3460 C C . LYS B 1 61 ? -4.133 63.021 73.447 1.00 53.78 54 LYS B C 1
ATOM 3461 O O . LYS B 1 61 ? -5.044 63.733 73.027 1.00 54.65 54 LYS B O 1
ATOM 3467 N N . ILE B 1 62 ? -3.988 62.723 74.731 1.00 51.72 55 ILE B N 1
ATOM 3468 C CA . ILE B 1 62 ? -4.831 63.331 75.745 1.00 50.10 55 ILE B CA 1
ATOM 3469 C C . ILE B 1 62 ? -4.099 64.564 76.253 1.00 51.50 55 ILE B C 1
ATOM 3470 O O . ILE B 1 62 ? -3.788 64.676 77.440 1.00 53.60 55 ILE B O 1
ATOM 3475 N N . ASP B 1 63 ? -3.818 65.483 75.333 1.00 49.52 56 ASP B N 1
ATOM 3476 C CA . ASP B 1 63 ? -2.975 66.634 75.622 1.00 50.73 56 ASP B CA 1
ATOM 3477 C C . ASP B 1 63 ? -3.705 67.944 75.340 1.00 49.43 56 ASP B C 1
ATOM 3478 O O . ASP B 1 63 ? -3.127 69.026 75.455 1.00 50.03 56 ASP B O 1
ATOM 3483 N N . GLY B 1 64 ? -4.976 67.837 74.966 1.00 47.62 57 GLY B N 1
ATOM 3484 C CA . GLY B 1 64 ? -5.799 69.006 74.717 1.00 46.02 57 GLY B CA 1
ATOM 3485 C C . GLY B 1 64 ? -5.839 69.450 73.267 1.00 44.88 57 GLY B C 1
ATOM 3486 O O . GLY B 1 64 ? -6.351 70.526 72.959 1.00 46.14 57 GLY B O 1
ATOM 3487 N N . SER B 1 65 ? -5.308 68.627 72.370 1.00 43.04 58 SER B N 1
ATOM 3488 C CA . SER B 1 65 ? -5.252 68.987 70.955 1.00 43.79 58 SER B CA 1
ATOM 3489 C C . SER B 1 65 ? -6.434 68.429 70.163 1.00 42.42 58 SER B C 1
ATOM 3490 O O . SER B 1 65 ? -6.808 68.974 69.124 1.00 43.58 58 SER B O 1
ATOM 3493 N N . ILE B 1 66 ? -7.023 67.349 70.665 1.00 38.66 59 ILE B N 1
ATOM 3494 C CA . ILE B 1 66 ? -8.145 66.696 69.986 1.00 35.34 59 ILE B CA 1
ATOM 3495 C C . ILE B 1 66 ? -9.459 67.461 70.163 1.00 33.27 59 ILE B C 1
ATOM 3496 O O . ILE B 1 66 ? -9.968 67.592 71.276 1.00 32.73 59 ILE B O 1
ATOM 3501 N N . ASP B 1 67 ? -9.999 67.956 69.050 1.00 33.59 60 ASP B N 1
ATOM 3502 C CA . ASP B 1 67 ? -11.208 68.780 69.046 1.00 33.40 60 ASP B CA 1
ATOM 3503 C C . ASP B 1 67 ? -12.440 67.920 68.777 1.00 31.67 60 ASP B C 1
ATOM 3504 O O . ASP B 1 67 ? -12.640 67.447 67.660 1.00 33.19 60 ASP B O 1
ATOM 3509 N N . LEU B 1 68 ? -13.270 67.729 69.796 1.00 29.66 61 LEU B N 1
ATOM 3510 C CA . LEU B 1 68 ? -14.428 66.843 69.670 1.00 29.42 61 LEU B CA 1
ATOM 3511 C C . LEU B 1 68 ? -15.648 67.475 68.986 1.00 29.73 61 LEU B C 1
ATOM 3512 O O . LEU B 1 68 ? -16.683 66.823 68.835 1.00 28.07 61 LEU B O 1
ATOM 3517 N N . GLN B 1 69 ? -15.543 68.735 68.570 1.00 30.35 62 GLN B N 1
ATOM 3518 C CA . GLN B 1 69 ? -16.611 69.317 67.764 1.00 30.03 62 GLN B CA 1
ATOM 3519 C C . GLN B 1 69 ? -16.216 69.445 66.297 1.00 29.60 62 GLN B C 1
ATOM 3520 O O . GLN B 1 69 ? -17.020 69.867 65.469 1.00 31.41 62 GLN B O 1
ATOM 3526 N N . ALA B 1 70 ? -14.980 69.078 65.975 1.00 30.28 63 ALA B N 1
ATOM 3527 C CA . ALA B 1 70 ? -14.530 69.106 64.588 1.00 29.94 63 ALA B CA 1
ATOM 3528 C C . ALA B 1 70 ? -15.357 68.158 63.726 1.00 28.99 63 ALA B C 1
ATOM 3529 O O . ALA B 1 70 ? -15.491 66.974 64.045 1.00 29.06 63 ALA B O 1
ATOM 3531 N N . GLY B 1 71 ? -15.910 68.679 62.635 1.00 28.01 64 GLY B N 1
ATOM 3532 C CA . GLY B 1 71 ? -16.667 67.854 61.707 1.00 27.80 64 GLY B CA 1
ATOM 3533 C C . GLY B 1 71 ? -18.155 67.827 62.001 1.00 28.66 64 GLY B C 1
ATOM 3534 O O . GLY B 1 71 ? -18.914 67.107 61.354 1.00 29.89 64 GLY B O 1
ATOM 3535 N N . TYR B 1 72 ? -18.573 68.619 62.980 1.00 27.74 65 TYR B N 1
ATOM 3536 C CA . TYR B 1 72 ? -19.977 68.687 63.363 1.00 26.75 65 TYR B CA 1
ATOM 3537 C C . TYR B 1 72 ? -20.899 68.892 62.161 1.00 26.82 65 TYR B C 1
ATOM 3538 O O . TYR B 1 72 ? -21.940 68.246 62.046 1.00 27.76 65 TYR B O 1
ATOM 3547 N N . ALA B 1 73 ? -20.519 69.797 61.266 1.00 28.73 66 ALA B N 1
ATOM 3548 C CA . ALA B 1 73 ? -21.376 70.132 60.134 1.00 30.48 66 ALA B CA 1
ATOM 3549 C C . ALA B 1 73 ? -21.672 68.966 59.183 1.00 32.87 66 ALA B C 1
ATOM 3550 O O . ALA B 1 73 ? -22.692 68.981 58.490 1.00 36.38 66 ALA B O 1
ATOM 3552 N N . LYS B 1 74 ? -20.799 67.961 59.139 1.00 31.00 67 LYS B N 1
ATOM 3553 C CA . LYS B 1 74 ? -21.048 66.814 58.267 1.00 31.40 67 LYS B CA 1
ATOM 3554 C C . LYS B 1 74 ? -21.527 65.567 59.024 1.00 28.48 67 LYS B C 1
ATOM 3555 O O . LYS B 1 74 ? -21.597 64.478 58.462 1.00 29.49 67 LYS B O 1
ATOM 3561 N N . PHE B 1 75 ? -21.871 65.743 60.295 1.00 26.09 68 PHE B N 1
ATOM 3562 C CA . PHE B 1 75 ? -22.451 64.669 61.103 1.00 24.11 68 PHE B CA 1
ATOM 3563 C C . PHE B 1 75 ? -23.599 64.024 60.325 1.00 24.02 68 PHE B C 1
ATOM 3564 O O . PHE B 1 75 ? -24.497 64.715 59.853 1.00 24.46 68 PHE B O 1
ATOM 3572 N N . LYS B 1 76 ? -23.561 62.701 60.169 1.00 23.26 69 LYS B N 1
ATOM 3573 C CA . LYS B 1 76 ? -24.644 61.996 59.497 1.00 23.24 69 LYS B CA 1
ATOM 3574 C C . LYS B 1 76 ? -25.584 61.451 60.559 1.00 23.79 69 LYS B C 1
ATOM 3575 O O . LYS B 1 76 ? -25.288 60.443 61.198 1.00 22.11 69 LYS B O 1
ATOM 3581 N N . LYS B 1 77 ? -26.718 62.122 60.733 1.00 25.52 70 LYS B N 1
ATOM 3582 C CA . LYS B 1 77 ? -27.588 61.888 61.872 1.00 27.21 70 LYS B CA 1
ATOM 3583 C C . LYS B 1 77 ? -28.899 61.239 61.438 1.00 27.46 70 LYS B C 1
ATOM 3584 O O . LYS B 1 77 ? -29.580 61.729 60.541 1.00 30.25 70 LYS B O 1
ATOM 3590 N N . ILE B 1 78 ? -29.237 60.120 62.064 1.00 28.11 71 ILE B N 1
ATOM 3591 C CA . ILE B 1 78 ? -30.469 59.419 61.737 1.00 30.16 71 ILE B CA 1
ATOM 3592 C C . ILE B 1 78 ? -31.684 60.167 62.282 1.00 33.69 71 ILE B C 1
ATOM 3593 O O . ILE B 1 78 ? -31.673 60.642 63.419 1.00 34.81 71 ILE B O 1
ATOM 3598 N N . PRO B 1 79 ? -32.732 60.293 61.458 1.00 34.75 72 PRO B N 1
ATOM 3599 C CA . PRO B 1 79 ? -33.988 60.897 61.917 1.00 38.32 72 PRO B CA 1
ATOM 3600 C C . PRO B 1 79 ? -34.496 60.166 63.156 1.00 39.50 72 PRO B C 1
ATOM 3601 O O . PRO B 1 79 ? -34.520 58.939 63.164 1.00 38.68 72 PRO B O 1
ATOM 3605 N N . GLU B 1 80 ? -34.902 60.902 64.186 1.00 43.26 73 GLU B N 1
ATOM 3606 C CA . GLU B 1 80 ? -35.296 60.268 65.442 1.00 46.15 73 GLU B CA 1
ATOM 3607 C C . GLU B 1 80 ? -36.480 59.306 65.292 1.00 44.87 73 GLU B C 1
ATOM 3608 O O . GLU B 1 80 ? -36.627 58.373 66.080 1.00 43.57 73 GLU B O 1
ATOM 3614 N N . GLU B 1 81 ? -37.309 59.516 64.273 1.00 45.67 74 GLU B N 1
ATOM 3615 C CA . GLU B 1 81 ? -38.472 58.653 64.064 1.00 48.12 74 GLU B CA 1
ATOM 3616 C C . GLU B 1 81 ? -38.040 57.246 63.676 1.00 45.76 74 GLU B C 1
ATOM 3617 O O . GLU B 1 81 ? -38.820 56.299 63.770 1.00 45.09 74 GLU B O 1
ATOM 3623 N N . LYS B 1 82 ? -36.795 57.115 63.230 1.00 41.66 75 LYS B N 1
ATOM 3624 C CA . LYS B 1 82 ? -36.271 55.818 62.834 1.00 41.07 75 LYS B CA 1
ATOM 3625 C C . LYS B 1 82 ? -35.214 55.349 63.820 1.00 37.49 75 LYS B C 1
ATOM 3626 O O . LYS B 1 82 ? -34.459 54.425 63.533 1.00 39.27 75 LYS B O 1
ATOM 3632 N N . ASN B 1 83 ? -35.161 55.979 64.988 1.00 34.09 76 ASN B N 1
ATOM 3633 C CA . ASN B 1 83 ? -34.123 55.643 65.955 1.00 31.18 76 ASN B CA 1
ATOM 3634 C C . ASN B 1 83 ? -34.656 55.214 67.319 1.00 30.22 76 ASN B C 1
ATOM 3635 O O . ASN B 1 83 ? -33.937 55.253 68.315 1.00 32.78 76 ASN B O 1
ATOM 3640 N N . MET B 1 84 ? -35.917 54.808 67.366 1.00 31.99 77 MET B N 1
ATOM 3641 C CA . MET B 1 84 ? -36.482 54.286 68.607 1.00 30.86 77 MET B CA 1
ATOM 3642 C C . MET B 1 84 ? -36.164 52.805 68.761 1.00 30.07 77 MET B C 1
ATOM 3643 O O . MET B 1 84 ? -35.924 52.107 67.769 1.00 31.39 77 MET B O 1
ATOM 3648 N N . SER B 1 85 ? -36.134 52.340 70.008 1.00 27.33 78 SER B N 1
ATOM 3649 C CA . SER B 1 85 ? -35.904 50.933 70.288 1.00 27.47 78 SER B CA 1
ATOM 3650 C C . SER B 1 85 ? -36.882 50.092 69.490 1.00 24.75 78 SER B C 1
ATOM 3651 O O . SER B 1 85 ? -38.109 50.248 69.591 1.00 25.84 78 SER B O 1
ATOM 3654 N N . ASP B 1 86 ? -36.322 49.196 68.692 1.00 23.14 79 ASP B N 1
ATOM 3655 C CA . ASP B 1 86 ? -37.090 48.450 67.715 1.00 20.93 79 ASP B CA 1
ATOM 3656 C C . ASP B 1 86 ? -37.132 46.957 68.053 1.00 16.57 79 ASP B C 1
ATOM 3657 O O . ASP B 1 86 ? -36.126 46.245 67.952 1.00 17.85 79 ASP B O 1
ATOM 3662 N N . MET B 1 87 ? -38.297 46.471 68.457 1.00 15.33 80 MET B N 1
ATOM 3663 C CA . MET B 1 87 ? -38.396 45.061 68.793 1.00 14.05 80 MET B CA 1
ATOM 3664 C C . MET B 1 87 ? -38.325 44.195 67.538 1.00 13.88 80 MET B C 1
ATOM 3665 O O . MET B 1 87 ? -37.941 43.029 67.611 1.00 14.47 80 MET B O 1
ATOM 3670 N N . LYS B 1 88 ? -38.681 44.757 66.389 1.00 14.64 81 LYS B N 1
ATOM 3671 C CA . LYS B 1 88 ? -38.759 43.959 65.174 1.00 15.77 81 LYS B CA 1
ATOM 3672 C C . LYS B 1 88 ? -37.394 43.394 64.775 1.00 15.20 81 LYS B C 1
ATOM 3673 O O . LYS B 1 88 ? -37.284 42.207 64.479 1.00 14.53 81 LYS B O 1
ATOM 3679 N N . CYS B 1 89 ? -36.354 44.228 64.774 1.00 15.04 82 CYS B N 1
ATOM 3680 C CA . CYS B 1 89 ? -35.027 43.719 64.427 1.00 13.68 82 CYS B CA 1
ATOM 3681 C C . CYS B 1 89 ? -34.509 42.735 65.477 1.00 13.15 82 CYS B C 1
ATOM 3682 O O . CYS B 1 89 ? -33.811 41.764 65.143 1.00 14.43 82 CYS B O 1
ATOM 3685 N N . LEU B 1 90 ? -34.837 42.980 66.742 1.00 12.92 83 LEU B N 1
ATOM 3686 C CA . LEU B 1 90 ? -34.456 42.041 67.790 1.00 12.02 83 LEU B CA 1
ATOM 3687 C C . LEU B 1 90 ? -35.091 40.674 67.524 1.00 11.77 83 LEU B C 1
ATOM 3688 O O . LEU B 1 90 ? -34.430 39.647 67.670 1.00 13.35 83 LEU B O 1
ATOM 3693 N N . LEU B 1 91 ? -36.372 40.662 67.163 1.00 11.59 84 LEU B N 1
ATOM 3694 C CA . LEU B 1 91 ? -37.043 39.394 66.869 1.00 12.38 84 LEU B CA 1
ATOM 3695 C C . LEU B 1 91 ? -36.496 38.722 65.611 1.00 13.72 84 LEU B C 1
ATOM 3696 O O . LEU B 1 91 ? -36.452 37.496 65.526 1.00 15.70 84 LEU B O 1
ATOM 3701 N N . THR B 1 92 ? -36.088 39.520 64.629 1.00 12.34 85 THR B N 1
ATOM 3702 C CA . THR B 1 92 ? -35.521 38.959 63.413 1.00 14.13 85 THR B CA 1
ATOM 3703 C C . THR B 1 92 ? -34.215 38.250 63.756 1.00 13.46 85 THR B C 1
ATOM 3704 O O . THR B 1 92 ? -33.975 37.116 63.325 1.00 14.33 85 THR B O 1
ATOM 3708 N N . ALA B 1 93 ? -33.387 38.911 64.557 1.00 12.80 86 ALA B N 1
ATOM 3709 C CA . ALA B 1 93 ? -32.121 38.324 64.981 1.00 12.97 86 ALA B CA 1
ATOM 3710 C C . ALA B 1 93 ? -32.376 37.093 65.860 1.00 13.83 86 ALA B C 1
ATOM 3711 O O . ALA B 1 93 ? -31.706 36.071 65.712 1.00 13.85 86 ALA B O 1
ATOM 3713 N N . LEU B 1 94 ? -33.372 37.174 66.744 1.00 13.33 87 LEU B N 1
ATOM 3714 C CA . LEU B 1 94 ? -33.684 36.055 67.640 1.00 12.67 87 LEU B CA 1
ATOM 3715 C C . LEU B 1 94 ? -34.151 34.836 66.847 1.00 14.16 87 LEU B C 1
ATOM 3716 O O . LEU B 1 94 ? -33.752 33.687 67.131 1.00 14.42 87 LEU B O 1
ATOM 3721 N N . THR B 1 95 ? -34.990 35.083 65.847 1.00 15.04 88 THR B N 1
ATOM 3722 C CA . THR B 1 95 ? -35.480 34.014 64.977 1.00 16.46 88 THR B CA 1
ATOM 3723 C C . THR B 1 95 ? -34.317 33.241 64.365 1.00 17.79 88 THR B C 1
ATOM 3724 O O . THR B 1 95 ? -34.274 32.003 64.398 1.00 17.62 88 THR B O 1
ATOM 3728 N N . LYS B 1 96 ? -33.367 33.986 63.817 1.00 17.49 89 LYS B N 1
ATOM 3729 C CA . LYS B 1 96 ? -32.190 33.399 63.191 1.00 17.06 89 LYS B CA 1
ATOM 3730 C C . LYS B 1 96 ? -31.418 32.553 64.201 1.00 16.86 89 LYS B C 1
ATOM 3731 O O . LYS B 1 96 ? -30.978 31.435 63.894 1.00 18.67 89 LYS B O 1
ATOM 3737 N N . TYR B 1 97 ? -31.252 33.086 65.409 1.00 15.99 90 TYR B N 1
ATOM 3738 C CA . TYR B 1 97 ? -30.502 32.392 66.449 1.00 15.48 90 TYR B CA 1
ATOM 3739 C C . TYR B 1 97 ? -31.167 31.066 66.791 1.00 17.06 90 TYR B C 1
ATOM 3740 O O . TYR B 1 97 ? -30.516 30.017 66.885 1.00 18.69 90 TYR B O 1
ATOM 3749 N N . GLU B 1 98 ? -32.472 31.118 66.996 1.00 16.78 91 GLU B N 1
ATOM 3750 C CA . GLU B 1 98 ? -33.210 29.918 67.394 1.00 16.17 91 GLU B CA 1
ATOM 3751 C C . GLU B 1 98 ? -33.131 28.839 66.318 1.00 18.36 91 GLU B C 1
ATOM 3752 O O . GLU B 1 98 ? -32.948 27.654 66.619 1.00 18.60 91 GLU B O 1
ATOM 3758 N N . GLN B 1 99 ? -33.246 29.259 65.064 1.00 20.28 92 GLN B N 1
ATOM 3759 C CA . GLN B 1 99 ? -33.190 28.338 63.936 1.00 21.55 92 GLN B CA 1
ATOM 3760 C C . GLN B 1 99 ? -31.819 27.689 63.808 1.00 23.62 92 GLN B C 1
ATOM 3761 O O . GLN B 1 99 ? -31.713 26.480 63.580 1.00 25.19 92 GLN B O 1
ATOM 3767 N N . GLU B 1 100 ? -30.773 28.500 63.956 1.00 22.97 93 GLU B N 1
ATOM 3768 C CA . GLU B 1 100 ? -29.428 28.110 63.529 1.00 25.15 93 GLU B CA 1
ATOM 3769 C C . GLU B 1 100 ? -28.494 27.683 64.664 1.00 25.78 93 GLU B C 1
ATOM 3770 O O . GLU B 1 100 ? -27.502 26.992 64.424 1.00 26.61 93 GLU B O 1
ATOM 3776 N N . HIS B 1 101 ? -28.804 28.085 65.893 1.00 26.48 94 HIS B N 1
ATOM 3777 C CA . HIS B 1 101 ? -27.903 27.814 67.014 1.00 26.17 94 HIS B CA 1
ATOM 3778 C C . HIS B 1 101 ? -28.584 27.275 68.262 1.00 26.44 94 HIS B C 1
ATOM 3779 O O . HIS B 1 101 ? -27.913 26.894 69.213 1.00 28.25 94 HIS B O 1
ATOM 3786 N N . ASN B 1 102 ? -29.910 27.249 68.272 1.00 26.31 95 ASN B N 1
ATOM 3787 C CA . ASN B 1 102 ? -30.616 26.690 69.415 1.00 26.44 95 ASN B CA 1
ATOM 3788 C C . ASN B 1 102 ? -31.453 25.486 69.034 1.00 26.87 95 ASN B C 1
ATOM 3789 O O . ASN B 1 102 ? -32.471 25.207 69.661 1.00 26.25 95 ASN B O 1
ATOM 3794 N N . ASN B 1 103 ? -31.022 24.785 67.992 1.00 28.76 96 ASN B N 1
ATOM 3795 C CA . ASN B 1 103 ? -31.676 23.544 67.586 1.00 32.41 96 ASN B CA 1
ATOM 3796 C C . ASN B 1 103 ? -33.159 23.665 67.262 1.00 30.43 96 ASN B C 1
ATOM 3797 O O . ASN B 1 103 ? -33.925 22.717 67.467 1.00 31.62 96 ASN B O 1
ATOM 3802 N N . GLY B 1 104 ? -33.554 24.820 66.737 1.00 29.99 97 GLY B N 1
ATOM 3803 C CA . GLY B 1 104 ? -34.931 25.052 66.339 1.00 27.47 97 GLY B CA 1
ATOM 3804 C C . GLY B 1 104 ? -35.878 25.149 67.515 1.00 28.80 97 GLY B C 1
ATOM 3805 O O . GLY B 1 104 ? -37.085 24.935 67.370 1.00 31.52 97 GLY B O 1
ATOM 3806 N N . GLU B 1 105 ? -35.329 25.477 68.682 1.00 25.83 98 GLU B N 1
ATOM 3807 C CA . GLU B 1 105 ? -36.126 25.631 69.892 1.00 25.45 98 GLU B CA 1
ATOM 3808 C C . GLU B 1 105 ? -36.121 27.083 70.350 1.00 21.53 98 GLU B C 1
ATOM 3809 O O . GLU B 1 105 ? -35.172 27.822 70.082 1.00 22.01 98 GLU B O 1
ATOM 3815 N N . LYS B 1 106 ? -37.178 27.498 71.044 1.00 22.31 99 LYS B N 1
ATOM 3816 C CA . LYS B 1 106 ? -37.228 28.867 71.543 1.00 21.28 99 LYS B CA 1
ATOM 3817 C C . LYS B 1 106 ? -36.177 29.104 72.633 1.00 20.82 99 LYS B C 1
ATOM 3818 O O . LYS B 1 106 ? -35.838 28.203 73.405 1.00 21.00 99 LYS B O 1
ATOM 3824 N N . VAL B 1 107 ? -35.642 30.320 72.672 1.00 18.79 100 VAL B N 1
ATOM 3825 C CA . VAL B 1 107 ? -34.664 30.668 73.685 1.00 18.96 100 VAL B CA 1
ATOM 3826 C C . VAL B 1 107 ? -35.260 30.509 75.086 1.00 21.49 100 VAL B C 1
ATOM 3827 O O . VAL B 1 107 ? -36.422 30.856 75.321 1.00 21.17 100 VAL B O 1
ATOM 3831 N N . ASN B 1 108 ? -34.464 29.961 76.002 1.00 23.56 101 ASN B N 1
ATOM 3832 C CA . ASN B 1 108 ? -34.936 29.656 77.348 1.00 23.59 101 ASN B CA 1
ATOM 3833 C C . ASN B 1 108 ? -34.864 30.854 78.289 1.00 21.49 101 ASN B C 1
ATOM 3834 O O . ASN B 1 108 ? -34.017 30.899 79.179 1.00 22.05 101 ASN B O 1
ATOM 3839 N N . VAL B 1 109 ? -35.741 31.829 78.071 1.00 19.59 102 VAL B N 1
ATOM 3840 C CA . VAL B 1 109 ? -35.877 32.967 78.982 1.00 17.09 102 VAL B CA 1
ATOM 3841 C C . VAL B 1 109 ? -37.335 33.293 79.264 1.00 16.97 102 VAL B C 1
ATOM 3842 O O . VAL B 1 109 ? -38.231 32.843 78.552 1.00 19.95 102 VAL B O 1
ATOM 3846 N N . ASP B 1 110 ? -37.551 34.096 80.302 1.00 16.45 103 ASP B N 1
ATOM 3847 C CA . ASP B 1 110 ? -38.890 34.546 80.684 1.00 18.13 103 ASP B CA 1
ATOM 3848 C C . ASP B 1 110 ? -39.263 35.882 80.050 1.00 18.47 103 ASP B C 1
ATOM 3849 O O . ASP B 1 110 ? -40.443 36.143 79.769 1.00 19.95 103 ASP B O 1
ATOM 3854 N N . ILE B 1 111 ? -38.254 36.722 79.835 1.00 16.28 104 ILE B N 1
ATOM 3855 C CA . ILE B 1 111 ? -38.456 38.091 79.380 1.00 15.64 104 ILE B CA 1
ATOM 3856 C C . ILE B 1 111 ? -37.477 38.417 78.247 1.00 15.30 104 ILE B C 1
ATOM 3857 O O . ILE B 1 111 ? -36.311 38.031 78.303 1.00 16.05 104 ILE B O 1
ATOM 3862 N N . ILE B 1 112 ? -37.967 39.115 77.227 1.00 14.02 105 ILE B N 1
ATOM 3863 C CA . ILE B 1 112 ? -37.160 39.539 76.085 1.00 13.10 105 ILE B CA 1
ATOM 3864 C C . ILE B 1 112 ? -37.290 41.051 75.932 1.00 12.73 105 ILE B C 1
ATOM 3865 O O . ILE B 1 112 ? -38.392 41.572 75.740 1.00 13.79 105 ILE B O 1
ATOM 3870 N N . THR B 1 113 ? -36.173 41.767 76.033 1.00 12.24 106 THR B N 1
ATOM 3871 C CA . THR B 1 113 ? -36.256 43.225 76.059 1.00 10.89 106 THR B CA 1
ATOM 3872 C C . THR B 1 113 ? -34.921 43.885 75.740 1.00 11.58 106 THR B C 1
ATOM 3873 O O . THR B 1 113 ? -33.948 43.202 75.390 1.00 12.06 106 THR B O 1
ATOM 3877 N N . TYR B 1 114 ? -34.895 45.209 75.843 1.00 12.58 107 TYR B N 1
ATOM 3878 C CA . TYR B 1 114 ? -33.685 46.000 75.615 1.00 12.81 107 TYR B CA 1
ATOM 3879 C C . TYR B 1 114 ? -33.083 46.486 76.931 1.00 13.97 107 TYR B C 1
ATOM 3880 O O . TYR B 1 114 ? -33.802 46.870 77.860 1.00 14.65 107 TYR B O 1
ATOM 3889 N N . ARG B 1 115 ? -31.753 46.493 76.996 1.00 14.37 108 ARG B N 1
ATOM 3890 C CA . ARG B 1 115 ? -31.044 46.904 78.195 1.00 17.13 108 ARG B CA 1
ATOM 3891 C C . ARG B 1 115 ? -31.424 48.314 78.641 1.00 17.06 108 ARG B C 1
ATOM 3892 O O . ARG B 1 115 ? -31.530 48.571 79.832 1.00 18.81 108 ARG B O 1
ATOM 3900 N N . GLY B 1 116 ? -31.630 49.217 77.686 1.00 16.32 109 GLY B N 1
ATOM 3901 C CA . GLY B 1 116 ? -31.960 50.597 78.014 1.00 17.22 109 GLY B CA 1
ATOM 3902 C C . GLY B 1 116 ? -33.254 50.745 78.795 1.00 17.83 109 GLY B C 1
ATOM 3903 O O . GLY B 1 116 ? -33.397 51.644 79.639 1.00 20.07 109 GLY B O 1
ATOM 3904 N N . LEU B 1 117 ? -34.206 49.866 78.510 1.00 16.09 110 LEU B N 1
ATOM 3905 C CA . LEU B 1 117 ? -35.496 49.891 79.194 1.00 15.99 110 LEU B CA 1
ATOM 3906 C C . LEU B 1 117 ? -35.353 49.383 80.619 1.00 17.79 110 LEU B C 1
ATOM 3907 O O . LEU B 1 117 ? -35.958 49.925 81.539 1.00 18.53 110 LEU B O 1
ATOM 3912 N N . MET B 1 118 ? -34.544 48.342 80.802 1.00 17.24 111 MET B N 1
ATOM 3913 C CA . MET B 1 118 ? -34.298 47.819 82.136 1.00 17.57 111 MET B CA 1
ATOM 3914 C C . MET B 1 118 ? -33.490 48.810 82.968 1.00 19.45 111 MET B C 1
ATOM 3915 O O . MET B 1 118 ? -33.688 48.918 84.181 1.00 20.72 111 MET B O 1
ATOM 3920 N N . THR B 1 119 ? -32.599 49.545 82.309 1.00 19.89 112 THR B N 1
ATOM 3921 C CA . THR B 1 119 ? -31.847 50.593 82.978 1.00 21.12 112 THR B CA 1
ATOM 3922 C C . THR B 1 119 ? -32.787 51.632 83.589 1.00 22.36 112 THR B C 1
ATOM 3923 O O . THR B 1 119 ? -32.543 52.129 84.691 1.00 24.37 112 THR B O 1
ATOM 3927 N N . LYS B 1 120 ? -33.858 51.960 82.874 1.00 20.13 113 LYS B N 1
ATOM 3928 C CA . LYS B 1 120 ? -34.839 52.919 83.389 1.00 22.39 113 LYS B CA 1
ATOM 3929 C C . LYS B 1 120 ? -35.483 52.413 84.675 1.00 22.92 113 LYS B C 1
ATOM 3930 O O . LYS B 1 120 ? -35.774 53.194 85.584 1.00 26.60 113 LYS B O 1
ATOM 3936 N N . LEU B 1 121 ? -35.705 51.104 84.752 1.00 20.87 114 LEU B N 1
ATOM 3937 C CA . LEU B 1 121 ? -36.327 50.512 85.935 1.00 19.53 114 LEU B CA 1
ATOM 3938 C C . LEU B 1 121 ? -35.352 50.488 87.110 1.00 23.72 114 LEU B C 1
ATOM 3939 O O . LEU B 1 121 ? -35.709 50.818 88.247 1.00 24.28 114 LEU B O 1
ATOM 3944 N N . LEU B 1 122 ? -34.118 50.094 86.823 1.00 22.24 115 LEU B N 1
ATOM 3945 C CA . LEU B 1 122 ? -33.081 49.989 87.831 1.00 24.99 115 LEU B CA 1
ATOM 3946 C C . LEU B 1 122 ? -32.729 51.365 88.405 1.00 27.28 115 LEU B C 1
ATOM 3947 O O . LEU B 1 122 ? -32.517 51.508 89.610 1.00 27.80 115 LEU B O 1
ATOM 3952 N N . ALA B 1 123 ? -32.700 52.381 87.544 1.00 27.03 116 ALA B N 1
ATOM 3953 C CA . ALA B 1 123 ? -32.295 53.720 87.957 1.00 27.29 116 ALA B CA 1
ATOM 3954 C C . ALA B 1 123 ? -33.430 54.539 88.577 1.00 28.04 116 ALA B C 1
ATOM 3955 O O . ALA B 1 123 ? -33.195 55.604 89.132 1.00 30.75 116 ALA B O 1
ATOM 3957 N N . LEU B 1 124 ? -34.655 54.034 88.487 1.00 29.31 117 LEU B N 1
ATOM 3958 C CA . LEU B 1 124 ? -35.843 54.779 88.917 1.00 26.59 117 LEU B CA 1
ATOM 3959 C C . LEU B 1 124 ? -35.790 55.385 90.333 1.00 28.82 117 LEU B C 1
ATOM 3960 O O . LEU B 1 124 ? -36.114 56.560 90.512 1.00 31.11 117 LEU B O 1
ATOM 3965 N N . PRO B 1 125 ? -35.389 54.595 91.344 1.00 28.74 118 PRO B N 1
ATOM 3966 C CA . PRO B 1 125 ? -35.448 55.100 92.724 1.00 31.34 118 PRO B CA 1
ATOM 3967 C C . PRO B 1 125 ? -34.667 56.394 92.954 1.00 32.21 118 PRO B C 1
ATOM 3968 O O . PRO B 1 125 ? -34.955 57.114 93.916 1.00 33.05 118 PRO B O 1
ATOM 3972 N N . TYR B 1 126 ? -33.696 56.688 92.095 1.00 30.80 119 TYR B N 1
ATOM 3973 C CA . TYR B 1 126 ? -32.895 57.900 92.258 1.00 31.77 119 TYR B CA 1
ATOM 3974 C C . TYR B 1 126 ? -33.023 58.843 91.067 1.00 31.09 119 TYR B C 1
ATOM 3975 O O . TYR B 1 126 ? -32.239 59.787 90.905 1.00 30.81 119 TYR B O 1
ATOM 3984 N N . ASN B 1 127 ? -34.038 58.586 90.253 1.00 31.07 120 ASN B N 1
ATOM 3985 C CA . ASN B 1 127 ? -34.415 59.481 89.164 1.00 33.24 120 ASN B CA 1
ATOM 3986 C C . ASN B 1 127 ? -35.927 59.628 89.115 1.00 34.38 120 ASN B C 1
ATOM 3987 O O . ASN B 1 127 ? -36.553 59.398 88.081 1.00 33.35 120 ASN B O 1
ATOM 3992 N N . LEU B 1 128 ? -36.504 60.022 90.247 1.00 36.05 121 LEU B N 1
ATOM 3993 C CA . LEU B 1 128 ? -37.954 60.065 90.412 1.00 37.17 121 LEU B CA 1
ATOM 3994 C C . LEU B 1 128 ? -38.630 61.142 89.563 1.00 36.06 121 LEU B C 1
ATOM 3995 O O . LEU B 1 128 ? -39.856 61.217 89.519 1.00 35.96 121 LEU B O 1
ATOM 4000 N N . ASN B 1 129 ? -37.828 61.968 88.896 1.00 34.63 122 ASN B N 1
ATOM 4001 C CA . ASN B 1 129 ? -38.353 62.964 87.965 1.00 36.68 122 ASN B CA 1
ATOM 4002 C C . ASN B 1 129 ? -38.468 62.474 86.519 1.00 35.95 122 ASN B C 1
ATOM 4003 O O . ASN B 1 129 ? -39.035 63.169 85.672 1.00 36.77 122 ASN B O 1
ATOM 4008 N N . ASP B 1 130 ? -37.929 61.291 86.235 1.00 35.21 123 ASP B N 1
ATOM 4009 C CA . ASP B 1 130 ? -37.988 60.722 84.883 1.00 34.53 123 ASP B CA 1
ATOM 4010 C C . ASP B 1 130 ? -39.197 59.801 84.696 1.00 31.82 123 ASP B C 1
ATOM 4011 O O . ASP B 1 130 ? -39.392 58.865 85.470 1.00 32.72 123 ASP B O 1
ATOM 4016 N N . PRO B 1 131 ? -40.009 60.050 83.657 1.00 28.10 124 PRO B N 1
ATOM 4017 C CA . PRO B 1 131 ? -41.136 59.144 83.412 1.00 27.58 124 PRO B CA 1
ATOM 4018 C C . PRO B 1 131 ? -40.676 57.817 82.814 1.00 26.64 124 PRO B C 1
ATOM 4019 O O . PRO B 1 131 ? -39.642 57.768 82.143 1.00 28.74 124 PRO B O 1
ATOM 4023 N N . VAL B 1 132 ? -41.432 56.754 83.076 1.00 23.04 125 VAL B N 1
ATOM 4024 C CA . VAL B 1 132 ? -41.211 55.474 82.416 1.00 23.82 125 VAL B CA 1
ATOM 4025 C C . VAL B 1 132 ? -42.525 54.986 81.833 1.00 22.13 125 VAL B C 1
ATOM 4026 O O . VAL B 1 132 ? -43.560 55.022 82.502 1.00 23.19 125 VAL B O 1
ATOM 4030 N N . ASP B 1 133 ? -42.486 54.547 80.580 1.00 21.96 126 ASP B N 1
ATOM 4031 C CA . ASP B 1 133 ? -43.649 53.936 79.951 1.00 21.34 126 ASP B CA 1
ATOM 4032 C C . ASP B 1 133 ? -43.233 52.759 79.080 1.00 19.14 126 ASP B C 1
ATOM 4033 O O . ASP B 1 133 ? -42.532 52.920 78.082 1.00 22.81 126 ASP B O 1
ATOM 4038 N N . LEU B 1 134 ? -43.648 51.569 79.488 1.00 16.01 127 LEU B N 1
ATOM 4039 C CA . LEU B 1 134 ? -43.267 50.351 78.792 1.00 17.70 127 LEU B CA 1
ATOM 4040 C C . LEU B 1 134 ? -44.508 49.558 78.422 1.00 17.46 127 LEU B C 1
ATOM 4041 O O . LEU B 1 134 ? -45.462 49.491 79.196 1.00 19.88 127 LEU B O 1
ATOM 4046 N N . ASN B 1 135 ? -44.495 48.957 77.241 1.00 14.86 128 ASN B N 1
ATOM 4047 C CA . ASN B 1 135 ? -45.506 47.965 76.884 1.00 14.07 128 ASN B CA 1
ATOM 4048 C C . ASN B 1 135 ? -44.991 46.564 77.192 1.00 15.81 128 ASN B C 1
ATOM 4049 O O . ASN B 1 135 ? -43.841 46.257 76.914 1.00 15.57 128 ASN B O 1
ATOM 4054 N N . VAL B 1 136 ? -45.850 45.714 77.748 1.00 17.11 129 VAL B N 1
ATOM 4055 C CA . VAL B 1 136 ? -45.498 44.335 78.052 1.00 18.22 129 VAL B CA 1
ATOM 4056 C C . VAL B 1 136 ? -46.583 43.432 77.521 1.00 19.35 129 VAL B C 1
ATOM 4057 O O . VAL B 1 136 ? -47.780 43.687 77.731 1.00 20.22 129 VAL B O 1
ATOM 4061 N N . LEU B 1 137 ? -46.190 42.365 76.844 1.00 19.46 130 LEU B N 1
ATOM 4062 C CA . LEU B 1 137 ? -47.189 41.387 76.457 1.00 21.86 130 LEU B CA 1
ATOM 4063 C C . LEU B 1 137 ? -46.659 39.966 76.482 1.00 19.49 130 LEU B C 1
ATOM 4064 O O . LEU B 1 137 ? -45.462 39.715 76.285 1.00 18.24 130 LEU B O 1
ATOM 4069 N N . ALA B 1 138 ? -47.565 39.041 76.756 1.00 19.37 131 ALA B N 1
ATOM 4070 C CA . ALA B 1 138 ? -47.210 37.637 76.831 1.00 19.09 131 ALA B CA 1
ATOM 4071 C C . ALA B 1 138 ? -47.423 36.982 75.479 1.00 20.19 131 ALA B C 1
ATOM 4072 O O . ALA B 1 138 ? -48.468 37.155 74.848 1.00 20.24 131 ALA B O 1
ATOM 4074 N N . TYR B 1 139 ? -46.421 36.230 75.036 1.00 17.19 132 TYR B N 1
ATOM 4075 C CA . TYR B 1 139 ? -46.540 35.461 73.814 1.00 18.08 132 TYR B CA 1
ATOM 4076 C C . TYR B 1 139 ? -45.639 34.238 73.901 1.00 19.66 132 TYR B C 1
ATOM 4077 O O . TYR B 1 139 ? -44.468 34.343 74.267 1.00 18.63 132 TYR B O 1
ATOM 4086 N N . ASP B 1 140 ? -46.201 33.077 73.583 1.00 20.29 133 ASP B N 1
ATOM 4087 C CA . ASP B 1 140 ? -45.434 31.839 73.592 1.00 19.74 133 ASP B CA 1
ATOM 4088 C C . ASP B 1 140 ? -44.727 31.649 74.938 1.00 20.84 133 ASP B C 1
ATOM 4089 O O . ASP B 1 140 ? -43.572 31.195 74.994 1.00 20.95 133 ASP B O 1
ATOM 4094 N N . GLY B 1 141 ? -45.426 32.006 76.014 1.00 20.49 134 GLY B N 1
ATOM 4095 C CA . GLY B 1 141 ? -44.944 31.788 77.370 1.00 21.51 134 GLY B CA 1
ATOM 4096 C C . GLY B 1 141 ? -43.813 32.707 77.804 1.00 21.00 134 GLY B C 1
ATOM 4097 O O . GLY B 1 141 ? -43.127 32.435 78.782 1.00 22.25 134 GLY B O 1
ATOM 4098 N N . GLN B 1 142 ? -43.623 33.799 77.076 1.00 18.67 135 GLN B N 1
ATOM 4099 C CA . GLN B 1 142 ? -42.565 34.758 77.384 1.00 17.07 135 GLN B CA 1
ATOM 4100 C C . GLN B 1 142 ? -43.140 36.173 77.412 1.00 18.45 135 GLN B C 1
ATOM 4101 O O . GLN B 1 142 ? -44.157 36.440 76.783 1.00 18.22 135 GLN B O 1
ATOM 4107 N N . LEU B 1 143 ? -42.498 37.065 78.158 1.00 17.05 136 LEU B N 1
ATOM 4108 C CA . LEU B 1 143 ? -42.904 38.471 78.173 1.00 17.30 136 LEU B CA 1
ATOM 4109 C C . LEU B 1 143 ? -41.992 39.285 77.273 1.00 16.30 136 LEU B C 1
ATOM 4110 O O . LEU B 1 143 ? -40.766 39.210 77.385 1.00 17.92 136 LEU B O 1
ATOM 4115 N N . PHE B 1 144 ? -42.605 40.044 76.377 1.00 13.29 137 PHE B N 1
ATOM 4116 C CA . PHE B 1 144 ? -41.884 40.957 75.488 1.00 14.18 137 PHE B CA 1
ATOM 4117 C C . PHE B 1 144 ? -42.101 42.377 75.977 1.00 13.79 137 PHE B C 1
ATOM 4118 O O . PHE B 1 144 ? -43.249 42.807 76.184 1.00 15.56 137 PHE B O 1
ATOM 4126 N N . ILE B 1 145 ? -41.006 43.104 76.190 1.00 12.61 138 ILE B N 1
ATOM 4127 C CA . ILE B 1 145 ? -41.101 44.448 76.770 1.00 13.72 138 ILE B CA 1
ATOM 4128 C C . ILE B 1 145 ? -40.411 45.462 75.882 1.00 13.20 138 ILE B C 1
ATOM 4129 O O . ILE B 1 145 ? -39.252 45.277 75.519 1.00 13.45 138 ILE B O 1
ATOM 4134 N N . ASN B 1 146 ? -41.130 46.521 75.517 1.00 13.06 139 ASN B N 1
ATOM 4135 C CA . ASN B 1 146 ? -40.536 47.598 74.734 1.00 15.17 139 ASN B CA 1
ATOM 4136 C C . ASN B 1 146 ? -41.125 48.927 75.133 1.00 15.33 139 ASN B C 1
ATOM 4137 O O . ASN B 1 146 ? -42.162 48.977 75.774 1.00 17.04 139 ASN B O 1
ATOM 4142 N N . SER B 1 147 ? -40.464 50.008 74.735 1.00 15.80 140 SER B N 1
ATOM 4143 C CA . SER B 1 147 ? -41.067 51.324 74.889 1.00 15.77 140 SER B CA 1
ATOM 4144 C C . SER B 1 147 ? -42.195 51.452 73.871 1.00 15.46 140 SER B C 1
ATOM 4145 O O . SER B 1 147 ? -42.259 50.705 72.893 1.00 18.01 140 SER B O 1
ATOM 4148 N N . ASP B 1 148 ? -43.114 52.374 74.119 1.00 17.72 141 ASP B N 1
ATOM 4149 C CA . ASP B 1 148 ? -44.231 52.588 73.217 1.00 19.34 141 ASP B CA 1
ATOM 4150 C C . ASP B 1 148 ? -43.839 53.599 72.158 1.00 20.74 141 ASP B C 1
ATOM 4151 O O . ASP B 1 148 ? -43.450 54.720 72.486 1.00 22.42 141 ASP B O 1
ATOM 4156 N N . GLU B 1 149 ? -43.951 53.203 70.894 1.00 22.44 142 GLU B N 1
ATOM 4157 C CA . GLU B 1 149 ? -43.511 54.041 69.780 1.00 27.55 142 GLU B CA 1
ATOM 4158 C C . GLU B 1 149 ? -44.128 55.430 69.817 1.00 26.95 142 GLU B C 1
ATOM 4159 O O . GLU B 1 149 ? -43.422 56.431 69.723 1.00 29.70 142 GLU B O 1
ATOM 4165 N N . GLU B 1 150 ? -45.449 55.486 69.933 1.00 27.71 143 GLU B N 1
ATOM 4166 C CA . GLU B 1 150 ? -46.157 56.765 69.870 1.00 29.79 143 GLU B CA 1
ATOM 4167 C C . GLU B 1 150 ? -45.740 57.686 71.012 1.00 27.16 143 GLU B C 1
ATOM 4168 O O . GLU B 1 150 ? -45.390 58.862 70.799 1.00 26.64 143 GLU B O 1
ATOM 4174 N N . ILE B 1 151 ? -45.780 57.148 72.225 1.00 22.36 144 ILE B N 1
ATOM 4175 C CA . ILE B 1 151 ? -45.411 57.903 73.412 1.00 20.67 144 ILE B CA 1
ATOM 4176 C C . ILE B 1 151 ? -43.978 58.423 73.320 1.00 18.45 144 ILE B C 1
ATOM 4177 O O . ILE B 1 151 ? -43.712 59.598 73.599 1.00 21.20 144 ILE B O 1
ATOM 4182 N N . GLU B 1 152 ? -43.063 57.548 72.915 1.00 18.98 145 GLU B N 1
ATOM 4183 C CA . GLU B 1 152 ? -41.658 57.917 72.816 1.00 21.05 145 GLU B CA 1
ATOM 4184 C C . GLU B 1 152 ? -41.408 58.993 71.778 1.00 22.62 145 GLU B C 1
ATOM 4185 O O . GLU B 1 152 ? -40.671 59.944 72.032 1.00 23.34 145 GLU B O 1
ATOM 4191 N N . LEU B 1 153 ? -41.996 58.830 70.599 1.00 25.64 146 LEU B N 1
ATOM 4192 C CA . LEU B 1 153 ? -41.789 59.804 69.533 1.00 29.39 146 LEU B CA 1
ATOM 4193 C C . LEU B 1 153 ? -42.285 61.173 69.977 1.00 28.06 146 LEU B C 1
ATOM 4194 O O . LEU B 1 153 ? -41.625 62.187 69.749 1.00 27.53 146 LEU B O 1
ATOM 4199 N N . ALA B 1 154 ? -43.451 61.190 70.616 1.00 24.37 147 ALA B N 1
ATOM 4200 C CA . ALA B 1 154 ? -44.054 62.433 71.073 1.00 26.02 147 ALA B CA 1
ATOM 4201 C C . ALA B 1 154 ? -43.221 63.064 72.180 1.00 27.27 147 ALA B C 1
ATOM 4202 O O . ALA B 1 154 ? -43.071 64.286 72.243 1.00 29.99 147 ALA B O 1
ATOM 4204 N N . ARG B 1 155 ? -42.681 62.225 73.055 1.00 26.92 148 ARG B N 1
ATOM 4205 C CA . ARG B 1 155 ? -41.864 62.703 74.160 1.00 28.75 148 ARG B CA 1
ATOM 4206 C C . ARG B 1 155 ? -40.602 63.367 73.621 1.00 29.12 148 ARG B C 1
ATOM 4207 O O . ARG B 1 155 ? -40.217 64.450 74.072 1.00 30.02 148 ARG B O 1
ATOM 4215 N N . ARG B 1 156 ? -39.972 62.722 72.644 1.00 28.50 149 ARG B N 1
ATOM 4216 C CA . ARG B 1 156 ? -38.743 63.247 72.054 1.00 29.99 149 ARG B CA 1
ATOM 4217 C C . ARG B 1 156 ? -39.011 64.558 71.321 1.00 31.71 149 ARG B C 1
ATOM 4218 O O . ARG B 1 156 ? -38.236 65.508 71.433 1.00 33.36 149 ARG B O 1
ATOM 4226 N N . LYS B 1 157 ? -40.114 64.604 70.580 1.00 33.77 150 LYS B N 1
ATOM 4227 C CA . LYS B 1 157 ? -40.517 65.811 69.858 1.00 36.51 150 LYS B CA 1
ATOM 4228 C C . LYS B 1 157 ? -40.770 66.965 70.826 1.00 35.82 150 LYS B C 1
ATOM 4229 O O . LYS B 1 157 ? -40.284 68.087 70.626 1.00 36.92 150 LYS B O 1
ATOM 4235 N N . GLU B 1 158 ? -41.534 66.681 71.876 1.00 34.85 151 GLU B N 1
ATOM 4236 C CA . GLU B 1 158 ? -41.886 67.686 72.877 1.00 34.91 151 GLU B CA 1
ATOM 4237 C C . GLU B 1 158 ? -40.654 68.244 73.579 1.00 34.21 151 GLU B C 1
ATOM 4238 O O . GLU B 1 158 ? -40.532 69.461 73.784 1.00 34.58 151 GLU B O 1
ATOM 4244 N N . GLU B 1 159 ? -39.740 67.350 73.945 1.00 32.36 152 GLU B N 1
ATOM 4245 C CA . GLU B 1 159 ? -38.546 67.744 74.681 1.00 34.73 152 GLU B CA 1
ATOM 4246 C C . GLU B 1 159 ? -37.612 68.602 73.837 1.00 34.50 152 GLU B C 1
ATOM 4247 O O . GLU B 1 159 ? -37.018 69.552 74.344 1.00 34.12 152 GLU B O 1
ATOM 4253 N N . ASP B 1 160 ? -37.484 68.269 72.556 1.00 33.96 153 ASP B N 1
ATOM 4254 C CA . ASP B 1 160 ? -36.646 69.053 71.657 1.00 34.66 153 ASP B CA 1
ATOM 4255 C C . ASP B 1 160 ? -37.288 70.410 71.386 1.00 33.87 153 ASP B C 1
ATOM 4256 O O . ASP B 1 160 ? -36.601 71.435 71.330 1.00 33.00 153 ASP B O 1
ATOM 4261 N N . GLU B 1 161 ? -38.607 70.422 71.222 1.00 34.23 154 GLU B N 1
ATOM 4262 C CA . GLU B 1 161 ? -39.307 71.679 70.978 1.00 37.52 154 GLU B CA 1
ATOM 4263 C C . GLU B 1 161 ? -39.180 72.585 72.195 1.00 35.51 154 GLU B C 1
ATOM 4264 O O . GLU B 1 161 ? -38.968 73.792 72.064 1.00 34.27 154 GLU B O 1
ATOM 4270 N N . HIS B 1 162 ? -39.292 71.996 73.381 1.00 35.13 155 HIS B N 1
ATOM 4271 C CA . HIS B 1 162 ? -39.118 72.759 74.609 1.00 36.52 155 HIS B CA 1
ATOM 4272 C C . HIS B 1 162 ? -37.709 73.337 74.707 1.00 34.81 155 HIS B C 1
ATOM 4273 O O . HIS B 1 162 ? -37.529 74.486 75.104 1.00 35.44 155 HIS B O 1
ATOM 4280 N N . LYS B 1 163 ? -36.709 72.540 74.345 1.00 32.70 156 LYS B N 1
ATOM 4281 C CA . LYS B 1 163 ? -35.334 73.020 74.362 1.00 34.24 156 LYS B CA 1
ATOM 4282 C C . LYS B 1 163 ? -35.141 74.195 73.399 1.00 35.52 156 LYS B C 1
ATOM 4283 O O . LYS B 1 163 ? -34.568 75.219 73.769 1.00 35.37 156 LYS B O 1
ATOM 4289 N N . GLN B 1 164 ? -35.623 74.044 72.168 1.00 35.83 157 GLN B N 1
ATOM 4290 C CA . GLN B 1 164 ? -35.513 75.101 71.168 1.00 37.52 157 GLN B CA 1
ATOM 4291 C C . GLN B 1 164 ? -36.146 76.392 71.672 1.00 36.76 157 GLN B C 1
ATOM 4292 O O . GLN B 1 164 ? -35.691 77.493 71.350 1.00 36.77 157 GLN B O 1
ATOM 4298 N N . GLN B 1 165 ? -37.206 76.249 72.458 1.00 36.70 158 GLN B N 1
ATOM 4299 C CA . GLN B 1 165 ? -37.995 77.400 72.884 1.00 38.48 158 GLN B CA 1
ATOM 4300 C C . GLN B 1 165 ? -37.465 78.064 74.148 1.00 39.36 158 GLN B C 1
ATOM 4301 O O . GLN B 1 165 ? -37.719 79.245 74.387 1.00 40.98 158 GLN B O 1
ATOM 4307 N N . SER B 1 166 ? -36.740 77.307 74.961 1.00 38.26 159 SER B N 1
ATOM 4308 C CA . SER B 1 166 ? -36.335 77.801 76.270 1.00 38.49 159 SER B CA 1
ATOM 4309 C C . SER B 1 166 ? -34.844 78.108 76.345 1.00 37.13 159 SER B C 1
ATOM 4310 O O . SER B 1 166 ? -34.370 78.646 77.343 1.00 38.30 159 SER B O 1
ATOM 4313 N N . MET B 1 167 ? -34.108 77.760 75.293 1.00 35.58 160 MET B N 1
ATOM 4314 C CA . MET B 1 167 ? -32.667 77.983 75.253 1.00 32.93 160 MET B CA 1
ATOM 4315 C C . MET B 1 167 ? -32.300 79.053 74.230 1.00 30.65 160 MET B C 1
ATOM 4316 O O . MET B 1 167 ? -32.964 79.195 73.202 1.00 29.99 160 MET B O 1
ATOM 4321 N N . THR B 1 168 ? -31.235 79.802 74.499 1.00 29.68 161 THR B N 1
ATOM 4322 C CA . THR B 1 168 ? -30.709 80.712 73.491 1.00 29.51 161 THR B CA 1
ATOM 4323 C C . THR B 1 168 ? -30.246 79.880 72.298 1.00 28.65 161 THR B C 1
ATOM 4324 O O . THR B 1 168 ? -29.942 78.694 72.443 1.00 27.55 161 THR B O 1
ATOM 4328 N N . PRO B 1 169 ? -30.204 80.491 71.108 1.00 30.64 162 PRO B N 1
ATOM 4329 C CA . PRO B 1 169 ? -29.707 79.777 69.925 1.00 31.33 162 PRO B CA 1
ATOM 4330 C C . PRO B 1 169 ? -28.319 79.191 70.169 1.00 30.70 162 PRO B C 1
ATOM 4331 O O . PRO B 1 169 ? -28.038 78.057 69.759 1.00 31.65 162 PRO B O 1
ATOM 4335 N N . GLU B 1 170 ? -27.467 79.949 70.850 1.00 28.49 163 GLU B N 1
ATOM 4336 C CA . GLU B 1 170 ? -26.102 79.503 71.130 1.00 31.57 163 GLU B CA 1
ATOM 4337 C C . GLU B 1 170 ? -26.107 78.260 72.015 1.00 29.67 163 GLU B C 1
ATOM 4338 O O . GLU B 1 170 ? -25.410 77.286 71.741 1.00 29.85 163 GLU B O 1
ATOM 4344 N N . LYS B 1 171 ? -26.898 78.298 73.080 1.00 27.49 164 LYS B N 1
ATOM 4345 C CA . LYS B 1 171 ? -26.940 77.189 74.023 1.00 28.14 164 LYS B CA 1
ATOM 4346 C C . LYS B 1 171 ? -27.531 75.937 73.389 1.00 27.93 164 LYS B C 1
ATOM 4347 O O . LYS B 1 171 ? -27.086 74.826 73.672 1.00 29.85 164 LYS B O 1
ATOM 4353 N N . TYR B 1 172 ? -28.532 76.123 72.533 1.00 26.47 165 TYR B N 1
ATOM 4354 C CA . TYR B 1 172 ? -29.181 75.000 71.866 1.00 27.32 165 TYR B CA 1
ATOM 4355 C C . TYR B 1 172 ? -28.202 74.331 70.911 1.00 27.23 165 TYR B C 1
ATOM 4356 O O . TYR B 1 172 ? -28.117 73.102 70.840 1.00 27.44 165 TYR B O 1
ATOM 4365 N N . ASP B 1 173 ? -27.456 75.150 70.181 1.00 28.41 166 ASP B N 1
ATOM 4366 C CA . ASP B 1 173 ? -26.448 74.637 69.264 1.00 28.22 166 ASP B CA 1
ATOM 4367 C C . ASP B 1 173 ? -25.326 73.969 70.049 1.00 26.74 166 ASP B C 1
ATOM 4368 O O . ASP B 1 173 ? -24.795 72.944 69.625 1.00 27.45 166 ASP B O 1
ATOM 4373 N N . HIS B 1 174 ? -24.969 74.548 71.195 1.00 26.36 167 HIS B N 1
ATOM 4374 C CA . HIS B 1 174 ? -23.948 73.960 72.052 1.00 27.40 167 HIS B CA 1
ATOM 4375 C C . HIS B 1 174 ? -24.388 72.574 72.521 1.00 26.60 167 HIS B C 1
ATOM 4376 O O . HIS B 1 174 ? -23.587 71.636 72.566 1.00 26.26 167 HIS B O 1
ATOM 4383 N N . MET B 1 175 ? -25.666 72.451 72.870 1.00 27.63 168 MET B N 1
ATOM 4384 C CA . MET B 1 175 ? -26.207 71.171 73.303 1.00 27.52 168 MET B CA 1
ATOM 4385 C C . MET B 1 175 ? -26.091 70.133 72.184 1.00 26.39 168 MET B C 1
ATOM 4386 O O . MET B 1 175 ? -25.736 68.972 72.427 1.00 25.49 168 MET B O 1
ATOM 4391 N N . LYS B 1 176 ? -26.391 70.549 70.958 1.00 25.09 169 LYS B N 1
ATOM 4392 C CA . LYS B 1 176 ? -26.331 69.627 69.826 1.00 27.06 169 LYS B CA 1
ATOM 4393 C C . LYS B 1 176 ? -24.891 69.184 69.597 1.00 25.02 169 LYS B C 1
ATOM 4394 O O . LYS B 1 176 ? -24.629 68.024 69.263 1.00 24.50 169 LYS B O 1
ATOM 4400 N N . ARG B 1 177 ? -23.958 70.114 69.785 1.00 25.91 170 ARG B N 1
ATOM 4401 C CA . ARG B 1 177 ? -22.543 69.803 69.634 1.00 26.23 170 ARG B CA 1
ATOM 4402 C C . ARG B 1 177 ? -22.034 68.859 70.728 1.00 25.47 170 ARG B C 1
ATOM 4403 O O . ARG B 1 177 ? -21.146 68.033 70.480 1.00 25.09 170 ARG B O 1
ATOM 4411 N N . CYS B 1 178 ? -22.598 68.970 71.931 1.00 24.70 171 CYS B N 1
ATOM 4412 C CA . CYS B 1 178 ? -22.292 68.014 72.995 1.00 25.68 171 CYS B CA 1
ATOM 4413 C C . CYS B 1 178 ? -22.722 66.604 72.603 1.00 25.36 171 CYS B C 1
ATOM 4414 O O . CYS B 1 178 ? -21.980 65.642 72.808 1.00 27.55 171 CYS B O 1
ATOM 4417 N N . GLU B 1 179 ? -23.928 66.481 72.053 1.00 25.37 172 GLU B N 1
ATOM 4418 C CA . GLU B 1 179 ? -24.403 65.192 71.555 1.00 24.86 172 GLU B CA 1
ATOM 4419 C C . GLU B 1 179 ? -23.432 64.648 70.513 1.00 23.11 172 GLU B C 1
ATOM 4420 O O . GLU B 1 179 ? -23.011 63.489 70.576 1.00 23.41 172 GLU B O 1
ATOM 4426 N N . PHE B 1 180 ? -23.083 65.491 69.550 1.00 23.55 173 PHE B N 1
ATOM 4427 C CA . PHE B 1 180 ? -22.130 65.114 68.515 1.00 24.41 173 PHE B CA 1
ATOM 4428 C C . PHE B 1 180 ? -20.796 64.640 69.095 1.00 26.88 173 PHE B C 1
ATOM 4429 O O . PHE B 1 180 ? -20.220 63.652 68.629 1.00 26.09 173 PHE B O 1
ATOM 4437 N N . SER B 1 181 ? -20.305 65.343 70.111 1.00 26.68 174 SER B N 1
ATOM 4438 C CA . SER B 1 181 ? -18.984 65.057 70.663 1.00 26.43 174 SER B CA 1
ATOM 4439 C C . SER B 1 181 ? -18.857 63.629 71.191 1.00 25.56 174 SER B C 1
ATOM 4440 O O . SER B 1 181 ? -17.767 63.062 71.171 1.00 26.72 174 SER B O 1
ATOM 4443 N N . GLY B 1 182 ? -19.960 63.052 71.666 1.00 24.24 175 GLY B N 1
ATOM 4444 C CA . GLY B 1 182 ? -19.945 61.661 72.103 1.00 24.64 175 GLY B CA 1
ATOM 4445 C C . GLY B 1 182 ? -19.606 60.695 70.979 1.00 24.45 175 GLY B C 1
ATOM 4446 O O . GLY B 1 182 ? -18.800 59.772 71.149 1.00 23.96 175 GLY B O 1
ATOM 4447 N N . TYR B 1 183 ? -20.232 60.902 69.825 1.00 23.68 176 TYR B N 1
ATOM 4448 C CA . TYR B 1 183 ? -19.973 60.081 68.651 1.00 23.01 176 TYR B CA 1
ATOM 4449 C C . TYR B 1 183 ? -18.587 60.359 68.083 1.00 23.60 176 TYR B C 1
ATOM 4450 O O . TYR B 1 183 ? -17.912 59.464 67.569 1.00 23.51 176 TYR B O 1
ATOM 4459 N N . LYS B 1 184 ? -18.169 61.613 68.181 1.00 22.36 177 LYS B N 1
ATOM 4460 C CA . LYS B 1 184 ? -16.853 62.007 67.716 1.00 22.40 177 LYS B CA 1
ATOM 4461 C C . LYS B 1 184 ? -15.767 61.350 68.557 1.00 24.01 177 LYS B C 1
ATOM 4462 O O . LYS B 1 184 ? -14.763 60.885 68.020 1.00 25.32 177 LYS B O 1
ATOM 4468 N N . PHE B 1 185 ? -15.970 61.322 69.873 1.00 25.48 178 PHE B N 1
ATOM 4469 C CA . PHE B 1 185 ? -15.029 60.679 70.789 1.00 25.79 178 PHE B CA 1
ATOM 4470 C C . PHE B 1 185 ? -14.881 59.212 70.432 1.00 28.35 178 PHE B C 1
ATOM 4471 O O . PHE B 1 185 ? -13.773 58.680 70.419 1.00 29.28 178 PHE B O 1
ATOM 4479 N N . GLU B 1 186 ? -16.003 58.558 70.148 1.00 26.88 179 GLU B N 1
ATOM 4480 C CA . GLU B 1 186 ? -15.964 57.151 69.758 1.00 29.13 179 GLU B CA 1
ATOM 4481 C C . GLU B 1 186 ? -15.146 56.962 68.477 1.00 29.83 179 GLU B C 1
ATOM 4482 O O . GLU B 1 186 ? -14.371 56.013 68.357 1.00 31.41 179 GLU B O 1
ATOM 4488 N N . ALA B 1 187 ? -15.306 57.879 67.527 1.00 27.50 180 ALA B N 1
ATOM 4489 C CA . ALA B 1 187 ? -14.574 57.799 66.265 1.00 28.10 180 ALA B CA 1
ATOM 4490 C C . ALA B 1 187 ? -13.065 57.961 66.441 1.00 29.41 180 ALA B C 1
ATOM 4491 O O . ALA B 1 187 ? -12.284 57.216 65.848 1.00 31.41 180 ALA B O 1
ATOM 4493 N N . ILE B 1 188 ? -12.645 58.927 67.249 1.00 29.06 181 ILE B N 1
ATOM 4494 C CA . ILE B 1 188 ? -11.217 59.202 67.371 1.00 29.74 181 ILE B CA 1
ATOM 4495 C C . ILE B 1 188 ? -10.519 58.326 68.412 1.00 30.01 181 ILE B C 1
ATOM 4496 O O . ILE B 1 188 ? -9.291 58.343 68.520 1.00 30.43 181 ILE B O 1
ATOM 4501 N N . ALA B 1 189 ? -11.298 57.541 69.155 1.00 27.90 182 ALA B N 1
ATOM 4502 C CA . ALA B 1 189 ? -10.731 56.672 70.182 1.00 26.93 182 ALA B CA 1
ATOM 4503 C C . ALA B 1 189 ? -10.826 55.194 69.805 1.00 26.51 182 ALA B C 1
ATOM 4504 O O . ALA B 1 189 ? -10.558 54.323 70.632 1.00 28.24 182 ALA B O 1
ATOM 4506 N N . THR B 1 190 ? -11.204 54.914 68.563 1.00 25.97 183 THR B N 1
ATOM 4507 C CA . THR B 1 190 ? -11.308 53.528 68.104 1.00 26.43 183 THR B CA 1
ATOM 4508 C C . THR B 1 190 ? -10.755 53.324 66.692 1.00 27.39 183 THR B C 1
ATOM 4509 O O . THR B 1 190 ? -10.538 54.284 65.956 1.00 27.75 183 THR B O 1
ATOM 4513 N N . LEU B 1 191 ? -10.533 52.059 66.335 1.00 26.78 184 LEU B N 1
ATOM 4514 C CA . LEU B 1 191 ? -10.122 51.649 64.994 1.00 26.55 184 LEU B CA 1
ATOM 4515 C C . LEU B 1 191 ? -11.109 50.606 64.465 1.00 25.94 184 LEU B C 1
ATOM 4516 O O . LEU B 1 191 ? -11.749 49.924 65.250 1.00 25.83 184 LEU B O 1
ATOM 4521 N N . PRO B 1 192 ? -11.224 50.463 63.132 1.00 26.87 185 PRO B N 1
ATOM 4522 C CA . PRO B 1 192 ? -12.190 49.511 62.553 1.00 28.52 185 PRO B CA 1
ATOM 4523 C C . PRO B 1 192 ? -11.731 48.051 62.609 1.00 28.30 185 PRO B C 1
ATOM 4524 O O . PRO B 1 192 ? -12.548 47.135 62.484 1.00 28.25 185 PRO B O 1
ATOM 4528 N N . LYS B 1 193 ? -10.431 47.842 62.775 1.00 28.17 186 LYS B N 1
ATOM 4529 C CA . LYS B 1 193 ? -9.864 46.504 62.880 1.00 28.84 186 LYS B CA 1
ATOM 4530 C C . LYS B 1 193 ? -8.736 46.576 63.886 1.00 25.84 186 LYS B C 1
ATOM 4531 O O . LYS B 1 193 ? -8.350 47.675 64.294 1.00 25.95 186 LYS B O 1
ATOM 4537 N N . PRO B 1 194 ? -8.201 45.414 64.295 1.00 25.07 187 PRO B N 1
ATOM 4538 C CA . PRO B 1 194 ? -6.999 45.433 65.129 1.00 25.66 187 PRO B CA 1
ATOM 4539 C C . PRO B 1 194 ? -5.898 46.192 64.411 1.00 24.69 187 PRO B C 1
ATOM 4540 O O . PRO B 1 194 ? -5.830 46.174 63.181 1.00 26.98 187 PRO B O 1
ATOM 4544 N N . TRP B 1 195 ? -5.051 46.857 65.185 1.00 24.05 188 TRP B N 1
ATOM 4545 C CA . TRP B 1 195 ? -4.014 47.725 64.653 1.00 26.14 188 TRP B CA 1
ATOM 4546 C C . TRP B 1 195 ? -3.233 47.063 63.516 1.00 27.02 188 TRP B C 1
ATOM 4547 O O . TRP B 1 195 ? -3.021 47.666 62.462 1.00 27.08 188 TRP B O 1
ATOM 4558 N N . ALA B 1 196 ? -2.822 45.817 63.740 1.00 29.50 189 ALA B N 1
ATOM 4559 C CA . ALA B 1 196 ? -1.960 45.098 62.808 1.00 31.20 189 ALA B CA 1
ATOM 4560 C C . ALA B 1 196 ? -2.627 44.894 61.454 1.00 31.70 189 ALA B C 1
ATOM 4561 O O . ALA B 1 196 ? -1.958 44.649 60.451 1.00 32.47 189 ALA B O 1
ATOM 4563 N N . ASP B 1 197 ? -3.950 44.990 61.423 1.00 27.72 190 ASP B N 1
ATOM 4564 C CA . ASP B 1 197 ? -4.677 44.764 60.181 1.00 27.91 190 ASP B CA 1
ATOM 4565 C C . ASP B 1 197 ? -5.201 46.058 59.557 1.00 28.36 190 ASP B C 1
ATOM 4566 O O . ASP B 1 197 ? -5.959 46.020 58.593 1.00 30.16 190 ASP B O 1
ATOM 4571 N N . CYS B 1 198 ? -4.778 47.199 60.104 1.00 28.67 191 CYS B N 1
ATOM 4572 C CA . CYS B 1 198 ? -5.164 48.510 59.576 1.00 29.32 191 CYS B CA 1
ATOM 4573 C C . CYS B 1 198 ? -4.120 49.092 58.630 1.00 32.09 191 CYS B C 1
ATOM 4574 O O . CYS B 1 198 ? -2.921 48.855 58.789 1.00 34.24 191 CYS B O 1
ATOM 4577 N N . SER B 1 199 ? -4.581 49.865 57.650 1.00 30.04 192 SER B N 1
ATOM 4578 C CA . SER B 1 199 ? -3.673 50.637 56.808 1.00 31.04 192 SER B CA 1
ATOM 4579 C C . SER B 1 199 ? -3.253 51.864 57.605 1.00 32.97 192 SER B C 1
ATOM 4580 O O . SER B 1 199 ? -3.936 52.253 58.557 1.00 34.44 192 SER B O 1
ATOM 4583 N N . ARG B 1 200 ? -2.136 52.473 57.223 1.00 35.13 193 ARG B N 1
ATOM 4584 C CA . ARG B 1 200 ? -1.667 53.674 57.903 1.00 37.49 193 ARG B CA 1
ATOM 4585 C C . ARG B 1 200 ? -2.694 54.799 57.778 1.00 41.15 193 ARG B C 1
ATOM 4586 O O . ARG B 1 200 ? -2.880 55.592 58.707 1.00 43.29 193 ARG B O 1
ATOM 4594 N N . GLN B 1 201 ? -3.368 54.860 56.632 1.00 40.57 194 GLN B N 1
ATOM 4595 C CA . GLN B 1 201 ? -4.416 55.856 56.414 1.00 43.47 194 GLN B CA 1
ATOM 4596 C C . GLN B 1 201 ? -5.575 55.669 57.394 1.00 43.46 194 GLN B C 1
ATOM 4597 O O . GLN B 1 201 ? -6.124 56.638 57.919 1.00 44.84 194 GLN B O 1
ATOM 4603 N N . GLN B 1 202 ? -5.953 54.419 57.636 1.00 42.02 195 GLN B N 1
ATOM 4604 C CA . GLN B 1 202 ? -7.052 54.137 58.551 1.00 41.60 195 GLN B CA 1
ATOM 4605 C C . GLN B 1 202 ? -6.729 54.587 59.970 1.00 43.36 195 GLN B C 1
ATOM 4606 O O . GLN B 1 202 ? -7.613 55.021 60.708 1.00 45.42 195 GLN B O 1
ATOM 4612 N N . ILE B 1 203 ? -5.456 54.499 60.341 1.00 44.53 196 ILE B N 1
ATOM 4613 C CA . ILE B 1 203 ? -5.027 54.893 61.675 1.00 44.40 196 ILE B CA 1
ATOM 4614 C C . ILE B 1 203 ? -4.829 56.404 61.794 1.00 47.77 196 ILE B C 1
ATOM 4615 O O . ILE B 1 203 ? -5.387 57.046 62.680 1.00 50.39 196 ILE B O 1
ATOM 4620 N N . ASP B 1 204 ? -4.042 56.976 60.892 1.00 49.26 197 ASP B N 1
ATOM 4621 C CA . ASP B 1 204 ? -3.644 58.373 61.033 1.00 53.59 197 ASP B CA 1
ATOM 4622 C C . ASP B 1 204 ? -4.762 59.387 60.787 1.00 55.72 197 ASP B C 1
ATOM 4623 O O . ASP B 1 204 ? -4.716 60.503 61.308 1.00 57.09 197 ASP B O 1
ATOM 4628 N N . LYS B 1 205 ? -5.762 59.010 59.998 1.00 56.19 198 LYS B N 1
ATOM 4629 C CA . LYS B 1 205 ? -6.777 59.973 59.576 1.00 57.35 198 LYS B CA 1
ATOM 4630 C C . LYS B 1 205 ? -8.166 59.710 60.165 1.00 55.56 198 LYS B C 1
ATOM 4631 O O . LYS B 1 205 ? -9.169 59.770 59.452 1.00 56.06 198 LYS B O 1
ATOM 4637 N N . ARG B 1 206 ? -8.223 59.433 61.465 1.00 52.18 199 ARG B N 1
ATOM 4638 C CA . ARG B 1 206 ? -9.497 59.187 62.141 1.00 48.21 199 ARG B CA 1
ATOM 4639 C C . ARG B 1 206 ? -10.163 60.468 62.616 1.00 45.23 199 ARG B C 1
ATOM 4640 O O . ARG B 1 206 ? -11.386 60.521 62.762 1.00 40.26 199 ARG B O 1
ATOM 4648 N N . GLY B 1 207 ? -9.356 61.489 62.883 1.00 44.36 200 GLY B N 1
ATOM 4649 C CA . GLY B 1 207 ? -9.871 62.761 63.353 1.00 45.78 200 GLY B CA 1
ATOM 4650 C C . GLY B 1 207 ? -10.568 63.544 62.260 1.00 45.66 200 GLY B C 1
ATOM 4651 O O . GLY B 1 207 ? -11.237 64.545 62.527 1.00 47.82 200 GLY B O 1
ATOM 4652 N N . LYS B 1 208 ? -10.404 63.098 61.020 1.00 43.23 201 LYS B N 1
ATOM 4653 C CA . LYS B 1 208 ? -11.068 63.744 59.894 1.00 42.84 201 LYS B CA 1
ATOM 4654 C C . LYS B 1 208 ? -12.231 62.906 59.362 1.00 39.64 201 LYS B C 1
ATOM 4655 O O . LYS B 1 208 ? -13.009 63.374 58.536 1.00 40.68 201 LYS B O 1
ATOM 4661 N N . LYS B 1 209 ? -12.356 61.672 59.840 1.00 34.76 202 LYS B N 1
ATOM 4662 C CA . LYS B 1 209 ? -13.383 60.776 59.326 1.00 33.38 202 LYS B CA 1
ATOM 4663 C C . LYS B 1 209 ? -14.776 61.281 59.678 1.00 30.68 202 LYS B C 1
ATOM 4664 O O . LYS B 1 209 ? -15.015 61.727 60.798 1.00 29.07 202 LYS B O 1
ATOM 4670 N N . MET B 1 210 ? -15.695 61.210 58.721 1.00 29.62 203 MET B N 1
ATOM 4671 C CA . MET B 1 210 ? -17.075 61.589 58.985 1.00 27.85 203 MET B CA 1
ATOM 4672 C C . MET B 1 210 ? -17.674 60.744 60.111 1.00 25.72 203 MET B C 1
ATOM 4673 O O . MET B 1 210 ? -17.423 59.544 60.203 1.00 25.96 203 MET B O 1
ATOM 4678 N N . VAL B 1 211 ? -18.477 61.388 60.948 1.00 22.97 204 VAL B N 1
ATOM 4679 C CA . VAL B 1 211 ? -19.090 60.752 62.101 1.00 21.63 204 VAL B CA 1
ATOM 4680 C C . VAL B 1 211 ? -20.566 60.537 61.811 1.00 21.03 204 VAL B C 1
ATOM 4681 O O . VAL B 1 211 ? -21.201 61.368 61.163 1.00 20.63 204 VAL B O 1
ATOM 4685 N N . ASN B 1 212 ? -21.113 59.421 62.284 1.00 19.92 205 ASN B N 1
ATOM 4686 C CA . ASN B 1 212 ? -22.527 59.123 62.076 1.00 19.46 205 ASN B CA 1
ATOM 4687 C C . ASN B 1 212 ? -23.113 58.404 63.278 1.00 18.57 205 ASN B C 1
ATOM 4688 O O . ASN B 1 212 ? -22.382 57.800 64.059 1.00 21.39 205 ASN B O 1
ATOM 4693 N N . ASN B 1 213 ? -24.429 58.470 63.438 1.00 17.33 206 ASN B N 1
ATOM 4694 C CA . ASN B 1 213 ? -25.067 57.674 64.481 1.00 18.61 206 ASN B CA 1
ATOM 4695 C C . ASN B 1 213 ? -26.038 56.643 63.915 1.00 19.21 206 ASN B C 1
ATOM 4696 O O . ASN B 1 213 ? -26.928 56.164 64.620 1.00 19.79 206 ASN B O 1
ATOM 4701 N N . TYR B 1 214 ? -25.847 56.301 62.640 1.00 17.67 207 TYR B N 1
ATOM 4702 C CA . TYR B 1 214 ? -26.562 55.188 62.014 1.00 18.16 207 TYR B CA 1
ATOM 4703 C C . TYR B 1 214 ? -25.969 53.853 62.468 1.00 17.29 207 TYR B C 1
ATOM 4704 O O . TYR B 1 214 ? -26.696 52.937 62.865 1.00 18.05 207 TYR B O 1
ATOM 4713 N N . GLU B 1 215 ? -24.646 53.737 62.397 1.00 15.87 208 GLU B N 1
ATOM 4714 C CA . GLU B 1 215 ? -23.994 52.478 62.732 1.00 15.90 208 GLU B CA 1
ATOM 4715 C C . GLU B 1 215 ? -24.120 52.132 64.211 1.00 16.48 208 GLU B C 1
ATOM 4716 O O . GLU B 1 215 ? -23.797 52.942 65.078 1.00 17.21 208 GLU B O 1
ATOM 4722 N N . GLN B 1 216 ? -24.615 50.925 64.486 1.00 15.85 209 GLN B N 1
ATOM 4723 C CA . GLN B 1 216 ? -24.747 50.412 65.850 1.00 15.69 209 GLN B CA 1
ATOM 4724 C C . GLN B 1 216 ? -24.361 48.949 65.860 1.00 15.06 209 GLN B C 1
ATOM 4725 O O . GLN B 1 216 ? -24.699 48.213 64.935 1.00 17.33 209 GLN B O 1
ATOM 4731 N N . TYR B 1 217 ? -23.692 48.535 66.926 1.00 14.21 210 TYR B N 1
ATOM 4732 C CA . TYR B 1 217 ? -23.394 47.129 67.164 1.00 14.27 210 TYR B CA 1
ATOM 4733 C C . TYR B 1 217 ? -24.211 46.711 68.379 1.00 13.33 210 TYR B C 1
ATOM 4734 O O . TYR B 1 217 ? -24.081 47.317 69.444 1.00 13.52 210 TYR B O 1
ATOM 4743 N N . ILE B 1 218 ? -25.058 45.690 68.220 1.00 11.98 211 ILE B N 1
ATOM 4744 C CA . ILE B 1 218 ? -25.990 45.309 69.277 1.00 11.13 211 ILE B CA 1
ATOM 4745 C C . ILE B 1 218 ? -25.694 43.888 69.756 1.00 11.90 211 ILE B C 1
ATOM 4746 O O . ILE B 1 218 ? -25.826 42.934 68.987 1.00 13.86 211 ILE B O 1
ATOM 4751 N N . SER B 1 219 ? -25.298 43.763 71.018 1.00 11.32 212 SER B N 1
ATOM 4752 C CA . SER B 1 219 ? -25.031 42.461 71.634 1.00 12.14 212 SER B CA 1
ATOM 4753 C C . SER B 1 219 ? -26.319 41.972 72.297 1.00 12.85 212 SER B C 1
ATOM 4754 O O . SER B 1 219 ? -27.035 42.763 72.909 1.00 14.19 212 SER B O 1
ATOM 4757 N N . VAL B 1 220 ? -26.625 40.685 72.161 1.00 11.48 213 VAL B N 1
ATOM 4758 C CA . VAL B 1 220 ? -27.798 40.144 72.831 1.00 11.61 213 VAL B CA 1
ATOM 4759 C C . VAL B 1 220 ? -27.348 39.061 73.794 1.00 12.55 213 VAL B C 1
ATOM 4760 O O . VAL B 1 220 ? -26.698 38.069 73.401 1.00 13.53 213 VAL B O 1
ATOM 4764 N N . ILE B 1 221 ? -27.680 39.259 75.063 1.00 12.37 214 ILE B N 1
ATOM 4765 C CA . ILE B 1 221 ? -27.150 38.412 76.132 1.00 13.75 214 ILE B CA 1
ATOM 4766 C C . ILE B 1 221 ? -28.252 37.644 76.824 1.00 15.51 214 ILE B C 1
ATOM 4767 O O . ILE B 1 221 ? -29.413 38.063 76.828 1.00 15.95 214 ILE B O 1
ATOM 4772 N N . LYS B 1 222 ? -27.875 36.502 77.388 1.00 15.17 215 LYS B N 1
ATOM 4773 C CA . LYS B 1 222 ? -28.755 35.763 78.272 1.00 16.70 215 LYS B CA 1
ATOM 4774 C C . LYS B 1 222 ? -28.289 36.064 79.689 1.00 16.78 215 LYS B C 1
ATOM 4775 O O . LYS B 1 222 ? -27.103 35.955 80.002 1.00 18.42 215 LYS B O 1
ATOM 4781 N N . THR B 1 223 ? -29.215 36.464 80.544 1.00 18.22 216 THR B N 1
ATOM 4782 C CA . THR B 1 223 ? -28.877 36.826 81.906 1.00 19.59 216 THR B CA 1
ATOM 4783 C C . THR B 1 223 ? -30.104 36.596 82.777 1.00 20.39 216 THR B C 1
ATOM 4784 O O . THR B 1 223 ? -30.982 35.803 82.435 1.00 19.20 216 THR B O 1
ATOM 4788 N N . GLY B 1 224 ? -30.175 37.291 83.896 1.00 21.57 217 GLY B N 1
ATOM 4789 C CA . GLY B 1 224 ? -31.346 37.182 84.738 1.00 24.37 217 GLY B CA 1
ATOM 4790 C C . GLY B 1 224 ? -31.157 37.869 86.062 1.00 25.49 217 GLY B C 1
ATOM 4791 O O . GLY B 1 224 ? -30.132 38.496 86.323 1.00 24.73 217 GLY B O 1
ATOM 4792 N N . ILE B 1 225 ? -32.169 37.745 86.904 1.00 25.69 218 ILE B N 1
ATOM 4793 C CA . ILE B 1 225 ? -32.113 38.287 88.245 1.00 29.74 218 ILE B CA 1
ATOM 4794 C C . ILE B 1 225 ? -33.103 37.496 89.079 1.00 31.32 218 ILE B C 1
ATOM 4795 O O . ILE B 1 225 ? -34.190 37.156 88.606 1.00 29.55 218 ILE B O 1
ATOM 4800 N N . GLY B 1 226 ? -32.711 37.170 90.304 1.00 34.47 219 GLY B N 1
ATOM 4801 C CA . GLY B 1 226 ? -33.478 36.229 91.095 1.00 36.88 219 GLY B CA 1
ATOM 4802 C C . GLY B 1 226 ? -33.659 34.974 90.266 1.00 37.21 219 GLY B C 1
ATOM 4803 O O . GLY B 1 226 ? -32.695 34.459 89.701 1.00 37.97 219 GLY B O 1
ATOM 4804 N N . GLU B 1 227 ? -34.896 34.505 90.158 1.00 36.56 220 GLU B N 1
ATOM 4805 C CA . GLU B 1 227 ? -35.184 33.299 89.389 1.00 37.52 220 GLU B CA 1
ATOM 4806 C C . GLU B 1 227 ? -35.610 33.608 87.952 1.00 34.01 220 GLU B C 1
ATOM 4807 O O . GLU B 1 227 ? -35.854 32.694 87.165 1.00 36.72 220 GLU B O 1
ATOM 4813 N N . ALA B 1 228 ? -35.694 34.893 87.611 1.00 29.09 221 ALA B N 1
ATOM 4814 C CA . ALA B 1 228 ? -36.101 35.302 86.269 1.00 25.33 221 ALA B CA 1
ATOM 4815 C C . ALA B 1 228 ? -34.957 35.157 85.268 1.00 22.72 221 ALA B C 1
ATOM 4816 O O . ALA B 1 228 ? -33.854 35.633 85.513 1.00 24.70 221 ALA B O 1
ATOM 4818 N N . LYS B 1 229 ? -35.232 34.507 84.142 1.00 20.65 222 LYS B N 1
ATOM 4819 C CA . LYS B 1 229 ? -34.283 34.444 83.028 1.00 18.91 222 LYS B CA 1
ATOM 4820 C C . LYS B 1 229 ? -34.642 35.520 82.007 1.00 17.54 222 LYS B C 1
ATOM 4821 O O . LYS B 1 229 ? -35.816 35.716 81.702 1.00 18.73 222 LYS B O 1
ATOM 4827 N N . MET B 1 230 ? -33.638 36.230 81.488 1.00 16.15 223 MET B N 1
ATOM 4828 C CA . MET B 1 230 ? -33.896 37.390 80.634 1.00 15.36 223 MET B CA 1
ATOM 4829 C C . MET B 1 230 ? -32.966 37.434 79.431 1.00 14.12 223 MET B C 1
ATOM 4830 O O . MET B 1 230 ? -31.774 37.113 79.540 1.00 15.30 223 MET B O 1
ATOM 4835 N N . LEU B 1 231 ? -33.522 37.815 78.284 1.00 13.27 224 LEU B N 1
ATOM 4836 C CA . LEU B 1 231 ? -32.721 38.110 77.099 1.00 13.60 224 LEU B CA 1
ATOM 4837 C C . LEU B 1 231 ? -32.662 39.634 76.992 1.00 13.41 224 LEU B C 1
ATOM 4838 O O . LEU B 1 231 ? -33.699 40.307 76.975 1.00 15.51 224 LEU B O 1
ATOM 4843 N N . LEU B 1 232 ? -31.456 40.187 76.956 1.00 12.52 225 LEU B N 1
ATOM 4844 C CA . LEU B 1 232 ? -31.298 41.644 76.956 1.00 12.41 225 LEU B CA 1
ATOM 4845 C C . LEU B 1 232 ? -30.454 42.071 75.767 1.00 12.69 225 LEU B C 1
ATOM 4846 O O . LEU B 1 232 ? -29.320 41.607 75.601 1.00 13.53 225 LEU B O 1
ATOM 4851 N N . ALA B 1 233 ? -30.997 42.952 74.931 1.00 11.62 226 ALA B N 1
ATOM 4852 C CA . ALA B 1 233 ? -30.227 43.474 73.803 1.00 11.78 226 ALA B CA 1
ATOM 4853 C C . ALA B 1 233 ? -29.690 44.859 74.163 1.00 12.36 226 ALA B C 1
ATOM 4854 O O . ALA B 1 233 ? -30.404 45.686 74.750 1.00 14.29 226 ALA B O 1
ATOM 4856 N N . GLY B 1 234 ? -28.434 45.122 73.824 1.00 12.54 227 GLY B N 1
ATOM 4857 C CA . GLY B 1 234 ? -27.874 46.425 74.123 1.00 14.98 227 GLY B CA 1
ATOM 4858 C C . GLY B 1 234 ? -26.767 46.816 73.178 1.00 13.04 227 GLY B C 1
ATOM 4859 O O . GLY B 1 234 ? -25.981 45.974 72.762 1.00 13.94 227 GLY B O 1
ATOM 4860 N N . GLU B 1 235 ? -26.699 48.100 72.846 1.00 13.56 228 GLU B N 1
ATOM 4861 C CA . GLU B 1 235 ? -25.603 48.596 72.029 1.00 12.79 228 GLU B CA 1
ATOM 4862 C C . GLU B 1 235 ? -24.300 48.537 72.812 1.00 13.19 228 GLU B C 1
ATOM 4863 O O . GLU B 1 235 ? -24.261 48.836 74.006 1.00 17.19 228 GLU B O 1
ATOM 4869 N N . VAL B 1 236 ? -23.236 48.133 72.119 1.00 13.87 229 VAL B N 1
ATOM 4870 C CA . VAL B 1 236 ? -21.897 48.067 72.682 1.00 17.03 229 VAL B CA 1
ATOM 4871 C C . VAL B 1 236 ? -20.992 48.955 71.841 1.00 17.98 229 VAL B C 1
ATOM 4872 O O . VAL B 1 236 ? -21.060 48.943 70.609 1.00 17.80 229 VAL B O 1
ATOM 4876 N N . ASP B 1 237 ? -20.141 49.725 72.507 1.00 17.67 230 ASP B N 1
ATOM 4877 C CA . ASP B 1 237 ? -19.380 50.756 71.811 1.00 18.28 230 ASP B CA 1
ATOM 4878 C C . ASP B 1 237 ? -18.130 50.229 71.115 1.00 18.96 230 ASP B C 1
ATOM 4879 O O . ASP B 1 237 ? -17.844 50.611 69.983 1.00 21.44 230 ASP B O 1
ATOM 4884 N N . CYS B 1 238 ? -17.391 49.353 71.785 1.00 17.81 231 CYS B N 1
ATOM 4885 C CA . CYS B 1 238 ? -16.160 48.832 71.196 1.00 17.98 231 CYS B CA 1
ATOM 4886 C C . CYS B 1 238 ? -15.624 47.637 71.964 1.00 19.53 231 CYS B C 1
ATOM 4887 O O . CYS B 1 238 ? -16.169 47.243 73.006 1.00 20.10 231 CYS B O 1
ATOM 4890 N N . VAL B 1 239 ? -14.550 47.074 71.418 1.00 21.82 232 VAL B N 1
ATOM 4891 C CA . VAL B 1 239 ? -13.820 45.977 72.014 1.00 23.35 232 VAL B CA 1
ATOM 4892 C C . VAL B 1 239 ? -12.546 46.549 72.618 1.00 27.04 232 VAL B C 1
ATOM 4893 O O . VAL B 1 239 ? -11.861 47.339 71.976 1.00 27.67 232 VAL B O 1
ATOM 4897 N N . TRP B 1 240 ? -12.228 46.160 73.849 1.00 28.99 233 TRP B N 1
ATOM 4898 C CA . TRP B 1 240 ? -11.045 46.690 74.520 1.00 34.98 233 TRP B CA 1
ATOM 4899 C C . TRP B 1 240 ? -9.754 46.070 73.988 1.00 32.89 233 TRP B C 1
ATOM 4900 O O . TRP B 1 240 ? -8.740 46.758 73.841 1.00 33.39 233 TRP B O 1
ATOM 4911 N N . ASP B 1 241 ? -9.774 44.776 73.693 1.00 31.87 234 ASP B N 1
ATOM 4912 C CA . ASP B 1 241 ? -8.549 44.126 73.223 1.00 33.50 234 ASP B CA 1
ATOM 4913 C C . ASP B 1 241 ? -8.748 43.288 71.969 1.00 34.56 234 ASP B C 1
ATOM 4914 O O . ASP B 1 241 ? -8.187 43.589 70.916 1.00 35.94 234 ASP B O 1
ATOM 4919 N N . TYR B 1 242 ? -9.553 42.240 72.080 1.00 32.64 235 TYR B N 1
ATOM 4920 C CA . TYR B 1 242 ? -9.766 41.339 70.965 1.00 34.04 235 TYR B CA 1
ATOM 4921 C C . TYR B 1 242 ? -11.051 40.559 71.168 1.00 29.93 235 TYR B C 1
ATOM 4922 O O . TYR B 1 242 ? -11.604 40.518 72.271 1.00 29.39 235 TYR B O 1
ATOM 4931 N N . ILE B 1 243 ? -11.520 39.948 70.090 1.00 32.21 236 ILE B N 1
ATOM 4932 C CA . ILE B 1 243 ? -12.657 39.044 70.153 1.00 31.93 236 ILE B CA 1
ATOM 4933 C C . ILE B 1 243 ? -12.117 37.622 70.175 1.00 36.70 236 ILE B C 1
ATOM 4934 O O . ILE B 1 243 ? -11.457 37.202 69.229 1.00 40.36 236 ILE B O 1
ATOM 4939 N N . PRO B 1 244 ? -12.378 36.881 71.262 1.00 39.21 237 PRO B N 1
ATOM 4940 C CA . PRO B 1 244 ? -11.812 35.532 71.393 1.00 44.04 237 PRO B CA 1
ATOM 4941 C C . PRO B 1 244 ? -12.045 34.701 70.140 1.00 49.92 237 PRO B C 1
ATOM 4942 O O . PRO B 1 244 ? -13.159 34.683 69.611 1.00 50.31 237 PRO B O 1
ATOM 4946 N N . GLU B 1 245 ? -10.993 34.032 69.675 1.00 55.70 238 GLU B N 1
ATOM 4947 C CA . GLU B 1 245 ? -11.039 33.271 68.434 1.00 60.03 238 GLU B CA 1
ATOM 4948 C C . GLU B 1 245 ? -12.078 32.165 68.520 1.00 61.43 238 GLU B C 1
ATOM 4949 O O . GLU B 1 245 ? -12.794 31.898 67.555 1.00 62.69 238 GLU B O 1
ATOM 4955 N N . ASP B 1 246 ? -12.156 31.525 69.683 1.00 61.56 239 ASP B N 1
ATOM 4956 C CA . ASP B 1 246 ? -13.120 30.454 69.899 1.00 61.36 239 ASP B CA 1
ATOM 4957 C C . ASP B 1 246 ? -14.511 31.015 70.172 1.00 60.48 239 ASP B C 1
ATOM 4958 O O . ASP B 1 246 ? -15.491 30.270 70.232 1.00 61.51 239 ASP B O 1
ATOM 4963 N N . GLY B 1 247 ? -14.587 32.331 70.338 1.00 58.58 240 GLY B N 1
ATOM 4964 C CA . GLY B 1 247 ? -15.852 33.005 70.567 1.00 56.88 240 GLY B CA 1
ATOM 4965 C C . GLY B 1 247 ? -16.480 32.676 71.908 1.00 55.08 240 GLY B C 1
ATOM 4966 O O . GLY B 1 247 ? -17.683 32.435 71.997 1.00 55.11 240 GLY B O 1
ATOM 4967 N N . LYS B 1 248 ? -15.665 32.673 72.957 1.00 52.73 241 LYS B N 1
ATOM 4968 C CA . LYS B 1 248 ? -16.147 32.380 74.300 1.00 49.58 241 LYS B CA 1
ATOM 4969 C C . LYS B 1 248 ? -15.945 33.589 75.209 1.00 44.07 241 LYS B C 1
ATOM 4970 O O . LYS B 1 248 ? -14.939 34.288 75.110 1.00 42.77 241 LYS B O 1
ATOM 4976 N N . ASP B 1 249 ? -16.909 33.829 76.090 1.00 41.17 242 ASP B N 1
ATOM 4977 C CA . ASP B 1 249 ? -16.860 34.957 77.017 1.00 39.03 242 ASP B CA 1
ATOM 4978 C C . ASP B 1 249 ? -16.488 36.278 76.342 1.00 31.38 242 ASP B C 1
ATOM 4979 O O . ASP B 1 249 ? -15.643 37.016 76.842 1.00 31.37 242 ASP B O 1
ATOM 4984 N N . VAL B 1 250 ? -17.130 36.579 75.218 1.00 26.95 243 VAL B N 1
ATOM 4985 C CA . VAL B 1 250 ? -16.849 37.812 74.491 1.00 23.87 243 VAL B CA 1
ATOM 4986 C C . VAL B 1 250 ? -17.272 39.048 75.282 1.00 21.84 243 VAL B C 1
ATOM 4987 O O . VAL B 1 250 ? -16.676 40.113 75.130 1.00 22.10 243 VAL B O 1
ATOM 4991 N N . LEU B 1 251 ? -18.293 38.909 76.125 1.00 21.80 244 LEU B N 1
ATOM 4992 C CA . LEU B 1 251 ? -18.799 40.060 76.887 1.00 21.71 244 LEU B CA 1
ATOM 4993 C C . LEU B 1 251 ? -17.721 40.795 77.678 1.00 25.02 244 LEU B C 1
ATOM 4994 O O . LEU B 1 251 ? -17.728 42.032 77.7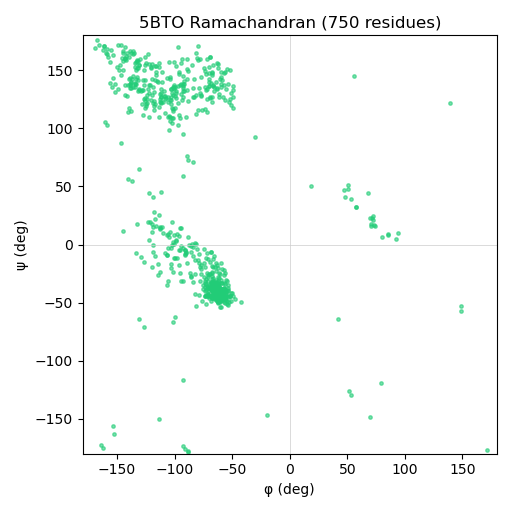55 1.00 25.53 244 LEU B O 1
ATOM 4999 N N . SER B 1 252 ? -16.805 40.027 78.266 1.00 25.93 245 SER B N 1
ATOM 5000 C CA . SER B 1 252 ? -15.749 40.577 79.108 1.00 27.08 245 SER B CA 1
ATOM 5001 C C . SER B 1 252 ? -14.737 41.391 78.303 1.00 26.07 245 SER B C 1
ATOM 5002 O O . SER B 1 252 ? -13.847 42.029 78.870 1.00 28.40 245 SER B O 1
ATOM 5005 N N . HIS B 1 253 ? -14.876 41.367 76.983 1.00 23.13 246 HIS B N 1
ATOM 5006 C CA . HIS B 1 253 ? -13.934 42.051 76.103 1.00 23.80 246 HIS B CA 1
ATOM 5007 C C . HIS B 1 253 ? -14.484 43.356 75.555 1.00 22.59 246 HIS B C 1
ATOM 5008 O O . HIS B 1 253 ? -13.793 44.080 74.840 1.00 24.37 246 HIS B O 1
ATOM 5015 N N . TYR B 1 254 ? -15.733 43.650 75.902 1.00 20.85 247 TYR B N 1
ATOM 5016 C CA . TYR B 1 254 ? -16.394 44.871 75.453 1.00 19.16 247 TYR B CA 1
ATOM 5017 C C . TYR B 1 254 ? -16.145 46.027 76.412 1.00 20.45 247 TYR B C 1
ATOM 5018 O O . TYR B 1 254 ? -15.821 45.825 77.578 1.00 21.52 247 TYR B O 1
ATOM 5027 N N . MET B 1 255 ? -16.333 47.247 75.921 1.00 20.74 248 MET B N 1
ATOM 5028 C CA . MET B 1 255 ? -16.263 48.415 76.792 1.00 21.46 248 MET B CA 1
ATOM 5029 C C . MET B 1 255 ? -17.220 49.495 76.301 1.00 23.47 248 MET B C 1
ATOM 5030 O O . MET B 1 255 ? -17.566 49.536 75.125 1.00 25.37 248 MET B O 1
ATOM 5035 N N . GLU B 1 256 ? -17.664 50.348 77.216 1.00 21.35 249 GLU B N 1
ATOM 5036 C CA . GLU B 1 256 ? -18.455 51.522 76.850 1.00 20.82 249 GLU B CA 1
ATOM 5037 C C . GLU B 1 256 ? -17.592 52.776 76.791 1.00 21.93 249 GLU B C 1
ATOM 5038 O O . GLU B 1 256 ? -16.561 52.863 77.456 1.00 24.59 249 GLU B O 1
ATOM 5044 N N . LEU B 1 257 ? -18.020 53.739 75.983 1.00 20.23 250 LEU B N 1
ATOM 5045 C CA . LEU B 1 257 ? -17.286 54.991 75.803 1.00 21.87 250 LEU B CA 1
ATOM 5046 C C . LEU B 1 257 ? -18.228 56.168 76.013 1.00 23.86 250 LEU B C 1
ATOM 5047 O O . LEU B 1 257 ? -19.231 56.299 75.307 1.00 25.90 250 LEU B O 1
ATOM 5052 N N . LYS B 1 258 ? -17.906 57.021 76.981 1.00 24.28 251 LYS B N 1
ATOM 5053 C CA . LYS B 1 258 ? -18.737 58.183 77.281 1.00 24.88 251 LYS B CA 1
ATOM 5054 C C . LYS B 1 258 ? -17.915 59.463 77.248 1.00 24.57 251 LYS B C 1
ATOM 5055 O O . LYS B 1 258 ? -16.688 59.436 77.337 1.00 25.73 251 LYS B O 1
ATOM 5061 N N . THR B 1 259 ? -18.606 60.589 77.127 1.00 25.13 252 THR B N 1
ATOM 5062 C CA . THR B 1 259 ? -17.964 61.891 77.206 1.00 25.87 252 THR B CA 1
ATOM 5063 C C . THR B 1 259 ? -18.772 62.793 78.126 1.00 24.51 252 THR B C 1
ATOM 5064 O O . THR B 1 259 ? -19.986 62.658 78.224 1.00 26.27 252 THR B O 1
ATOM 5068 N N . THR B 1 260 ? -18.091 63.719 78.790 1.00 25.63 253 THR B N 1
ATOM 5069 C CA . THR B 1 260 ? -18.745 64.639 79.710 1.00 27.64 253 THR B CA 1
ATOM 5070 C C . THR B 1 260 ? -17.848 65.856 79.895 1.00 28.29 253 THR B C 1
ATOM 5071 O O . THR B 1 260 ? -16.688 65.846 79.483 1.00 26.89 253 THR B O 1
ATOM 5075 N N . ARG B 1 261 ? -18.379 66.906 80.509 1.00 29.04 254 ARG B N 1
ATOM 5076 C CA . ARG B 1 261 ? -17.596 68.118 80.695 1.00 30.82 254 ARG B CA 1
ATOM 5077 C C . ARG B 1 261 ? -16.545 67.903 81.777 1.00 32.88 254 ARG B C 1
ATOM 5078 O O . ARG B 1 261 ? -16.748 67.119 82.705 1.00 33.23 254 ARG B O 1
ATOM 5086 N N . ILE B 1 262 ? -15.414 68.587 81.643 1.00 33.91 255 ILE B N 1
ATOM 5087 C CA . ILE B 1 262 ? -14.394 68.578 82.677 1.00 37.51 255 ILE B CA 1
ATOM 5088 C C . ILE B 1 262 ? -14.998 69.003 84.011 1.00 37.75 255 ILE B C 1
ATOM 5089 O O . ILE B 1 262 ? -15.974 69.753 84.050 1.00 37.84 255 ILE B O 1
ATOM 5094 N N . LEU B 1 263 ? -14.421 68.508 85.101 1.00 36.37 256 LEU B N 1
ATOM 5095 C CA . LEU B 1 263 ? -14.923 68.797 86.436 1.00 37.24 256 LEU B CA 1
ATOM 5096 C C . LEU B 1 263 ? -14.060 69.859 87.101 1.00 37.72 256 LEU B C 1
ATOM 5097 O O . LEU B 1 263 ? -12.886 69.628 87.379 1.00 37.35 256 LEU B O 1
ATOM 5102 N N . GLU B 1 264 ? -14.650 71.020 87.362 1.00 39.80 257 GLU B N 1
ATOM 5103 C CA . GLU B 1 264 ? -13.905 72.156 87.897 1.00 41.38 257 GLU B CA 1
ATOM 5104 C C . GLU B 1 264 ? -14.419 72.607 89.259 1.00 41.58 257 GLU B C 1
ATOM 5105 O O . GLU B 1 264 ? -13.894 73.553 89.844 1.00 42.91 257 GLU B O 1
ATOM 5111 N N . SER B 1 265 ? -15.452 71.938 89.762 1.00 40.29 258 SER B N 1
ATOM 5112 C CA . SER B 1 265 ? -16.003 72.290 91.064 1.00 37.80 258 SER B CA 1
ATOM 5113 C C . SER B 1 265 ? -16.675 71.094 91.711 1.00 37.99 258 SER B C 1
ATOM 5114 O O . SER B 1 265 ? -16.984 70.110 91.040 1.00 36.19 258 SER B O 1
ATOM 5117 N N . ASN B 1 266 ? -16.905 71.198 93.016 1.00 39.84 259 ASN B N 1
ATOM 5118 C CA . ASN B 1 266 ? -17.584 70.157 93.776 1.00 42.46 259 ASN B CA 1
ATOM 5119 C C . ASN B 1 266 ? -18.972 69.862 93.222 1.00 41.70 259 ASN B C 1
ATOM 5120 O O . ASN B 1 266 ? -19.367 68.701 93.098 1.00 41.90 259 ASN B O 1
ATOM 5125 N N . GLY B 1 267 ? -19.707 70.920 92.889 1.00 41.61 260 GLY B N 1
ATOM 5126 C CA . GLY B 1 267 ? -21.035 70.780 92.320 1.00 40.41 260 GLY B CA 1
ATOM 5127 C C . GLY B 1 267 ? -21.028 69.960 91.046 1.00 39.63 260 GLY B C 1
ATOM 5128 O O . GLY B 1 267 ? -21.916 69.137 90.812 1.00 40.21 260 GLY B O 1
ATOM 5129 N N . GLN B 1 268 ? -20.020 70.181 90.212 1.00 36.56 261 GLN B N 1
ATOM 5130 C CA . GLN B 1 268 ? -19.900 69.420 88.977 1.00 35.78 261 GLN B CA 1
ATOM 5131 C C . GLN B 1 268 ? -19.603 67.945 89.246 1.00 35.04 261 GLN B C 1
ATOM 5132 O O . GLN B 1 268 ? -20.063 67.068 88.508 1.00 34.77 261 GLN B O 1
ATOM 5138 N N . VAL B 1 269 ? -18.856 67.665 90.308 1.00 36.52 262 VAL B N 1
ATOM 5139 C CA . VAL B 1 269 ? -18.563 66.277 90.652 1.00 38.94 262 VAL B CA 1
ATOM 5140 C C . VAL B 1 269 ? -19.831 65.524 91.052 1.00 40.75 262 VAL B C 1
ATOM 5141 O O . VAL B 1 269 ? -20.027 64.372 90.657 1.00 40.84 262 VAL B O 1
ATOM 5145 N N . VAL B 1 270 ? -20.701 66.176 91.819 1.00 42.69 263 VAL B N 1
ATOM 5146 C CA . VAL B 1 270 ? -21.935 65.527 92.260 1.00 44.44 263 VAL B CA 1
ATOM 5147 C C . VAL B 1 270 ? -22.854 65.222 91.080 1.00 43.22 263 VAL B C 1
ATOM 5148 O O . VAL B 1 270 ? -23.503 64.176 91.042 1.00 43.99 263 VAL B O 1
ATOM 5152 N N . ASN B 1 271 ? -22.904 66.132 90.113 1.00 41.13 264 ASN B N 1
ATOM 5153 C CA . ASN B 1 271 ? -23.673 65.883 88.903 1.00 39.82 264 ASN B CA 1
ATOM 5154 C C . ASN B 1 271 ? -23.064 64.731 88.107 1.00 36.85 264 ASN B C 1
ATOM 5155 O O . ASN B 1 271 ? -23.778 63.962 87.471 1.00 34.66 264 ASN B O 1
ATOM 5160 N N . PHE B 1 272 ? -21.741 64.609 88.164 1.00 34.80 265 PHE B N 1
ATOM 5161 C CA . PHE B 1 272 ? -21.049 63.501 87.509 1.00 34.64 265 PHE B CA 1
ATOM 5162 C C . PHE B 1 272 ? -21.411 62.156 88.144 1.00 35.90 265 PHE B C 1
ATOM 5163 O O . PHE B 1 272 ? -21.540 61.151 87.450 1.00 33.78 265 PHE B O 1
ATOM 5171 N N . GLU B 1 273 ? -21.587 62.141 89.461 1.00 35.99 266 GLU B N 1
ATOM 5172 C CA . GLU B 1 273 ? -21.980 60.913 90.153 1.00 35.45 266 GLU B CA 1
ATOM 5173 C C . GLU B 1 273 ? -23.349 60.416 89.693 1.00 34.11 266 GLU B C 1
ATOM 5174 O O . GLU B 1 273 ? -23.606 59.215 89.683 1.00 31.98 266 GLU B O 1
ATOM 5180 N N . LYS B 1 274 ? -24.231 61.340 89.324 1.00 34.34 267 LYS B N 1
ATOM 5181 C CA . LYS B 1 274 ? -25.551 60.958 88.836 1.00 35.50 267 LYS B CA 1
ATOM 5182 C C . LYS B 1 274 ? -25.421 60.235 87.503 1.00 32.83 267 LYS B C 1
ATOM 5183 O O . LYS B 1 274 ? -26.106 59.241 87.251 1.00 32.14 267 LYS B O 1
ATOM 5189 N N . LYS B 1 275 ? -24.529 60.738 86.656 1.00 28.89 268 LYS B N 1
ATOM 5190 C CA . LYS B 1 275 ? -24.240 60.102 85.378 1.00 28.50 268 LYS B CA 1
ATOM 5191 C C . LYS B 1 275 ? -23.584 58.742 85.600 1.00 26.87 268 LYS B C 1
ATOM 5192 O O . LYS B 1 275 ? -23.886 57.771 84.904 1.00 28.49 268 LYS B O 1
ATOM 5198 N N . LEU B 1 276 ? -22.678 58.684 86.568 1.00 26.14 269 LEU B N 1
ATOM 5199 C CA . LEU B 1 276 ? -21.968 57.451 86.897 1.00 27.89 269 LEU B CA 1
ATOM 5200 C C . LEU B 1 276 ? -22.943 56.357 87.301 1.00 28.08 269 LEU B C 1
ATOM 5201 O O . LEU B 1 276 ? -22.774 55.189 86.931 1.00 26.86 269 LEU B O 1
ATOM 5206 N N . PHE B 1 277 ? -23.957 56.735 88.070 1.00 28.38 270 PHE B N 1
ATOM 5207 C CA . PHE B 1 277 ? -24.980 55.780 88.477 1.00 29.68 270 PHE B CA 1
ATOM 5208 C C . PHE B 1 277 ? -25.679 55.203 87.249 1.00 29.55 270 PHE B C 1
ATOM 5209 O O . PHE B 1 277 ? -25.862 53.990 87.145 1.00 29.22 270 PHE B O 1
ATOM 5217 N N . LYS B 1 278 ? -26.059 56.065 86.309 1.00 29.38 271 LYS B N 1
ATOM 5218 C CA . LYS B 1 278 ? -26.730 55.598 85.098 1.00 26.75 271 LYS B CA 1
ATOM 5219 C C . LYS B 1 278 ? -25.811 54.706 84.267 1.00 23.01 271 LYS B C 1
ATOM 5220 O O . LYS B 1 278 ? -26.244 53.701 83.715 1.00 21.57 271 LYS B O 1
ATOM 5226 N N . THR B 1 279 ? -24.537 55.076 84.188 1.00 22.03 272 THR B N 1
ATOM 5227 C CA . THR B 1 279 ? -23.562 54.281 83.448 1.00 24.56 272 THR B CA 1
ATOM 5228 C C . THR B 1 279 ? -23.339 52.919 84.103 1.00 24.19 272 THR B C 1
ATOM 5229 O O . THR B 1 279 ? -23.227 51.904 83.403 1.00 23.39 272 THR B O 1
ATOM 5233 N N . TRP B 1 280 ? -23.286 52.894 85.435 1.00 25.34 273 TRP B N 1
ATOM 5234 C CA . TRP B 1 280 ? -23.189 51.633 86.168 1.00 26.18 273 TRP B CA 1
ATOM 5235 C C . TRP B 1 280 ? -24.391 50.747 85.858 1.00 25.60 273 TRP B C 1
ATOM 5236 O O . TRP B 1 280 ? -24.244 49.557 85.566 1.00 25.91 273 TRP B O 1
ATOM 5247 N N . ALA B 1 281 ? -25.584 51.323 85.918 1.00 23.02 274 ALA B N 1
ATOM 5248 C CA . ALA B 1 281 ? -26.793 50.542 85.661 1.00 22.42 274 ALA B CA 1
ATOM 5249 C C . ALA B 1 281 ? -26.741 49.899 84.275 1.00 24.19 274 ALA B C 1
ATOM 5250 O O . ALA B 1 281 ? -27.030 48.719 84.126 1.00 24.98 274 ALA B O 1
ATOM 5252 N N . GLN B 1 282 ? -26.348 50.678 83.271 1.00 22.73 275 GLN B N 1
ATOM 5253 C CA . GLN B 1 282 ? -26.284 50.205 81.889 1.00 25.57 275 GLN B CA 1
ATOM 5254 C C . GLN B 1 282 ? -25.299 49.062 81.713 1.00 23.87 275 GLN B C 1
ATOM 5255 O O . GLN B 1 282 ? -25.625 48.030 81.118 1.00 25.76 275 GLN B O 1
ATOM 5261 N N . CYS B 1 283 ? -24.091 49.249 82.227 1.00 23.16 276 CYS B N 1
ATOM 5262 C CA . CYS B 1 283 ? -23.035 48.253 82.077 1.00 23.25 276 CYS B CA 1
ATOM 5263 C C . CYS B 1 283 ? -23.282 47.025 82.946 1.00 24.43 276 CYS B C 1
ATOM 5264 O O . CYS B 1 283 ? -23.089 45.892 82.504 1.00 26.13 276 CYS B O 1
ATOM 5267 N N . PHE B 1 284 ? -23.699 47.252 84.186 1.00 24.49 277 PHE B N 1
ATOM 5268 C CA . PHE B 1 284 ? -23.976 46.141 85.097 1.00 24.46 277 PHE B CA 1
ATOM 5269 C C . PHE B 1 284 ? -25.005 45.163 84.514 1.00 23.43 277 PHE B C 1
ATOM 5270 O O . PHE B 1 284 ? -24.810 43.945 84.545 1.00 24.01 277 PHE B O 1
ATOM 5278 N N . LEU B 1 285 ? -26.103 45.691 83.986 1.00 23.43 278 LEU B N 1
ATOM 5279 C CA . LEU B 1 285 ? -27.153 44.834 83.434 1.00 22.78 278 LEU B CA 1
ATOM 5280 C C . LEU B 1 285 ? -26.651 44.051 82.228 1.00 21.92 278 LEU B C 1
ATOM 5281 O O . LEU B 1 285 ? -27.095 42.937 81.968 1.00 21.83 278 LEU B O 1
ATOM 5286 N N . MET B 1 286 ? -25.712 44.639 81.500 1.00 20.92 279 MET B N 1
ATOM 5287 C CA . MET B 1 286 ? -25.249 44.075 80.242 1.00 21.52 279 MET B CA 1
ATOM 5288 C C . MET B 1 286 ? -23.984 43.230 80.403 1.00 22.84 279 MET B C 1
ATOM 5289 O O . MET B 1 286 ? -23.512 42.621 79.443 1.00 23.64 279 MET B O 1
ATOM 5294 N N . GLY B 1 287 ? -23.436 43.194 81.611 1.00 22.90 280 GLY B N 1
ATOM 5295 C CA . GLY B 1 287 ? -22.205 42.462 81.857 1.00 23.88 280 GLY B CA 1
ATOM 5296 C C . GLY B 1 287 ? -20.979 43.130 81.253 1.00 23.97 280 GLY B C 1
ATOM 5297 O O . GLY B 1 287 ? -19.957 42.482 81.020 1.00 26.35 280 GLY B O 1
ATOM 5298 N N . ILE B 1 288 ? -21.074 44.429 80.988 1.00 22.05 281 ILE B N 1
ATOM 5299 C CA . ILE B 1 288 ? -19.930 45.170 80.466 1.00 23.28 281 ILE B CA 1
ATOM 5300 C C . ILE B 1 288 ? -19.043 45.587 81.634 1.00 24.76 281 ILE B C 1
ATOM 5301 O O . ILE B 1 288 ? -19.520 46.196 82.596 1.00 26.87 281 ILE B O 1
ATOM 5306 N N . ARG B 1 289 ? -17.757 45.253 81.550 1.00 25.96 282 ARG B N 1
ATOM 5307 C CA . ARG B 1 289 ? -16.857 45.372 82.691 1.00 26.65 282 ARG B CA 1
ATOM 5308 C C . ARG B 1 289 ? -16.007 46.636 82.714 1.00 28.66 282 ARG B C 1
ATOM 5309 O O . ARG B 1 289 ? -15.368 46.930 83.729 1.00 29.68 282 ARG B O 1
ATOM 5317 N N . LYS B 1 290 ? -15.994 47.373 81.604 1.00 27.88 283 LYS B N 1
ATOM 5318 C CA . LYS B 1 290 ? -15.177 48.582 81.497 1.00 28.73 283 LYS B CA 1
ATOM 5319 C C . LYS B 1 290 ? -15.916 49.742 80.841 1.00 29.19 283 LYS B C 1
ATOM 5320 O O . LYS B 1 290 ? -16.672 49.551 79.891 1.00 29.25 283 LYS B O 1
ATOM 5326 N N . VAL B 1 291 ? -15.672 50.952 81.337 1.00 29.25 284 VAL B N 1
ATOM 5327 C CA . VAL B 1 291 ? -16.148 52.152 80.662 1.00 29.86 284 VAL B CA 1
ATOM 5328 C C . VAL B 1 291 ? -15.064 53.216 80.701 1.00 29.63 284 VAL B C 1
ATOM 5329 O O . VAL B 1 291 ? -14.380 53.388 81.709 1.00 31.05 284 VAL B O 1
ATOM 5333 N N . VAL B 1 292 ? -14.892 53.912 79.588 1.00 27.22 285 VAL B N 1
ATOM 5334 C CA . VAL B 1 292 ? -13.965 55.031 79.543 1.00 28.03 285 VAL B CA 1
ATOM 5335 C C . VAL B 1 292 ? -14.755 56.324 79.384 1.00 27.37 285 VAL B C 1
ATOM 533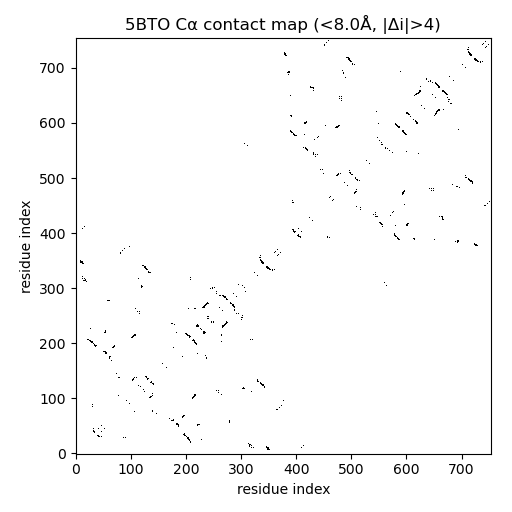6 O O . VAL B 1 292 ? -15.629 56.418 78.526 1.00 27.66 285 VAL B O 1
ATOM 5340 N N . TYR B 1 293 ? -14.457 57.309 80.224 1.00 26.49 286 TYR B N 1
ATOM 5341 C CA . TYR B 1 293 ? -15.014 58.641 80.053 1.00 28.30 286 TYR B CA 1
ATOM 5342 C C . TYR B 1 293 ? -13.955 59.548 79.454 1.00 28.94 286 TYR B C 1
ATOM 5343 O O . TYR B 1 293 ? -12.799 59.550 79.893 1.00 29.49 286 TYR B O 1
ATOM 5352 N N . GLY B 1 294 ? -14.344 60.313 78.443 1.00 27.98 287 GLY B N 1
ATOM 5353 C CA . GLY B 1 294 ? -13.515 61.407 77.979 1.00 25.84 287 GLY B CA 1
ATOM 5354 C C . GLY B 1 294 ? -14.068 62.690 78.569 1.00 27.82 287 GLY B C 1
ATOM 5355 O O . GLY B 1 294 ? -15.281 62.895 78.580 1.00 28.59 287 GLY B O 1
ATOM 5356 N N . PHE B 1 295 ? -13.186 63.545 79.075 1.00 30.37 288 PHE B N 1
ATOM 5357 C CA . PHE B 1 295 ? -13.600 64.818 79.649 1.00 31.42 288 PHE B CA 1
ATOM 5358 C C . PHE B 1 295 ? -13.179 65.943 78.712 1.00 32.96 288 PHE B C 1
ATOM 5359 O O . PHE B 1 295 ? -12.011 66.047 78.351 1.00 35.71 288 PHE B O 1
ATOM 5367 N N . ARG B 1 296 ? -14.137 66.775 78.314 1.00 33.20 289 ARG B N 1
ATOM 5368 C CA . ARG B 1 296 ? -13.886 67.846 77.353 1.00 33.89 289 ARG B CA 1
ATOM 5369 C C . ARG B 1 296 ? -14.187 69.214 77.960 1.00 35.11 289 ARG B C 1
ATOM 5370 O O . ARG B 1 296 ? -14.993 69.331 78.885 1.00 35.61 289 ARG B O 1
ATOM 5378 N N . ASP B 1 297 ? -13.552 70.254 77.431 1.00 35.49 290 ASP B N 1
ATOM 5379 C CA . ASP B 1 297 ? -13.841 71.610 77.906 1.00 36.00 290 ASP B CA 1
ATOM 5380 C C . ASP B 1 297 ? -14.952 72.265 77.086 1.00 37.25 290 ASP B C 1
ATOM 5381 O O . ASP B 1 297 ? -15.538 71.631 76.210 1.00 38.36 290 ASP B O 1
ATOM 5386 N N . ASP B 1 298 ? -15.249 73.529 77.375 1.00 38.18 291 ASP B N 1
ATOM 5387 C CA . ASP B 1 298 ? -16.358 74.201 76.708 1.00 38.31 291 ASP B CA 1
ATOM 5388 C C . ASP B 1 298 ? -16.053 74.488 75.243 1.00 37.52 291 ASP B C 1
ATOM 5389 O O . ASP B 1 298 ? -16.945 74.835 74.470 1.00 37.46 291 ASP B O 1
ATOM 5394 N N . SER B 1 299 ? -14.790 74.336 74.869 1.00 36.05 292 SER B N 1
ATOM 5395 C CA . SER B 1 299 ? -14.404 74.417 73.467 1.00 37.12 292 SER B CA 1
ATOM 5396 C C . SER B 1 299 ? -14.290 73.020 72.854 1.00 36.37 292 SER B C 1
ATOM 5397 O O . SER B 1 299 ? -13.814 72.856 71.728 1.00 36.07 292 SER B O 1
ATOM 5400 N N . PHE B 1 300 ? -14.729 72.015 73.608 1.00 35.78 293 PHE B N 1
ATOM 5401 C CA . PHE B 1 300 ? -14.770 70.632 73.127 1.00 34.46 293 PHE B CA 1
ATOM 5402 C C . PHE B 1 300 ? -13.413 69.951 72.942 1.00 35.08 293 PHE B C 1
ATOM 5403 O O . PHE B 1 300 ? -13.324 68.918 72.279 1.00 33.87 293 PHE B O 1
ATOM 5411 N N . PHE B 1 301 ? -12.357 70.513 73.518 1.00 35.88 294 PHE B N 1
ATOM 5412 C CA . PHE B 1 301 ? -11.070 69.826 73.489 1.00 36.16 294 PHE B CA 1
ATOM 5413 C C . PHE B 1 301 ? -11.025 68.721 74.542 1.00 34.94 294 PHE B C 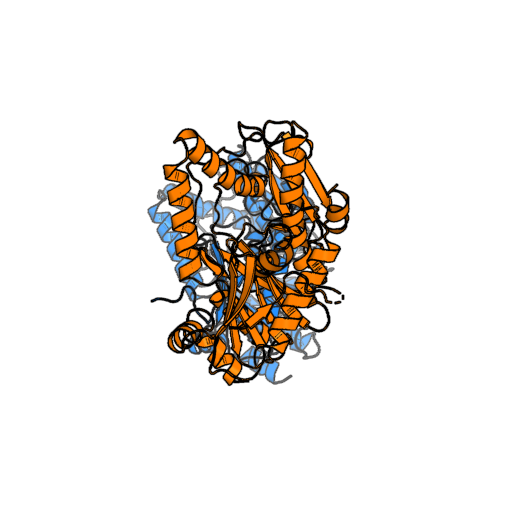1
ATOM 5414 O O . PHE B 1 301 ? -11.448 68.923 75.682 1.00 34.13 294 PHE B O 1
ATOM 5422 N N . LEU B 1 302 ? -10.535 67.547 74.145 1.00 33.51 295 LEU B N 1
ATOM 5423 C CA . LEU B 1 302 ? -10.376 66.417 75.058 1.00 33.42 295 LEU B CA 1
ATOM 5424 C C . LEU B 1 302 ? -9.219 66.663 76.023 1.00 36.36 295 LEU B C 1
ATOM 5425 O O . LEU B 1 302 ? -8.067 66.718 75.606 1.00 37.86 295 LEU B O 1
ATOM 5430 N N . ARG B 1 303 ? -9.526 66.802 77.310 1.00 37.29 296 ARG B N 1
ATOM 5431 C CA . ARG B 1 303 ? -8.517 67.189 78.296 1.00 39.95 296 ARG B CA 1
ATOM 5432 C C . ARG B 1 303 ? -8.066 66.050 79.206 1.00 40.25 296 ARG B C 1
ATOM 5433 O O . ARG B 1 303 ? -6.902 66.000 79.610 1.00 40.88 296 ARG B O 1
ATOM 5441 N N . ASP B 1 304 ? -8.986 65.151 79.540 1.00 41.20 297 ASP B N 1
ATOM 5442 C CA . ASP B 1 304 ? -8.666 64.017 80.396 1.00 42.35 297 ASP B CA 1
ATOM 5443 C C . ASP B 1 304 ? -9.428 62.788 79.935 1.00 39.98 297 ASP B C 1
ATOM 5444 O O . ASP B 1 304 ? -10.430 62.898 79.231 1.00 37.69 297 ASP B O 1
ATOM 5449 N N . VAL B 1 305 ? -8.931 61.622 80.334 1.00 38.94 298 VAL B N 1
ATOM 5450 C CA . VAL B 1 305 ? -9.606 60.357 80.091 1.00 39.66 298 VAL B CA 1
ATOM 5451 C C . VAL B 1 305 ? -9.465 59.519 81.353 1.00 38.71 298 VAL B C 1
ATOM 5452 O O . VAL B 1 305 ? -8.441 59.576 82.027 1.00 39.31 298 VAL B O 1
ATOM 5456 N N . GLU B 1 306 ? -10.496 58.755 81.687 1.00 37.84 299 GLU B N 1
ATOM 5457 C CA . GLU B 1 306 ? -10.406 57.857 82.827 1.00 38.47 299 GLU B CA 1
ATOM 5458 C C . GLU B 1 306 ? -11.106 56.548 82.501 1.00 38.14 299 GLU B C 1
ATOM 5459 O O . GLU B 1 306 ? -12.184 56.542 81.911 1.00 38.00 299 GLU B O 1
ATOM 5465 N N . LEU B 1 307 ? -10.477 55.444 82.879 1.00 37.54 300 LEU B N 1
ATOM 5466 C CA . LEU B 1 307 ? -11.074 54.129 82.700 1.00 38.20 300 LEU B CA 1
ATOM 5467 C C . LEU B 1 307 ? -11.600 53.639 84.038 1.00 39.22 300 LEU B C 1
ATOM 5468 O O . LEU B 1 307 ? -10.869 53.619 85.031 1.00 40.43 300 LEU B O 1
ATOM 5473 N N . TYR B 1 308 ? -12.872 53.253 84.068 1.00 38.13 301 TYR B N 1
ATOM 5474 C CA . TYR B 1 308 ? -13.480 52.750 85.292 1.00 37.94 301 TYR B CA 1
ATOM 5475 C C . TYR B 1 308 ? -13.861 51.291 85.152 1.00 36.60 301 TYR B C 1
ATOM 5476 O O . TYR B 1 308 ? -14.343 50.874 84.102 1.00 36.88 301 TYR B O 1
ATOM 5485 N N . LYS B 1 309 ? -13.642 50.522 86.214 1.00 36.26 302 LYS B N 1
ATOM 5486 C CA . LYS B 1 309 ? -14.186 49.178 86.297 1.00 38.10 302 LYS 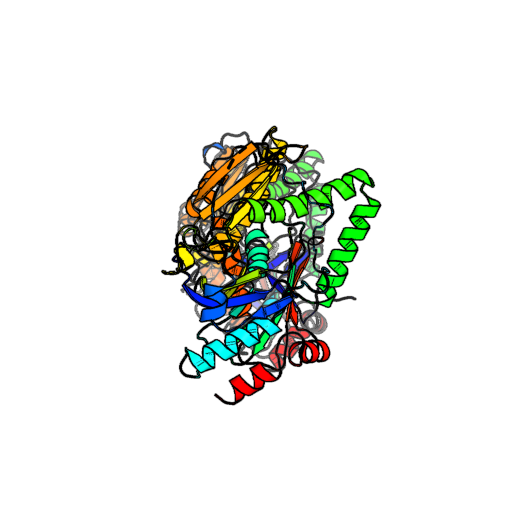B CA 1
ATOM 5487 C C . LYS B 1 309 ? -15.628 49.295 86.758 1.00 34.72 302 LYS B C 1
ATOM 5488 O O . LYS B 1 309 ? -15.914 49.944 87.759 1.00 32.65 302 LYS B O 1
ATOM 5494 N N . THR B 1 310 ? -16.537 48.660 86.035 1.00 32.43 303 THR B N 1
ATOM 5495 C CA . THR B 1 310 ? -17.943 48.708 86.397 1.00 31.40 303 THR B CA 1
ATOM 5496 C C . THR B 1 310 ? -18.162 48.371 87.874 1.00 31.72 303 THR B C 1
ATOM 5497 O O . THR B 1 310 ? -18.945 49.032 88.556 1.00 29.83 303 THR B O 1
ATOM 5501 N N . GLU B 1 311 ? -17.448 47.358 88.364 1.00 33.00 304 GLU B N 1
ATOM 5502 C CA . GLU B 1 311 ? -17.628 46.865 89.727 1.00 37.21 304 GLU B CA 1
ATOM 5503 C C . GLU B 1 311 ? -17.246 47.894 90.789 1.00 38.16 304 GLU B C 1
ATOM 5504 O O . GLU B 1 311 ? -17.643 47.775 91.952 1.00 39.74 304 GLU B O 1
ATOM 5510 N N . GLU B 1 312 ? -16.466 48.893 90.402 1.00 35.31 305 GLU B N 1
ATOM 5511 C CA . GLU B 1 312 ? -16.012 49.885 91.367 1.00 36.67 305 GLU B CA 1
ATOM 5512 C C . GLU B 1 312 ? -16.818 51.179 91.335 1.00 36.95 305 GLU B C 1
ATOM 5513 O O . GLU B 1 312 ? -16.684 52.015 92.230 1.00 37.32 305 GLU B O 1
ATOM 5519 N N . ILE B 1 313 ? -17.656 51.350 90.318 1.00 36.24 306 ILE B N 1
ATOM 5520 C CA . ILE B 1 313 ? -18.437 52.578 90.223 1.00 34.02 306 ILE B CA 1
ATOM 5521 C C . ILE B 1 313 ? -19.271 52.847 91.477 1.00 35.47 306 ILE B C 1
ATOM 5522 O O . ILE B 1 313 ? -19.332 53.982 91.943 1.00 35.22 306 ILE B O 1
ATOM 5527 N N . PRO B 1 314 ? -19.915 51.809 92.034 1.00 36.28 307 PRO B N 1
ATOM 5528 C CA . PRO B 1 314 ? -20.715 52.073 93.232 1.00 38.40 307 PRO B CA 1
ATOM 5529 C C . PRO B 1 314 ? -19.908 52.735 94.346 1.00 41.04 307 PRO B C 1
ATOM 5530 O O . PRO B 1 314 ? -20.470 53.512 95.115 1.00 43.45 307 PRO B O 1
ATOM 5534 N N . LEU B 1 315 ? -18.610 52.454 94.414 1.00 41.81 308 LEU B N 1
ATOM 5535 C CA . LEU B 1 315 ? -17.765 53.024 95.463 1.00 44.58 308 LEU B CA 1
ATOM 5536 C C . LEU B 1 315 ? -17.153 54.365 95.074 1.00 45.36 308 LEU B C 1
ATOM 5537 O O . LEU B 1 315 ? -16.659 55.099 95.932 1.00 44.73 308 LEU B O 1
ATOM 5542 N N . LEU B 1 316 ? -17.172 54.672 93.779 1.00 46.00 309 LEU B N 1
ATOM 5543 C CA . LEU B 1 316 ? -16.705 55.964 93.300 1.00 47.91 309 LEU B CA 1
ATOM 5544 C C . LEU B 1 316 ? -17.790 57.004 93.532 1.00 49.43 309 LEU B C 1
ATOM 5545 O O . LEU B 1 316 ? -17.535 58.206 93.489 1.00 51.55 309 LEU B O 1
ATOM 5550 N N . ILE B 1 317 ? -19.004 56.528 93.781 1.00 49.86 310 ILE B N 1
ATOM 5551 C CA . ILE B 1 317 ? -20.122 57.405 94.095 1.00 51.60 310 ILE B CA 1
ATOM 5552 C C . ILE B 1 317 ? -20.197 57.612 95.603 1.00 53.00 310 ILE B C 1
ATOM 5553 O O . ILE B 1 317 ? -20.533 56.694 96.350 1.00 52.38 310 ILE B O 1
ATOM 5558 N N . LYS B 1 318 ? -19.873 58.820 96.047 1.00 55.54 311 LYS B N 1
ATOM 5559 C CA . LYS B 1 318 ? -19.842 59.125 97.474 1.00 59.22 311 LYS B CA 1
ATOM 5560 C C . LYS B 1 318 ? -20.606 60.400 97.811 1.00 61.89 311 LYS B C 1
ATOM 5561 O O . LYS B 1 318 ? -21.085 60.564 98.934 1.00 63.32 311 LYS B O 1
ATOM 5567 N N . GLY B 1 329 ? -32.517 61.089 96.230 1.00 56.09 322 GLY B N 1
ATOM 5568 C CA . GLY B 1 329 ? -31.846 61.062 97.516 1.00 56.30 322 GLY B CA 1
ATOM 5569 C C . GLY B 1 329 ? -30.442 60.501 97.414 1.00 56.19 322 GLY B C 1
ATOM 5570 O O . GLY B 1 329 ? -29.765 60.683 96.402 1.00 57.90 322 GLY B O 1
ATOM 5571 N N . LYS B 1 330 ? -30.000 59.817 98.463 1.00 53.49 323 LYS B N 1
ATOM 5572 C CA . LYS B 1 330 ? -28.662 59.242 98.482 1.00 51.77 323 LYS B CA 1
ATOM 5573 C C . LYS B 1 330 ? -28.615 57.933 97.695 1.00 48.26 323 LYS B C 1
ATOM 5574 O O . LYS B 1 330 ? -29.255 56.949 98.061 1.00 48.30 323 LYS B O 1
ATOM 5580 N N . ILE B 1 331 ? -27.843 57.926 96.616 1.00 45.29 324 ILE B N 1
ATOM 5581 C CA . ILE B 1 331 ? -27.835 56.792 95.694 1.00 42.13 324 ILE B CA 1
ATOM 5582 C C . ILE B 1 331 ? -27.249 55.532 96.321 1.00 41.26 324 ILE B C 1
ATOM 5583 O O . ILE B 1 331 ? -26.117 55.530 96.807 1.00 42.63 324 ILE B O 1
ATOM 5588 N N . ASN B 1 332 ? -28.040 54.464 96.321 1.00 39.41 325 ASN B N 1
ATOM 5589 C CA . ASN B 1 332 ? -27.607 53.175 96.844 1.00 36.51 325 ASN B CA 1
ATOM 5590 C C . ASN B 1 332 ? -27.864 52.118 95.779 1.00 34.11 325 ASN B C 1
ATOM 5591 O O . ASN B 1 332 ? -29.014 51.807 95.463 1.00 31.52 325 ASN B O 1
ATOM 5596 N N . CYS B 1 333 ? -26.792 51.581 95.211 1.00 34.03 326 CYS B N 1
ATOM 5597 C CA . CYS B 1 333 ? -26.917 50.626 94.115 1.00 33.06 326 CYS B CA 1
ATOM 5598 C C . CYS B 1 333 ? -27.539 49.309 94.544 1.00 30.78 326 CYS B C 1
ATOM 5599 O O . CYS B 1 333 ? -28.178 48.634 93.744 1.00 30.27 326 CYS B O 1
ATOM 5602 N N . THR B 1 334 ? -27.336 48.935 95.801 1.00 31.25 327 THR B N 1
ATOM 5603 C CA . THR B 1 334 ? -27.912 47.696 96.312 1.00 31.55 327 THR B CA 1
ATOM 5604 C C . THR B 1 334 ? -29.422 47.812 96.394 1.00 30.60 327 THR B C 1
ATOM 5605 O O . THR B 1 334 ? -30.145 46.926 95.938 1.00 31.16 327 THR B O 1
ATOM 5609 N N . THR B 1 335 ? -29.889 48.908 96.987 1.00 30.34 328 THR B N 1
ATOM 5610 C CA . THR B 1 335 ? -31.322 49.184 97.079 1.00 31.23 328 THR B CA 1
ATOM 5611 C C . THR B 1 335 ? -31.938 49.220 95.687 1.00 29.16 328 THR B C 1
ATOM 5612 O O . THR B 1 335 ? -33.002 48.643 95.444 1.00 29.20 328 THR B O 1
ATOM 5616 N N . ALA B 1 336 ? -31.265 49.904 94.773 1.00 27.70 329 ALA B N 1
ATOM 5617 C CA . ALA B 1 336 ? -31.726 49.978 93.390 1.00 29.29 329 ALA B CA 1
ATOM 5618 C C . ALA B 1 336 ? -31.972 48.581 92.815 1.00 30.28 329 ALA B C 1
ATOM 5619 O O . ALA B 1 336 ? -32.992 48.332 92.171 1.00 29.94 329 ALA B O 1
ATOM 5621 N N . LEU B 1 337 ? -31.032 47.676 93.063 1.00 29.50 330 LEU B N 1
ATOM 5622 C CA . LEU B 1 337 ? -31.094 46.321 92.530 1.00 28.70 330 LEU B CA 1
ATOM 5623 C C . LEU B 1 337 ? -32.210 45.507 93.190 1.00 28.11 330 LEU B C 1
ATOM 5624 O O . LEU B 1 337 ? -32.858 44.684 92.533 1.00 28.18 330 LEU B O 1
ATOM 5629 N N . LYS B 1 338 ? -32.430 45.732 94.485 1.00 27.50 331 LYS B N 1
ATOM 5630 C CA . LYS B 1 338 ? -33.543 45.097 95.196 1.00 28.72 331 LYS B CA 1
ATOM 5631 C C . LYS B 1 338 ? -34.880 45.594 94.666 1.00 27.14 331 LYS B C 1
ATOM 5632 O O . LYS B 1 338 ? -35.849 44.833 94.586 1.00 28.56 331 LYS B O 1
ATOM 5638 N N . TRP B 1 339 ? -34.947 46.876 94.331 1.00 27.19 332 TRP B N 1
ATOM 5639 C CA . TRP B 1 339 ? -36.153 47.426 93.718 1.00 28.58 332 TRP B CA 1
ATOM 5640 C C . TRP B 1 339 ? -36.378 46.804 92.345 1.00 26.96 332 TRP B C 1
ATOM 5641 O O . TRP B 1 339 ? -37.486 46.381 92.011 1.00 27.42 332 TRP B O 1
ATOM 5652 N N . TYR B 1 340 ? -35.317 46.755 91.550 1.00 25.25 333 TYR B N 1
ATOM 5653 C CA . TYR B 1 340 ? -35.384 46.181 90.213 1.00 24.22 333 TYR B CA 1
ATOM 5654 C C . TYR B 1 340 ? -35.842 44.728 90.267 1.00 25.18 333 TYR B C 1
ATOM 5655 O O . TYR B 1 340 ? -36.715 44.315 89.497 1.00 26.41 333 TYR B O 1
ATOM 5664 N N . GLY B 1 341 ? -35.257 43.962 91.187 1.00 25.71 334 GLY B N 1
ATOM 5665 C CA . GLY B 1 341 ? -35.681 42.592 91.421 1.00 27.91 334 GLY B CA 1
ATOM 5666 C C . GLY B 1 341 ? -37.160 42.489 91.743 1.00 28.68 334 GLY B C 1
ATOM 5667 O O . GLY B 1 341 ? -37.842 41.574 91.276 1.00 29.05 334 GLY B O 1
ATOM 5668 N N . ALA B 1 342 ? -37.663 43.431 92.535 1.00 28.87 335 ALA B N 1
ATOM 5669 C CA . ALA B 1 342 ? -39.067 43.416 92.933 1.00 28.22 335 ALA B CA 1
ATOM 5670 C C . ALA B 1 342 ? -39.977 43.698 91.747 1.00 25.75 335 ALA B C 1
ATOM 5671 O O . ALA B 1 342 ? -41.029 43.075 91.603 1.00 26.59 335 ALA B O 1
ATOM 5673 N N . VAL B 1 343 ? -39.559 44.628 90.890 1.00 26.48 336 VAL B N 1
ATOM 5674 C CA . VAL B 1 343 ? -40.318 44.950 89.685 1.00 25.27 336 VAL B CA 1
ATOM 5675 C C . VAL B 1 343 ? -40.395 43.743 88.771 1.00 23.69 336 VAL B C 1
ATOM 5676 O O . VAL B 1 343 ? -41.473 43.392 88.293 1.00 25.68 336 VAL B O 1
ATOM 5680 N N . ILE B 1 344 ? -39.252 43.106 88.525 1.00 22.90 337 ILE B N 1
ATOM 5681 C CA . ILE B 1 344 ? -39.225 41.950 87.636 1.00 22.97 337 ILE B CA 1
ATOM 5682 C C . ILE B 1 344 ? -40.097 40.813 88.162 1.00 23.21 337 ILE B C 1
ATOM 5683 O O . ILE B 1 344 ? -40.884 40.238 87.412 1.00 24.98 337 ILE B O 1
ATOM 5688 N N . GLU B 1 345 ? -39.964 40.494 89.446 1.00 25.21 338 GLU B N 1
ATOM 5689 C CA . GLU B 1 345 ? -40.815 39.476 90.067 1.00 27.06 338 GLU B CA 1
ATOM 5690 C C . GLU B 1 345 ? -42.294 39.830 89.965 1.00 26.68 338 GLU B C 1
ATOM 5691 O O . GLU B 1 345 ? -43.132 38.955 89.735 1.00 28.98 338 GLU B O 1
ATOM 5697 N N . TRP B 1 346 ? -42.611 41.112 90.126 1.00 26.52 339 TRP B N 1
ATOM 5698 C CA . TRP B 1 346 ? -44.001 41.570 90.117 1.00 25.80 339 TRP B CA 1
ATOM 5699 C C . TRP B 1 346 ? -44.617 41.350 88.749 1.00 22.43 339 TRP B C 1
ATOM 5700 O O . TRP B 1 346 ? -45.735 40.847 88.634 1.00 25.97 339 TRP B O 1
ATOM 5711 N N . LEU B 1 347 ? -43.876 41.715 87.703 1.00 21.47 340 LEU B N 1
ATOM 5712 C CA . LEU B 1 347 ? -44.359 41.516 86.348 1.00 22.62 340 LEU B CA 1
ATOM 5713 C C . LEU B 1 347 ? -44.610 40.034 86.071 1.00 23.78 340 LEU B C 1
ATOM 5714 O O . LEU B 1 347 ? -45.609 39.668 85.452 1.00 25.61 340 LEU B O 1
ATOM 5719 N N . LEU B 1 348 ? -43.702 39.180 86.530 1.00 24.03 341 LEU B N 1
ATOM 5720 C CA . LEU B 1 348 ? -43.831 37.754 86.273 1.00 26.15 341 LEU B CA 1
ATOM 5721 C C . LEU B 1 348 ? -44.993 37.160 87.068 1.00 27.33 341 LEU B C 1
ATOM 5722 O O . LEU B 1 348 ? -45.581 36.150 86.666 1.00 28.38 341 LEU B O 1
ATOM 5727 N N . GLN B 1 349 ? -45.328 37.800 88.185 1.00 28.08 342 GLN B N 1
ATOM 5728 C CA . GLN B 1 349 ? -46.418 37.339 89.044 1.00 32.28 342 GLN B CA 1
ATOM 5729 C C . GLN B 1 349 ? -47.786 37.827 88.574 1.00 30.98 342 GLN B C 1
ATOM 5730 O O . GLN B 1 349 ? -48.791 37.139 88.757 1.00 33.20 342 GLN B O 1
ATOM 5736 N N . GLU B 1 350 ? -47.821 39.020 87.985 1.00 29.71 343 GLU B N 1
ATOM 5737 C CA . GLU B 1 350 ? -49.087 39.711 87.743 1.00 31.97 343 GLU B CA 1
ATOM 5738 C C . GLU B 1 350 ? -49.560 39.633 86.302 1.00 31.04 343 GLU B C 1
ATOM 5739 O O . GLU B 1 350 ? -50.725 39.892 86.012 1.00 32.00 343 GLU B O 1
ATOM 5745 N N . ILE B 1 351 ? -48.658 39.283 85.394 1.00 28.69 344 ILE B N 1
ATOM 5746 C CA . ILE B 1 351 ? -49.041 39.146 84.000 1.00 29.96 344 ILE B CA 1
ATOM 5747 C C . ILE B 1 351 ? -49.210 37.679 83.631 1.00 33.16 344 ILE B C 1
ATOM 5748 O O . ILE B 1 351 ? -48.231 36.945 83.543 1.00 33.82 344 ILE B O 1
ATOM 5753 N N . PRO B 1 352 ? -50.463 37.248 83.419 1.00 35.38 345 PRO B N 1
ATOM 5754 C CA . PRO B 1 352 ? -50.725 35.858 83.034 1.00 35.12 345 PRO B CA 1
ATOM 5755 C C . PRO B 1 352 ? -49.829 35.453 81.867 1.00 31.56 345 PRO B C 1
ATOM 5756 O O . PRO B 1 352 ? -49.938 36.027 80.790 1.00 31.72 345 PRO B O 1
ATOM 5760 N N . ARG B 1 353 ? -48.966 34.469 82.087 1.00 31.56 346 ARG B N 1
ATOM 5761 C CA . ARG B 1 353 ? -47.922 34.118 81.127 1.00 29.29 346 ARG B CA 1
ATOM 5762 C C . ARG B 1 353 ? -48.448 33.475 79.844 1.00 31.06 346 ARG B C 1
ATOM 5763 O O . ARG B 1 353 ? -47.792 33.541 78.802 1.00 29.63 346 ARG B O 1
ATOM 5771 N N . ASP B 1 354 ? -49.615 32.838 79.919 1.00 32.01 347 ASP B N 1
ATOM 5772 C CA . ASP B 1 354 ? -50.123 32.087 78.773 1.00 35.36 347 ASP B CA 1
ATOM 5773 C C . ASP B 1 354 ? -51.413 32.648 78.203 1.00 35.09 347 ASP B C 1
ATOM 5774 O O . ASP B 1 354 ? -52.105 31.983 77.430 1.00 38.21 347 ASP B O 1
ATOM 5779 N N . ASP B 1 355 ? -51.722 33.883 78.576 1.00 32.66 348 ASP B N 1
ATOM 5780 C CA . ASP B 1 355 ? -52.908 34.551 78.075 1.00 31.30 348 ASP B CA 1
ATOM 5781 C C . ASP B 1 355 ? -52.501 35.572 77.022 1.00 29.15 348 ASP B C 1
ATOM 5782 O O . ASP B 1 355 ? -51.947 36.620 77.344 1.00 30.14 348 ASP B O 1
ATOM 5787 N N . THR B 1 356 ? -52.768 35.259 75.759 1.00 29.84 349 THR B N 1
ATOM 5788 C CA . THR B 1 356 ? -52.339 36.125 74.666 1.00 32.37 349 THR B CA 1
ATOM 5789 C C . THR B 1 356 ? -53.424 37.107 74.235 1.00 32.48 349 THR B C 1
ATOM 5790 O O . THR B 1 356 ? -53.326 37.711 73.171 1.00 32.37 349 THR B O 1
ATOM 5794 N N . SER B 1 357 ? -54.466 37.259 75.048 1.00 31.47 350 SER B N 1
ATOM 5795 C CA . SER B 1 357 ? -55.571 38.134 74.679 1.00 32.20 350 SER B CA 1
ATOM 5796 C C . SER B 1 357 ? -55.426 39.565 75.202 1.00 30.71 350 SER B C 1
ATOM 5797 O O . SER B 1 357 ? -56.260 40.423 74.907 1.00 33.50 350 SER B O 1
ATOM 5800 N N . LYS B 1 358 ? -54.369 39.826 75.967 1.00 30.30 351 LYS B N 1
ATOM 5801 C CA . LYS B 1 358 ? -54.210 41.123 76.615 1.00 31.07 351 LYS B CA 1
ATOM 5802 C C . LYS B 1 358 ? -52.798 41.647 76.460 1.00 26.92 351 LYS B C 1
ATOM 5803 O O . LYS B 1 358 ? -51.865 40.872 76.270 1.00 26.73 351 LYS B O 1
ATOM 5809 N N . ALA B 1 359 ? -52.662 42.967 76.564 1.00 24.61 352 ALA B N 1
ATOM 5810 C CA . ALA B 1 359 ? -51.361 43.626 76.639 1.00 23.54 352 ALA B CA 1
ATOM 5811 C C . ALA B 1 359 ? -51.395 44.584 77.823 1.00 22.40 352 ALA B C 1
ATOM 5812 O O . ALA B 1 359 ? -52.480 44.991 78.269 1.00 23.68 352 ALA B O 1
ATOM 5814 N N . TYR B 1 360 ? -50.222 44.966 78.315 1.00 22.60 353 TYR B N 1
ATOM 5815 C CA . TYR B 1 360 ? -50.136 45.776 79.526 1.00 22.42 353 TYR B CA 1
ATOM 5816 C C . TYR B 1 360 ? -49.215 46.978 79.378 1.00 22.43 353 TYR B C 1
ATOM 5817 O O . TYR B 1 360 ? -48.271 46.966 78.584 1.00 22.45 353 TYR B O 1
ATOM 5826 N N . ARG B 1 361 ? -49.516 48.024 80.140 1.00 22.23 354 ARG B N 1
ATOM 5827 C CA . ARG B 1 361 ? -48.667 49.200 80.214 1.00 22.51 354 ARG B CA 1
ATOM 5828 C C . ARG B 1 361 ? -48.071 49.278 81.607 1.00 20.71 354 ARG B C 1
ATOM 5829 O O . ARG B 1 361 ? -48.783 49.236 82.612 1.00 22.89 354 ARG B O 1
ATOM 5837 N N . VAL B 1 362 ? -46.752 49.354 81.667 1.00 21.29 355 VAL B N 1
ATOM 5838 C CA . VAL B 1 362 ? -46.069 49.589 82.921 1.00 21.70 355 VAL B CA 1
ATOM 5839 C C . VAL B 1 362 ? -45.633 51.035 82.901 1.00 20.34 355 VAL B C 1
ATOM 5840 O O . VAL B 1 362 ? -44.952 51.475 81.975 1.00 21.15 355 VAL B O 1
ATOM 5844 N N . SER B 1 363 ? -46.034 51.792 83.910 1.00 21.50 356 SER B N 1
ATOM 5845 C CA . SER B 1 363 ? -45.782 53.218 83.871 1.00 24.75 356 SER B CA 1
ATOM 5846 C C . SER B 1 363 ? -45.315 53.756 85.207 1.00 26.54 356 SER B C 1
ATOM 5847 O O . SER B 1 363 ? -45.826 53.371 86.259 1.00 26.25 356 SER B O 1
ATOM 5850 N N . PHE B 1 364 ? -44.333 54.649 85.160 1.00 25.55 357 PHE B N 1
ATOM 5851 C CA . PHE B 1 364 ? -44.021 55.457 86.323 1.00 29.63 357 PHE B CA 1
ATOM 5852 C C . PHE B 1 364 ? -44.369 56.909 86.026 1.00 29.54 357 PHE B C 1
ATOM 5853 O O . PHE B 1 364 ? -43.871 57.488 85.056 1.00 27.58 357 PHE B O 1
ATOM 5861 N N . ASP B 1 365 ? -45.233 57.481 86.861 1.00 30.57 358 ASP B N 1
ATOM 5862 C CA . ASP B 1 365 ? -45.691 58.857 86.701 1.00 33.88 358 ASP B CA 1
ATOM 5863 C C . ASP B 1 365 ? -45.004 59.762 87.711 1.00 35.82 358 ASP B C 1
ATOM 5864 O O . ASP B 1 365 ? -45.289 59.687 88.901 1.00 37.87 358 ASP B O 1
ATOM 5869 N N . PRO B 1 366 ? -44.096 60.627 87.237 1.00 35.41 359 PRO B N 1
ATOM 5870 C CA . PRO B 1 366 ? -43.290 61.467 88.131 1.00 37.40 359 PRO B CA 1
ATOM 5871 C C . PRO B 1 366 ? -44.096 62.469 88.957 1.00 40.47 359 PRO B C 1
ATOM 5872 O O . PRO B 1 366 ? -43.613 62.910 89.999 1.00 42.42 359 PRO B O 1
ATOM 5876 N N . SER B 1 367 ? -45.292 62.831 88.505 1.00 41.55 360 SER B N 1
ATOM 5877 C CA . SER B 1 367 ? -46.071 63.850 89.203 1.00 43.52 360 SER B CA 1
ATOM 5878 C C . SER B 1 367 ? -46.743 63.303 90.461 1.00 44.74 360 SER B C 1
ATOM 5879 O O . SER B 1 367 ? -47.038 64.056 91.390 1.00 45.76 360 SER B O 1
ATOM 5882 N N . THR B 1 368 ? -46.990 61.996 90.480 1.00 43.64 361 THR B N 1
ATOM 5883 C CA . THR B 1 368 ? -47.598 61.344 91.636 1.00 43.83 361 THR B CA 1
ATOM 5884 C C . THR B 1 368 ? -46.658 60.289 92.204 1.00 43.31 361 THR B C 1
ATOM 5885 O O . THR B 1 368 ? -46.922 59.701 93.255 1.00 42.51 361 THR B O 1
ATOM 5889 N N . ARG B 1 369 ? -45.558 60.065 91.495 1.00 43.25 362 ARG B N 1
ATOM 5890 C CA . ARG B 1 369 ? -44.575 59.053 91.862 1.00 42.90 362 ARG B CA 1
ATOM 5891 C C . ARG B 1 369 ? -45.218 57.698 92.129 1.00 40.85 362 ARG B C 1
ATOM 5892 O O . ARG B 1 369 ? -44.934 57.046 93.130 1.00 43.19 362 ARG B O 1
ATOM 5900 N N . THR B 1 370 ? -46.088 57.280 91.219 1.00 38.48 363 THR B N 1
ATOM 5901 C CA . THR B 1 370 ? -46.717 55.974 91.320 1.00 36.52 363 THR B CA 1
ATOM 5902 C C . THR B 1 370 ? -46.235 55.050 90.195 1.00 34.18 363 THR B C 1
ATOM 5903 O O . THR B 1 370 ? -46.161 55.453 89.029 1.00 33.84 363 THR B O 1
ATOM 5907 N N . PHE B 1 371 ? -45.895 53.818 90.566 1.00 32.97 364 PHE B N 1
ATOM 5908 C CA . PHE B 1 371 ? -45.489 52.792 89.614 1.00 30.63 364 PHE B CA 1
ATOM 5909 C C . PHE B 1 371 ? -46.661 51.842 89.403 1.00 31.70 364 PHE B C 1
ATOM 5910 O O . PHE B 1 371 ? -47.103 51.156 90.330 1.00 33.70 364 PHE B O 1
ATOM 5918 N N . THR B 1 372 ? -47.141 51.793 88.172 1.00 29.92 365 THR B N 1
ATOM 5919 C CA . THR B 1 372 ? -48.402 51.155 87.856 1.00 29.78 365 THR B CA 1
ATOM 5920 C C . THR B 1 372 ? -48.311 50.106 86.740 1.00 26.67 365 THR B C 1
ATOM 5921 O O . THR B 1 372 ? -47.448 50.178 85.853 1.00 26.02 365 THR B O 1
ATOM 5925 N N . LEU B 1 373 ? -49.190 49.109 86.815 1.00 26.63 366 LEU B N 1
ATOM 5926 C CA . LEU B 1 373 ? -49.348 48.113 85.763 1.00 27.59 366 LEU B CA 1
ATOM 5927 C C . LEU B 1 373 ? -50.816 48.080 85.358 1.00 30.45 366 LEU B C 1
ATOM 5928 O O . LEU B 1 373 ? -51.682 47.758 86.175 1.00 32.98 366 LEU B O 1
ATOM 5933 N N . ARG B 1 374 ? -51.109 48.407 84.106 1.00 28.83 367 ARG B N 1
ATOM 5934 C CA . ARG B 1 374 ? -52.502 48.416 83.683 1.00 30.36 367 ARG B CA 1
ATOM 5935 C C . ARG B 1 374 ? -52.761 47.693 82.364 1.00 29.10 367 ARG B C 1
ATOM 5936 O O . ARG B 1 374 ? -51.887 47.585 81.500 1.00 27.41 367 ARG B O 1
ATOM 5944 N N . GLU B 1 375 ? -53.974 47.178 82.236 1.00 28.81 368 GLU B N 1
ATOM 5945 C CA . GLU B 1 375 ? -54.381 46.478 81.033 1.00 30.35 368 GLU B CA 1
ATOM 5946 C C . GLU B 1 375 ? -54.700 47.483 79.933 1.00 30.22 368 GLU B C 1
ATOM 5947 O O . GLU B 1 375 ? -55.474 48.415 80.138 1.00 32.78 368 GLU B O 1
ATOM 5953 N N . LEU B 1 376 ? -54.106 47.292 78.763 1.00 29.62 369 LEU B N 1
ATOM 5954 C CA . LEU B 1 376 ? -54.369 48.183 77.641 1.00 30.23 369 LEU B CA 1
ATOM 5955 C C . LEU B 1 376 ? -55.665 47.792 76.941 1.00 31.83 369 LEU B C 1
ATOM 5956 O O . LEU B 1 376 ? -56.178 46.695 77.147 1.00 29.59 369 LEU B O 1
ATOM 5961 N N . MET B 1 377 ? -56.185 48.694 76.113 1.00 33.71 370 MET B N 1
ATOM 5962 C CA . MET B 1 377 ? -57.374 48.413 75.321 1.00 36.18 370 MET B CA 1
ATOM 5963 C C . MET B 1 377 ? -57.089 47.279 74.349 1.00 34.42 370 MET B C 1
ATOM 5964 O O . MET B 1 377 ? -55.936 47.050 73.975 1.00 31.13 370 MET B O 1
ATOM 5969 N N . GLY B 1 378 ? -58.143 46.585 73.929 1.00 32.34 371 GLY B N 1
ATOM 5970 C CA . GLY B 1 378 ? -58.002 45.495 72.982 1.00 30.43 371 GLY B CA 1
ATOM 5971 C C . GLY B 1 378 ? -57.342 45.943 71.692 1.00 28.60 371 GLY B C 1
ATOM 5972 O O . GLY B 1 378 ? -56.524 45.228 71.118 1.00 27.44 371 GLY B O 1
ATOM 5973 N N . ASN B 1 379 ? -57.687 47.136 71.223 1.00 27.69 372 ASN B N 1
ATOM 5974 C CA . ASN B 1 379 ? -57.082 47.617 69.986 1.00 25.93 372 ASN B CA 1
ATOM 5975 C C . ASN B 1 379 ? -55.605 47.986 70.113 1.00 25.60 372 ASN B C 1
ATOM 5976 O O . ASN B 1 379 ? -54.860 47.900 69.142 1.00 24.28 372 ASN B O 1
ATOM 5981 N N . GLU B 1 380 ? -55.183 48.380 71.311 1.00 23.96 373 GLU B N 1
ATOM 5982 C CA . GLU B 1 380 ? -53.760 48.566 71.576 1.00 24.86 373 GLU B CA 1
ATOM 5983 C C . GLU B 1 380 ? -53.049 47.209 71.569 1.00 22.59 373 GLU B C 1
ATOM 5984 O O . GLU B 1 380 ? -51.931 47.079 71.072 1.00 21.65 373 GLU B O 1
ATOM 5990 N N . ASN B 1 381 ? -53.708 46.195 72.113 1.00 22.22 374 ASN B N 1
ATOM 5991 C CA . ASN B 1 381 ? -53.181 44.841 72.073 1.00 22.31 374 ASN B CA 1
ATOM 5992 C C . ASN B 1 381 ? -53.022 44.373 70.628 1.00 21.63 374 ASN B C 1
ATOM 5993 O O . ASN B 1 381 ? -51.996 43.787 70.258 1.00 21.78 374 ASN B O 1
ATOM 5998 N N . SER B 1 382 ? -54.039 44.653 69.814 1.00 21.63 375 SER B N 1
ATOM 5999 C CA . SER B 1 382 ? -54.029 44.302 68.397 1.00 22.03 375 SER B CA 1
ATOM 6000 C C . SER B 1 382 ? -52.848 44.962 67.671 1.00 21.24 375 SER B C 1
ATOM 6001 O O . SER B 1 382 ? -52.119 44.311 66.926 1.00 22.52 375 SER B O 1
ATOM 6004 N N . ARG B 1 383 ? -52.655 46.256 67.904 1.00 20.15 376 ARG B N 1
ATOM 6005 C CA . ARG B 1 383 ? -51.554 46.981 67.269 1.00 18.47 376 ARG B CA 1
ATOM 6006 C C . ARG B 1 383 ? -50.207 46.374 67.639 1.00 19.73 376 ARG B C 1
ATOM 6007 O O . ARG B 1 383 ? -49.333 46.172 66.781 1.00 20.71 376 ARG B O 1
ATOM 6015 N N . LEU B 1 384 ? -50.031 46.088 68.920 1.00 17.60 377 LEU B N 1
ATOM 6016 C CA . LEU B 1 384 ? -48.746 45.584 69.384 1.00 17.77 377 LEU B CA 1
ATOM 6017 C C . LEU B 1 384 ? -48.454 44.189 68.825 1.00 18.59 377 LEU B C 1
ATOM 6018 O O . LEU B 1 384 ? -47.321 43.886 68.435 1.00 18.07 377 LEU B O 1
ATOM 6023 N N . ARG B 1 385 ? -49.479 43.340 68.784 1.00 18.28 378 ARG B N 1
ATOM 6024 C CA . ARG B 1 385 ? -49.277 41.941 68.393 1.00 19.70 378 ARG B CA 1
ATOM 6025 C C . ARG B 1 385 ? -49.184 41.737 66.892 1.00 21.11 378 ARG B C 1
ATOM 6026 O O . ARG B 1 385 ? -48.765 40.677 66.424 1.00 21.37 378 ARG B O 1
ATOM 6034 N N . ASN B 1 386 ? -49.565 42.758 66.139 1.00 22.70 379 ASN B N 1
ATOM 6035 C CA . ASN B 1 386 ? -49.611 42.653 64.693 1.00 24.64 379 ASN B CA 1
ATOM 6036 C C . ASN B 1 386 ? -48.748 43.690 63.996 1.00 27.87 379 ASN B C 1
ATOM 6037 O O . ASN B 1 386 ? -49.164 44.308 63.013 1.00 31.97 379 ASN B O 1
ATOM 6042 N N . GLY B 1 387 ? -47.538 43.871 64.512 1.00 25.42 380 GLY B N 1
ATOM 6043 C CA . GLY B 1 387 ? -46.580 44.746 63.875 1.00 26.02 380 GLY B CA 1
ATOM 6044 C C . GLY B 1 387 ? -45.612 45.456 64.799 1.00 25.74 380 GLY B C 1
ATOM 6045 O O . GLY B 1 387 ? -44.405 45.313 64.629 1.00 27.82 380 GLY B O 1
ATOM 6046 N N . GLU B 1 388 ? -46.114 46.226 65.763 1.00 25.16 381 GLU B N 1
ATOM 6047 C CA . GLU B 1 388 ? -45.224 47.091 66.544 1.00 23.98 381 GLU B CA 1
ATOM 6048 C C . GLU B 1 388 ? -44.261 46.320 67.435 1.00 23.15 381 GLU B C 1
ATOM 6049 O O . GLU B 1 388 ? -43.068 46.623 67.464 1.00 25.71 381 GLU B O 1
ATOM 6055 N N . MET B 1 389 ? -44.770 45.329 68.157 1.00 19.06 382 MET B N 1
ATOM 6056 C CA . MET B 1 389 ? -43.928 44.487 69.009 1.00 21.89 382 MET B CA 1
ATOM 6057 C C . MET B 1 389 ? -43.608 43.162 68.314 1.00 20.61 382 MET B C 1
ATOM 6058 O O . MET B 1 389 ? -42.444 42.858 68.041 1.00 25.16 382 MET B O 1
ATOM 6063 N N . LEU B 1 390 ? -44.632 42.370 68.028 1.00 17.70 383 LEU B N 1
ATOM 6064 C CA . LEU B 1 390 ? -44.418 41.099 67.346 1.00 16.02 383 LEU B CA 1
ATOM 6065 C C . LEU B 1 390 ? -44.534 41.263 65.840 1.00 17.94 383 LEU B C 1
ATOM 6066 O O . LEU B 1 390 ? -45.393 42.007 65.346 1.00 21.81 383 LEU B O 1
ATOM 6071 N N . THR B 1 391 ? -43.665 40.570 65.110 1.00 16.56 384 THR B N 1
ATOM 6072 C CA . THR B 1 391 ? -43.723 40.588 63.656 1.00 18.30 384 THR B CA 1
ATOM 6073 C C . THR B 1 391 ? -44.396 39.327 63.168 1.00 18.81 384 THR B C 1
ATOM 6074 O O . THR B 1 391 ? -44.397 38.298 63.860 1.00 19.78 384 THR B O 1
ATOM 6078 N N . SER B 1 392 ? -44.941 39.397 61.964 1.00 18.15 385 SER B N 1
ATOM 6079 C CA . SER B 1 392 ? -45.571 38.234 61.359 1.00 20.65 385 SER B CA 1
ATOM 6080 C C . SER B 1 392 ? -44.573 37.078 61.219 1.00 21.04 385 SER B C 1
ATOM 6081 O O . SER B 1 392 ? -44.916 35.926 61.470 1.00 22.42 385 SER B O 1
ATOM 6084 N N . GLU B 1 393 ? -43.336 37.386 60.835 1.00 19.52 386 GLU B N 1
ATOM 6085 C CA . GLU B 1 393 ? -42.333 36.340 60.601 1.00 19.78 386 GLU B CA 1
ATOM 6086 C C . GLU B 1 393 ? -41.916 35.627 61.888 1.00 20.11 386 GLU B C 1
ATOM 6087 O O . GLU B 1 393 ? -41.625 34.426 61.879 1.00 22.08 386 GLU B O 1
ATOM 6093 N N . PHE B 1 394 ? -41.879 36.365 62.993 1.00 19.25 387 PHE B N 1
ATOM 6094 C CA . PHE B 1 394 ? -41.488 35.786 64.271 1.00 16.81 387 PHE B CA 1
ATOM 6095 C C . PHE B 1 394 ? -42.592 34.863 64.740 1.00 18.27 387 PHE B C 1
ATOM 6096 O O . PHE B 1 394 ? -42.332 33.750 65.195 1.00 19.11 387 PHE B O 1
ATOM 6104 N N . LYS B 1 395 ? -43.829 35.325 64.618 1.00 18.98 388 LYS B N 1
ATOM 6105 C CA . LYS B 1 395 ? -44.966 34.494 65.014 1.00 19.06 388 LYS B CA 1
ATOM 6106 C C . LYS B 1 395 ? -45.054 33.219 64.177 1.00 21.87 388 LYS B C 1
ATOM 6107 O O . LYS B 1 395 ? -45.286 32.131 64.711 1.00 22.87 388 LYS B O 1
ATOM 6113 N N . GLN B 1 396 ? -44.851 33.345 62.872 1.00 21.92 389 GLN B N 1
ATOM 6114 C CA . GLN B 1 396 ? -44.864 32.171 62.001 1.00 22.94 389 GLN B CA 1
ATOM 6115 C C . GLN B 1 396 ? -43.774 31.167 62.381 1.00 22.52 389 GLN B C 1
ATOM 6116 O O . GLN B 1 396 ? -44.004 29.946 62.370 1.00 24.35 389 GLN B O 1
ATOM 6122 N N . TRP B 1 397 ? -42.590 31.676 62.713 1.00 21.11 390 TRP B N 1
ATOM 6123 C CA . TRP B 1 397 ? -41.501 30.825 63.200 1.00 20.46 390 TRP B CA 1
ATOM 6124 C C . TRP B 1 397 ? -41.878 30.090 64.488 1.00 21.18 390 TRP B C 1
ATOM 6125 O O . TRP B 1 397 ? -41.763 28.866 64.573 1.00 23.45 390 TRP B O 1
ATOM 6136 N N . ARG B 1 398 ? -42.320 30.831 65.499 1.00 21.43 391 ARG B N 1
ATOM 6137 C CA . ARG B 1 398 ? -42.649 30.212 66.782 1.00 21.13 391 ARG B CA 1
ATOM 6138 C C . ARG B 1 398 ? -43.811 29.219 66.645 1.00 24.66 391 ARG B C 1
ATOM 6139 O O . ARG B 1 398 ? -43.844 28.181 67.317 1.00 24.70 391 ARG B O 1
ATOM 6147 N N . GLU B 1 399 ? -44.751 29.526 65.757 1.00 25.04 392 GLU B N 1
ATOM 6148 C CA . GLU B 1 399 ? -45.871 28.615 65.496 1.00 29.19 392 GLU B CA 1
ATOM 6149 C C . GLU B 1 399 ? -45.404 27.306 64.876 1.00 31.03 392 GLU B C 1
ATOM 6150 O O . GLU B 1 399 ? -46.018 26.259 65.086 1.00 31.92 392 GLU B O 1
ATOM 6156 N N . SER B 1 400 ? -44.338 27.374 64.085 1.00 30.39 393 SER B N 1
ATOM 6157 C CA . SER B 1 400 ? -43.891 26.213 63.323 1.00 31.25 393 SER B CA 1
ATOM 6158 C C . SER B 1 400 ? -43.150 25.205 64.195 1.00 32.17 393 SER B C 1
ATOM 6159 O O . SER B 1 400 ? -43.047 24.034 63.842 1.00 32.48 393 SER B O 1
ATOM 6162 N N . ILE B 1 401 ? -42.642 25.661 65.334 1.00 33.25 394 ILE B N 1
ATOM 6163 C CA . ILE B 1 401 ? -41.883 24.790 66.225 1.00 34.81 394 ILE B CA 1
ATOM 6164 C C . ILE B 1 401 ? -42.782 23.720 66.820 1.00 38.46 394 ILE B C 1
ATOM 6165 O O . ILE B 1 401 ? -42.443 22.538 66.814 1.00 41.63 394 ILE B O 1
#

Organism: Scheffersomyces stipitis (strain ATCC 58785 / CBS 6054 / NBRC 10063 / NRRL Y-11545) (NCBI:txid322104)

Radius of gyration: 32.46 Å; Cα contacts (8 Å, |Δi|>4): 1379; chains: 2; bounding box: 84×78×84 Å

Sequence (754 aa):
LVPAGSHMMKTLSLQSRAKTTALKQPKEIFAFARDIDGEFVYDQKIVKDENVSYYYLSIDLQAGYAKFKKIPEEKNMSDMKCLLTALTKYEQEHNNGEKVNVDIITYRGLMTKLLALPYNLNDPVDLNVLAYDGQLFINSDEEIELARRKEEDEHKQQSMTPEKYDHMKRCEFSGYKFEAIATLPKPWADCSMVNNYEQYISVIKTGIGEAKMLLAGEVDCVWDYIDVLSHYMELKTTRILESNGQVVNFEKKLFKTWAQCFLMGIRKVVYGFRDDSFFLRDVELYKTEEIPLLIKNNALTESGGKINCTTALKWYGAVIEWLLQEIPRDDTSKAYRVSFDPSTRTFTLRELMGNENSRLRNGEMLTSEFKQWRESIMKTLSLQSRAQPKEIFAFARDIDGEFVYDQKIVKDENVSYYYLPDSKIDGSIDLQAGYAKFKKIPEEKNMSDMKCLLTALTKYEQEHNNGEKVNVDIITYRGLMTKLLALPYNLNDPVDLNVLAYDGQLFINSDEEIELARRKEEDEHKQQSMTPEKYDHMKRCEFSGYKFEAIATLPKPWADCSRQQIDKRGKKMVNNYEQYISVIKTGIGEAKMLLAGEVDCVWDYIPEDGKDVLSHYMELKTTRILESNGQVVNFEKKLFKTWAQCFLMGIRKVVYGFRDDSFFLRDVELYKTEEIPLLIKGKINCTTALKWYGAVIEWLLQEIPRDDTSKAYRVSFDPSTRTFTLRELMGNENSRLRNGEMLTSEFKQWRESI

Secondary structure (DSSP, 8-state):
---SS-TTEEEE-TT--PPP-PPP--EEEEEEEE-TTS-EE--HHHHHHHS--EE----BTTTTGGG-BPPPGGG-S--HHHHHHHHHHHHHHHSTT---S-SEEEEHHHHHHHHHGGG-TTS-EEEEEEEETTEEEEEE-HHHHHHHHHHHHHHHHHHS-HHHHHHHHHHHHHHHHHHHHTEESS-GGG----BSS-EEEEEEEEEETTEEEEEEEE--EESS---GGGGEEEEEEEE---SHHHHHHHHHHHHHHHHHHHHHT--EEEEEEE-TT-BEEEEEEEEGGGHHHHHHT-SS----SS--HHHHHHHHHHHHHHHHHHS-TT-TT-EEEEEEETTTTEEEEEEPPHHHHHHIIIIISS-HHHHHHHHH-/-EEE-TT-----EEEEEEEE-TTS-EE--HHHHHHHSSEEE---GGG-SS--BTTTTGGG-B---GGG-S--HHHHHHHHHHHHHHHSTT---S-SEEEEHHHHHHHHHGGG-TTS-EEEEEEEETTEEEEEE-HHHHHHHHHHHHHHHHHHS-HHHHHHHHHHHHHHHHHHHHTEESS-GGGS-HHHHHTSSSS--BSS-EEEEEEEEEETTEEEEEEEE--EESS---TT--SGGGGEEEEEEEE---SHHHHHHHHHHHHHHHHHHHHHT--EEEEEEE-TT-BEEEEEEEEGGGHHHH------HHHHHHHHHHHHHHHHHHS-TT-TT-EEEEEEETTTTEEEEEEPPHHHHHHIIIIISS-HHHHHHHHH-